Protein AF-A0A355BKF3-F1 (afdb_monomer_lite)

Sequence (389 aa):
MHFVQECHVSSQFYRLDWLDEATAAFFERYFGGKTDHSARQYELYEGIYPASDDASEGYVRGALVGYWAHKGGWLEGKDALSGTDKMGGLIDLYSTGGYIKESRWLEWINQSVGEPSKYAVDFFTKMVLTDEAVWAEYADKPYNLHGLIADNKLEQIKKFTSELKLSANEIFSEKGQVYSVKVPAYGARVVALSMTKAEQNKLEMDGKLSITAGGGGTLVLIKCRSKQAEPTQGVTVSAPEFRKTLEDKHRYLVLVVNPSKKEKTISFMVTGQIAEKPETDKAVEEVPYSGTYRGIVTNLQIDDEPDLAVTTIVTFIENSGPGGQYSIQCTVDETGKKLIEGKYNKFIRWSNGKVNDDDDFVFSQDGKLFSATLRNLDGTPWVSISGEK

Structure (mmCIF, N/CA/C/O backbone):
data_AF-A0A355BKF3-F1
#
_entry.id   AF-A0A355BKF3-F1
#
loop_
_atom_site.group_PDB
_atom_site.id
_atom_site.type_symbol
_atom_site.label_atom_id
_atom_site.label_alt_id
_atom_site.label_comp_id
_atom_site.label_asym_id
_atom_site.label_entity_id
_atom_site.label_seq_id
_atom_site.pdbx_PDB_ins_code
_atom_site.Cartn_x
_atom_site.Cartn_y
_atom_site.Cartn_z
_atom_site.occupancy
_atom_site.B_iso_or_equiv
_atom_site.auth_seq_id
_atom_site.auth_comp_id
_atom_site.auth_asym_id
_atom_site.auth_atom_id
_atom_site.pdbx_PDB_model_num
ATOM 1 N N . MET A 1 1 ? 3.019 -14.376 -31.888 1.00 44.16 1 MET A N 1
ATOM 2 C CA . MET A 1 1 ? 4.169 -13.887 -32.673 1.00 44.16 1 MET A CA 1
ATOM 3 C C . MET A 1 1 ? 4.939 -13.003 -31.719 1.00 44.16 1 MET A C 1
ATOM 5 O O . MET A 1 1 ? 4.324 -12.088 -31.193 1.00 44.16 1 MET A O 1
ATOM 9 N N . HIS A 1 2 ? 6.174 -13.375 -31.386 1.00 53.47 2 HIS A N 1
ATOM 10 C CA . HIS A 1 2 ? 6.988 -12.641 -30.419 1.00 53.47 2 HIS A CA 1
ATOM 11 C C . HIS A 1 2 ? 7.582 -11.422 -31.139 1.00 53.47 2 HIS A C 1
ATOM 13 O O . HIS A 1 2 ? 8.179 -11.603 -32.202 1.00 53.47 2 HIS A O 1
ATOM 19 N N . PHE A 1 3 ? 7.376 -10.201 -30.642 1.00 52.75 3 PHE A N 1
ATOM 20 C CA . PHE A 1 3 ? 7.775 -8.962 -31.341 1.00 52.75 3 PHE A CA 1
ATOM 21 C C . PHE A 1 3 ? 9.302 -8.739 -31.338 1.00 52.75 3 PHE A C 1
ATOM 23 O O . PHE A 1 3 ? 9.809 -7.825 -31.984 1.00 52.75 3 PHE A O 1
ATOM 30 N N . VAL A 1 4 ? 10.036 -9.620 -30.650 1.00 50.59 4 VAL A N 1
ATOM 31 C CA . VAL A 1 4 ? 11.490 -9.593 -30.435 1.00 50.59 4 VAL A CA 1
ATOM 32 C C . VAL A 1 4 ? 12.320 -9.464 -31.714 1.00 50.59 4 VAL A C 1
ATOM 34 O O . VAL A 1 4 ? 13.391 -8.877 -31.669 1.00 50.59 4 VAL A O 1
ATOM 37 N N . GLN A 1 5 ? 11.857 -9.933 -32.876 1.00 46.59 5 GLN A N 1
ATOM 38 C CA . GLN A 1 5 ? 12.739 -10.024 -34.049 1.00 46.59 5 GLN A CA 1
ATOM 39 C C . GLN A 1 5 ? 13.133 -8.687 -34.712 1.00 46.59 5 GLN A C 1
ATOM 41 O O . GLN A 1 5 ? 14.117 -8.683 -35.447 1.00 46.59 5 GLN A O 1
ATOM 46 N N . GLU A 1 6 ? 12.458 -7.562 -34.444 1.00 48.66 6 GLU A N 1
ATOM 47 C CA . GLU A 1 6 ? 12.696 -6.292 -35.172 1.00 48.66 6 GLU A CA 1
ATOM 48 C C . GLU A 1 6 ? 13.054 -5.091 -34.267 1.00 48.66 6 GLU A C 1
ATOM 50 O O . GLU A 1 6 ? 13.434 -4.037 -34.770 1.00 48.66 6 GLU A O 1
ATOM 55 N N . CYS A 1 7 ? 12.977 -5.220 -32.934 1.00 50.84 7 CYS A N 1
ATOM 56 C CA . CYS A 1 7 ? 13.283 -4.121 -31.997 1.00 50.84 7 CYS A CA 1
ATOM 57 C C . CYS A 1 7 ? 14.744 -4.088 -31.518 1.00 50.84 7 CYS A C 1
ATOM 59 O O . CYS A 1 7 ? 15.113 -3.223 -30.726 1.00 50.84 7 CYS A O 1
ATOM 61 N N . HIS A 1 8 ? 15.591 -5.008 -31.981 1.00 54.03 8 HIS A N 1
ATOM 62 C CA . HIS A 1 8 ? 17.000 -5.020 -31.609 1.00 54.03 8 HIS A CA 1
ATOM 63 C C . HIS A 1 8 ? 17.759 -3.893 -32.312 1.00 54.03 8 HIS A C 1
ATOM 65 O O . HIS A 1 8 ? 17.885 -3.873 -33.539 1.00 54.03 8 HIS A O 1
ATOM 71 N N . VAL A 1 9 ? 18.337 -2.980 -31.532 1.00 52.38 9 VAL A N 1
ATOM 72 C CA . VAL A 1 9 ? 19.349 -2.054 -32.051 1.00 52.38 9 VAL A CA 1
ATOM 73 C C . VAL A 1 9 ? 20.519 -2.901 -32.575 1.00 52.38 9 VAL A C 1
ATOM 75 O O . VAL A 1 9 ? 20.949 -3.848 -31.918 1.00 52.38 9 VAL A O 1
ATOM 78 N N . SER A 1 10 ? 20.982 -2.614 -33.797 1.00 49.72 10 SER A N 1
ATOM 79 C CA . SER A 1 10 ? 21.920 -3.456 -34.562 1.00 49.72 10 SER A CA 1
ATOM 80 C C . SER A 1 10 ? 23.131 -3.961 -33.756 1.00 49.72 10 SER A C 1
ATOM 82 O O . SER A 1 10 ? 23.606 -3.287 -32.843 1.00 49.72 10 SER A O 1
ATOM 84 N N . SER A 1 11 ? 23.705 -5.097 -34.172 1.00 51.47 11 SER A N 1
ATOM 85 C CA . SER A 1 11 ? 24.826 -5.823 -33.536 1.00 51.47 11 SER A CA 1
ATOM 86 C C . SER A 1 11 ? 26.139 -5.043 -33.328 1.00 51.47 11 SER A C 1
ATOM 88 O O . SER A 1 11 ? 27.138 -5.631 -32.924 1.00 51.47 11 SER A O 1
ATOM 90 N N . GLN A 1 12 ? 26.180 -3.750 -33.652 1.00 53.59 12 GLN A N 1
ATOM 91 C CA . GLN A 1 12 ? 27.335 -2.872 -33.455 1.00 53.59 12 GLN A CA 1
ATOM 92 C C . GLN A 1 12 ? 27.380 -2.233 -32.054 1.00 53.59 12 GLN A C 1
ATOM 94 O O . GLN A 1 12 ? 28.363 -1.567 -31.734 1.00 53.59 12 GLN A O 1
ATOM 99 N N . PHE A 1 13 ? 26.357 -2.435 -31.213 1.00 63.09 13 PHE A N 1
ATOM 100 C CA . PHE A 1 13 ? 26.210 -1.762 -29.918 1.00 63.09 13 PHE A CA 1
ATOM 101 C C . PHE A 1 13 ? 26.028 -2.743 -28.751 1.00 63.09 13 PHE A C 1
ATOM 103 O O . PHE A 1 13 ? 25.548 -3.861 -28.937 1.00 63.09 13 PHE A O 1
ATOM 110 N N . TYR A 1 14 ? 26.407 -2.318 -27.539 1.00 70.94 14 TYR A N 1
ATOM 111 C CA . TYR A 1 14 ? 26.130 -3.071 -26.311 1.00 70.94 14 TYR A CA 1
ATOM 112 C C . TYR A 1 14 ? 24.628 -3.081 -26.034 1.00 70.94 14 TYR A C 1
ATOM 114 O O . TYR A 1 14 ? 24.011 -2.023 -25.911 1.00 70.94 14 TYR A O 1
ATOM 122 N N . ARG A 1 15 ? 24.067 -4.281 -25.914 1.00 76.31 15 ARG A N 1
ATOM 123 C CA . ARG A 1 15 ? 22.648 -4.511 -25.647 1.00 76.31 15 ARG A CA 1
ATOM 124 C C . ARG A 1 15 ? 22.408 -4.721 -24.157 1.00 76.31 15 ARG A C 1
ATOM 126 O O . ARG A 1 15 ? 23.355 -4.968 -23.413 1.00 76.31 15 ARG A O 1
ATOM 133 N N . LEU A 1 16 ? 21.153 -4.551 -23.761 1.00 82.12 16 LEU A N 1
ATOM 134 C CA . LEU A 1 16 ? 20.664 -4.853 -22.426 1.00 82.12 16 LEU A CA 1
ATOM 135 C C . LEU A 1 16 ? 19.503 -5.832 -22.606 1.00 82.12 16 LEU A C 1
ATOM 137 O O . LEU A 1 16 ? 18.375 -5.420 -22.882 1.00 82.12 16 LEU A O 1
ATOM 141 N N . ASP A 1 17 ? 19.817 -7.123 -22.547 1.00 84.81 17 ASP A N 1
ATOM 142 C CA . ASP A 1 17 ? 18.913 -8.220 -22.902 1.00 84.81 17 ASP A CA 1
ATOM 143 C C . ASP A 1 17 ? 17.589 -8.158 -22.127 1.00 84.81 17 ASP A C 1
ATOM 145 O O . ASP A 1 17 ? 16.523 -8.398 -22.700 1.00 84.81 17 ASP A O 1
ATOM 149 N N . TRP A 1 18 ? 17.616 -7.770 -20.846 1.00 88.38 18 TRP A N 1
ATOM 150 C CA . TRP A 1 18 ? 16.376 -7.633 -20.076 1.00 88.38 18 TRP A CA 1
ATOM 151 C C . TRP A 1 18 ? 15.500 -6.473 -20.571 1.00 88.38 18 TRP A C 1
ATOM 153 O O . TRP A 1 18 ? 14.275 -6.557 -20.509 1.00 88.38 18 TRP A O 1
ATOM 163 N N . LEU A 1 19 ? 16.089 -5.369 -21.037 1.00 87.19 19 LEU A N 1
ATOM 164 C CA . LEU A 1 19 ? 15.323 -4.206 -21.490 1.00 87.19 19 LEU A CA 1
ATOM 165 C C . LEU A 1 19 ? 14.727 -4.448 -22.875 1.00 87.19 19 LEU A C 1
ATOM 167 O O . LEU A 1 19 ? 13.564 -4.095 -23.098 1.00 87.19 19 LEU A O 1
ATOM 171 N N . ASP A 1 20 ? 15.497 -5.095 -23.752 1.00 84.44 20 ASP A N 1
ATOM 172 C CA . ASP A 1 20 ? 15.031 -5.571 -25.055 1.00 84.44 20 ASP A CA 1
ATOM 173 C C . ASP A 1 20 ? 13.786 -6.449 -24.870 1.00 84.44 20 ASP A C 1
ATOM 175 O O . ASP A 1 20 ? 12.726 -6.171 -25.439 1.00 84.44 20 ASP A O 1
ATOM 179 N N . GLU A 1 21 ? 13.879 -7.455 -23.996 1.00 87.19 21 GLU A N 1
ATOM 180 C CA . GLU A 1 21 ? 12.768 -8.365 -23.734 1.00 87.19 21 GLU A CA 1
ATOM 181 C C . GLU A 1 21 ? 11.589 -7.658 -23.044 1.00 87.19 21 GLU A C 1
ATOM 183 O O . GLU A 1 21 ? 10.438 -7.858 -23.431 1.00 87.19 21 GLU A O 1
ATOM 188 N N . ALA A 1 22 ? 11.842 -6.776 -22.069 1.00 88.00 22 ALA A N 1
ATOM 189 C CA . ALA A 1 22 ? 10.790 -6.001 -21.404 1.00 88.00 22 ALA A CA 1
ATOM 190 C C . ALA A 1 22 ? 10.012 -5.114 -22.385 1.00 88.00 22 ALA A C 1
ATOM 192 O O . ALA A 1 22 ? 8.800 -4.937 -22.260 1.00 88.00 22 ALA A O 1
ATOM 193 N N . THR A 1 23 ? 10.694 -4.565 -23.385 1.00 85.19 23 THR A N 1
ATOM 194 C CA . THR A 1 23 ? 10.064 -3.714 -24.397 1.00 85.19 23 THR A CA 1
ATOM 195 C C . THR A 1 23 ? 9.291 -4.543 -25.420 1.00 85.19 23 THR A C 1
ATOM 197 O O . THR A 1 23 ? 8.190 -4.161 -25.815 1.00 85.19 23 THR A O 1
ATOM 200 N N . ALA A 1 24 ? 9.808 -5.710 -25.812 1.00 83.00 24 ALA A N 1
ATOM 201 C CA . ALA A 1 24 ? 9.076 -6.638 -26.669 1.00 83.00 24 ALA A CA 1
ATOM 202 C C . ALA A 1 24 ? 7.787 -7.135 -25.994 1.00 83.00 24 ALA A C 1
ATOM 204 O O . ALA A 1 24 ? 6.707 -7.050 -26.580 1.00 83.00 24 ALA A O 1
ATOM 205 N N . ALA A 1 25 ? 7.887 -7.543 -24.726 1.00 84.00 25 ALA A N 1
ATOM 206 C CA . ALA A 1 25 ? 6.767 -7.851 -23.841 1.00 84.00 25 ALA A CA 1
ATOM 207 C C . ALA A 1 25 ? 5.729 -6.716 -23.795 1.00 84.00 25 ALA A C 1
ATOM 209 O O . ALA A 1 25 ? 4.519 -6.945 -23.896 1.00 84.00 25 ALA A O 1
ATOM 210 N N . PHE A 1 26 ? 6.202 -5.470 -23.693 1.00 85.00 26 PHE A N 1
ATOM 211 C CA . PHE A 1 26 ? 5.349 -4.290 -23.757 1.00 85.00 26 PHE A CA 1
ATOM 212 C C . PHE A 1 26 ? 4.608 -4.170 -25.091 1.00 85.00 26 PHE A C 1
ATOM 214 O O . PHE A 1 26 ? 3.387 -4.007 -25.085 1.00 85.00 26 PHE A O 1
ATOM 221 N N . PHE A 1 27 ? 5.300 -4.291 -26.227 1.00 81.69 27 PHE A N 1
ATOM 222 C CA . PHE A 1 27 ? 4.676 -4.140 -27.543 1.00 81.69 27 PHE A CA 1
ATOM 223 C C . PHE A 1 27 ? 3.667 -5.237 -27.848 1.00 81.69 27 PHE A C 1
ATOM 225 O O . PHE A 1 27 ? 2.584 -4.947 -28.355 1.00 81.69 27 PHE A O 1
ATOM 232 N N . GLU A 1 28 ? 3.983 -6.482 -27.505 1.00 81.19 28 GLU A N 1
ATOM 233 C CA . GLU A 1 28 ? 3.057 -7.599 -27.681 1.00 81.19 28 GLU A CA 1
ATOM 234 C C . GLU A 1 28 ? 1.736 -7.331 -27.003 1.00 81.19 28 GLU A C 1
ATOM 236 O O . GLU A 1 28 ? 0.679 -7.491 -27.608 1.00 81.19 28 GLU A O 1
ATOM 241 N N . ARG A 1 29 ? 1.809 -6.881 -25.757 1.00 80.06 29 ARG A N 1
ATOM 242 C CA . ARG A 1 29 ? 0.630 -6.546 -24.991 1.00 80.06 29 ARG A CA 1
ATOM 243 C C . ARG A 1 29 ? -0.087 -5.321 -25.552 1.00 80.06 29 ARG A C 1
ATOM 245 O O . ARG A 1 29 ? -1.306 -5.354 -25.704 1.00 80.06 29 ARG A O 1
ATOM 252 N N . TYR A 1 30 ? 0.653 -4.258 -25.861 1.00 80.19 30 TYR A N 1
ATOM 253 C CA . TYR A 1 30 ? 0.106 -3.005 -26.380 1.00 80.19 30 TYR A CA 1
ATOM 254 C C . TYR A 1 30 ? -0.692 -3.216 -27.677 1.00 80.19 30 TYR A C 1
ATOM 256 O O . TYR A 1 30 ? -1.790 -2.686 -27.820 1.00 80.19 30 TYR A O 1
ATOM 264 N N . PHE A 1 31 ? -0.211 -4.072 -28.583 1.00 79.50 31 PHE A N 1
ATOM 265 C CA . PHE A 1 31 ? -0.912 -4.426 -29.824 1.00 79.50 31 PHE A CA 1
ATOM 266 C C . PHE A 1 31 ? -1.979 -5.529 -29.658 1.00 79.50 31 PHE A C 1
ATOM 268 O O . PHE A 1 31 ? -2.444 -6.101 -30.645 1.00 79.50 31 PHE A O 1
ATOM 275 N N . GLY A 1 32 ? -2.404 -5.826 -28.425 1.00 71.38 32 GLY A N 1
ATOM 276 C CA . GLY A 1 32 ? -3.508 -6.748 -28.135 1.00 71.38 32 GLY A CA 1
ATOM 277 C C . GLY A 1 32 ? -3.125 -8.231 -28.111 1.00 71.38 32 GLY A C 1
ATOM 278 O O . GLY A 1 32 ? -4.001 -9.099 -28.122 1.00 71.38 32 GLY A O 1
ATOM 279 N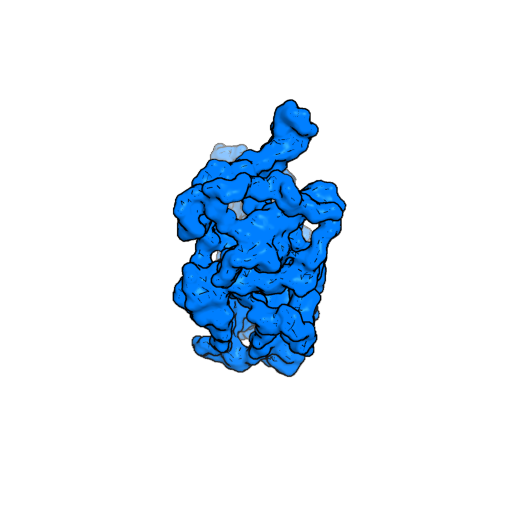 N . GLY A 1 33 ? -1.831 -8.545 -28.081 1.00 71.25 33 GLY A N 1
ATOM 280 C CA . GLY A 1 33 ? -1.321 -9.890 -27.852 1.00 71.25 33 GLY A CA 1
ATOM 281 C C . GLY A 1 33 ? -1.533 -10.358 -26.409 1.00 71.25 33 GLY A C 1
ATOM 282 O O . GLY A 1 33 ? -1.643 -9.568 -25.472 1.00 71.25 33 GLY A O 1
ATOM 283 N N . LYS A 1 34 ? -1.583 -11.681 -26.224 1.00 66.44 34 LYS A N 1
ATOM 284 C CA . LYS A 1 34 ? -1.540 -12.302 -24.895 1.00 66.44 34 LYS A CA 1
ATOM 285 C C . LYS A 1 34 ? -0.088 -12.555 -24.529 1.00 66.44 34 LYS A C 1
ATOM 287 O O . LYS A 1 34 ? 0.568 -13.344 -25.204 1.00 66.44 34 LYS A O 1
ATOM 292 N N . THR A 1 35 ? 0.378 -11.926 -23.463 1.00 63.25 35 THR A N 1
ATOM 293 C CA . THR A 1 35 ? 1.704 -12.185 -22.912 1.00 63.25 35 THR A CA 1
ATOM 294 C C . THR A 1 35 ? 1.619 -13.162 -21.738 1.00 63.25 35 THR A C 1
ATOM 296 O O . THR A 1 35 ? 0.702 -13.086 -20.921 1.00 63.25 35 THR A O 1
ATOM 299 N N . ASP A 1 36 ? 2.560 -14.103 -21.645 1.00 59.22 36 ASP A N 1
ATOM 300 C CA . ASP A 1 36 ? 2.611 -15.182 -20.639 1.00 59.22 36 ASP A CA 1
ATOM 301 C C . ASP A 1 36 ? 3.236 -14.707 -19.304 1.00 59.22 36 ASP A C 1
ATOM 303 O O . ASP A 1 36 ? 3.878 -15.453 -18.566 1.00 59.22 36 ASP A O 1
ATOM 307 N N . HIS A 1 37 ? 3.119 -13.411 -18.985 1.00 60.62 37 HIS A N 1
ATOM 308 C CA . HIS A 1 37 ? 3.791 -12.796 -17.829 1.00 60.62 37 HIS A CA 1
ATOM 309 C C . HIS A 1 37 ? 3.142 -13.143 -16.481 1.00 60.62 37 HIS A C 1
ATOM 311 O O . HIS A 1 37 ? 3.718 -12.875 -15.423 1.00 60.62 37 HIS A O 1
ATOM 317 N N . SER A 1 38 ? 1.952 -13.747 -16.495 1.00 59.84 38 SER A N 1
ATOM 318 C CA . SER A 1 38 ? 1.120 -13.951 -15.306 1.00 59.84 38 SER A CA 1
ATOM 319 C C . SER A 1 38 ? 1.782 -14.806 -14.225 1.00 59.84 38 SER A C 1
ATOM 321 O O . SER A 1 38 ? 1.584 -14.554 -13.041 1.00 59.84 38 SER A O 1
ATOM 323 N N . ALA A 1 39 ? 2.592 -15.802 -14.602 1.00 62.09 39 ALA A N 1
ATOM 324 C CA . ALA A 1 39 ? 3.189 -16.737 -13.644 1.00 62.09 39 ALA A CA 1
ATOM 325 C C . ALA A 1 39 ? 4.378 -16.153 -12.859 1.00 62.09 39 ALA A C 1
ATOM 327 O O . ALA A 1 39 ? 4.754 -16.692 -11.818 1.00 62.09 39 ALA A O 1
ATOM 328 N N . ARG A 1 40 ? 4.984 -15.068 -13.356 1.00 77.19 40 ARG A N 1
ATOM 329 C CA . ARG A 1 40 ? 6.251 -14.526 -12.837 1.00 77.19 40 ARG A CA 1
ATOM 330 C C . ARG A 1 40 ? 6.161 -13.058 -12.417 1.00 77.19 40 ARG A C 1
ATOM 332 O O . ARG A 1 40 ? 7.147 -12.471 -11.991 1.00 77.19 40 ARG A O 1
ATOM 339 N N . GLN A 1 41 ? 4.967 -12.471 -12.454 1.00 79.56 41 GLN A N 1
ATOM 340 C CA . GLN A 1 41 ? 4.718 -11.078 -12.080 1.00 79.56 41 GLN A CA 1
ATOM 341 C C . GLN A 1 41 ? 5.241 -10.716 -10.674 1.00 79.56 41 GLN A C 1
ATOM 343 O O . GLN A 1 41 ? 5.660 -9.586 -10.424 1.00 79.56 41 GLN A O 1
ATOM 348 N N . TYR A 1 42 ? 5.265 -11.685 -9.757 1.00 84.19 42 TYR A N 1
ATOM 349 C CA . TYR A 1 42 ? 5.778 -11.514 -8.399 1.00 84.19 42 TYR A CA 1
ATOM 350 C C . TYR A 1 42 ? 7.292 -11.264 -8.320 1.00 84.19 42 TYR A C 1
ATOM 352 O O . TYR A 1 42 ? 7.770 -10.733 -7.320 1.00 84.19 42 TYR A O 1
ATOM 360 N N . GLU A 1 43 ? 8.047 -11.576 -9.373 1.00 87.31 43 GLU A N 1
ATOM 361 C CA . GLU A 1 43 ? 9.487 -11.305 -9.446 1.00 87.31 43 GLU A CA 1
ATOM 362 C C . GLU A 1 43 ? 9.791 -9.800 -9.505 1.00 87.31 43 GLU A C 1
ATOM 364 O O . GLU A 1 43 ? 10.847 -9.373 -9.044 1.00 87.31 43 GLU A O 1
ATOM 369 N N . LEU A 1 44 ? 8.844 -8.963 -9.951 1.00 90.31 44 LEU A N 1
ATOM 370 C CA . LEU A 1 44 ? 8.998 -7.502 -9.938 1.00 90.31 44 LEU A CA 1
ATOM 371 C C . LEU A 1 44 ? 9.206 -6.936 -8.527 1.00 90.31 44 LEU A C 1
ATOM 373 O O . LEU A 1 44 ? 9.857 -5.904 -8.370 1.00 90.31 44 LEU A O 1
ATOM 377 N N . TYR A 1 45 ? 8.696 -7.611 -7.489 1.00 92.81 45 TYR A N 1
ATOM 378 C CA . TYR A 1 45 ? 8.901 -7.200 -6.097 1.00 92.81 45 TYR A CA 1
ATOM 379 C C . TYR A 1 45 ? 10.354 -7.372 -5.627 1.00 92.81 45 TYR A C 1
ATOM 381 O O . TYR A 1 45 ? 10.738 -6.763 -4.624 1.00 92.81 45 TYR A O 1
ATOM 389 N N . GLU A 1 46 ? 11.179 -8.144 -6.345 1.00 92.81 46 GLU A N 1
ATOM 390 C CA . GLU A 1 46 ? 12.612 -8.275 -6.060 1.00 92.81 46 GLU A CA 1
ATOM 391 C C . GLU A 1 46 ? 13.431 -7.056 -6.509 1.00 92.81 46 GLU A C 1
ATOM 393 O O . GLU A 1 46 ? 14.575 -6.910 -6.088 1.00 92.81 46 GLU A O 1
ATOM 398 N N . GLY A 1 47 ? 12.851 -6.141 -7.289 1.00 93.00 47 GLY A N 1
ATOM 399 C CA . GLY A 1 47 ? 13.504 -4.893 -7.669 1.00 93.00 47 GLY A CA 1
ATOM 400 C C . GLY A 1 47 ? 13.079 -4.393 -9.042 1.00 93.00 47 GLY A C 1
ATOM 401 O O . GLY A 1 47 ? 12.881 -5.179 -9.972 1.00 93.00 47 GLY A O 1
ATOM 402 N N . ILE A 1 48 ? 13.000 -3.065 -9.175 1.00 93.44 48 ILE A N 1
ATOM 403 C CA . ILE A 1 48 ? 12.768 -2.386 -10.462 1.00 93.44 48 ILE A CA 1
ATOM 404 C C . ILE A 1 48 ? 13.777 -2.861 -11.513 1.00 93.44 48 ILE A C 1
ATOM 406 O O . ILE A 1 48 ? 13.386 -3.309 -12.589 1.00 93.44 48 ILE A O 1
ATOM 410 N N . TYR A 1 49 ? 15.067 -2.827 -11.179 1.00 90.94 49 TYR A N 1
ATOM 411 C CA . TYR A 1 49 ? 16.115 -3.384 -12.031 1.00 90.94 49 TYR A CA 1
ATOM 412 C C . TYR A 1 49 ? 16.377 -4.846 -11.665 1.00 90.94 49 TYR A C 1
ATOM 414 O O . TYR A 1 49 ? 16.377 -5.170 -10.472 1.00 90.94 49 TYR A O 1
ATOM 422 N N . PRO A 1 50 ? 16.583 -5.730 -12.657 1.00 89.12 50 PRO A N 1
ATOM 423 C CA . PRO A 1 50 ? 16.926 -7.118 -12.386 1.00 89.12 50 PRO A CA 1
ATOM 424 C C . PRO A 1 50 ? 18.323 -7.245 -11.779 1.00 89.12 50 PRO A C 1
ATOM 426 O O . PRO A 1 50 ? 19.162 -6.351 -11.894 1.00 89.12 50 PRO A O 1
ATOM 429 N N . ALA A 1 51 ? 18.573 -8.378 -11.121 1.00 84.62 51 ALA A N 1
ATOM 430 C CA . ALA A 1 51 ? 19.870 -8.675 -10.513 1.00 84.62 51 ALA A CA 1
ATOM 431 C C . ALA A 1 51 ? 20.969 -8.977 -11.550 1.00 84.62 51 ALA A C 1
ATOM 433 O O . ALA A 1 51 ? 22.153 -8.856 -11.237 1.00 84.62 51 ALA A O 1
ATOM 434 N N . SER A 1 52 ? 20.575 -9.366 -12.763 1.00 86.44 52 SER A N 1
ATOM 435 C CA . SER A 1 52 ? 21.448 -9.656 -13.898 1.00 86.44 52 SER A CA 1
ATOM 436 C C . SER A 1 52 ? 20.790 -9.215 -15.201 1.00 86.44 52 SER A C 1
ATOM 438 O O . SER A 1 52 ? 19.562 -9.182 -15.293 1.00 86.44 52 SER A O 1
ATOM 440 N N . ASP A 1 53 ? 21.606 -8.913 -16.207 1.00 86.06 53 ASP A N 1
ATOM 441 C CA . ASP A 1 53 ? 21.128 -8.705 -17.569 1.00 86.06 53 ASP A CA 1
ATOM 442 C C . ASP A 1 53 ? 20.833 -10.053 -18.237 1.00 86.06 53 ASP A C 1
ATOM 444 O O . ASP A 1 53 ? 21.744 -10.764 -18.649 1.00 86.06 53 ASP A O 1
ATOM 448 N N . ASP A 1 54 ? 19.559 -10.445 -18.246 1.00 87.19 54 ASP A N 1
ATOM 449 C CA . ASP A 1 54 ? 19.084 -11.694 -18.837 1.00 87.19 54 ASP A CA 1
ATOM 450 C C . ASP A 1 54 ? 17.704 -11.465 -19.465 1.00 87.19 54 ASP A C 1
ATOM 452 O O . ASP A 1 54 ? 16.829 -10.838 -18.859 1.00 87.19 54 ASP A O 1
ATOM 456 N N . ALA A 1 55 ? 17.484 -11.997 -20.669 1.00 85.62 55 ALA A N 1
ATOM 457 C CA . ALA A 1 55 ? 16.206 -11.851 -21.362 1.00 85.62 55 ALA A CA 1
ATOM 458 C C . ALA A 1 55 ? 15.034 -12.371 -20.509 1.00 85.62 55 ALA A C 1
ATOM 460 O O . ALA A 1 55 ? 14.003 -11.714 -20.391 1.00 85.62 55 ALA A O 1
ATOM 461 N N . SER A 1 56 ? 15.191 -13.495 -19.803 1.00 85.06 56 SER A N 1
ATOM 462 C CA . SER A 1 56 ? 14.120 -14.059 -18.974 1.00 85.06 56 SER A CA 1
ATOM 463 C C . SER A 1 56 ? 13.680 -13.128 -17.839 1.00 85.06 56 SER A C 1
ATOM 465 O O . SER A 1 56 ? 12.513 -13.178 -17.445 1.00 85.06 56 SER A O 1
ATOM 467 N N . GLU A 1 57 ? 14.569 -12.271 -17.331 1.00 87.06 57 GLU A N 1
ATOM 468 C CA . GLU A 1 57 ? 14.258 -11.232 -16.341 1.00 87.06 57 GLU A CA 1
ATOM 469 C C . GLU A 1 57 ? 13.507 -10.046 -16.959 1.00 87.06 57 GLU A C 1
ATOM 471 O O . GLU A 1 57 ? 12.756 -9.344 -16.274 1.00 87.06 57 GLU A O 1
ATOM 476 N N . GLY A 1 58 ? 13.692 -9.812 -18.254 1.00 86.88 58 GLY A N 1
ATOM 477 C CA . GLY A 1 58 ? 12.993 -8.782 -19.005 1.00 86.88 58 GLY A CA 1
ATOM 478 C C . GLY A 1 58 ? 11.531 -9.108 -19.265 1.00 86.88 58 GLY A C 1
ATOM 479 O O . GLY A 1 58 ? 10.686 -8.221 -19.167 1.00 86.88 58 GLY A O 1
ATOM 480 N N . TYR A 1 59 ? 11.203 -10.386 -19.480 1.00 84.00 59 TYR A N 1
ATOM 481 C CA . TYR A 1 59 ? 9.836 -10.829 -19.774 1.00 84.00 59 TYR A CA 1
ATOM 482 C C . TYR A 1 59 ? 8.820 -10.271 -18.764 1.00 84.00 59 TYR A C 1
ATOM 484 O O . TYR A 1 59 ? 7.834 -9.642 -19.127 1.00 84.00 59 TYR A O 1
ATOM 492 N N . VAL A 1 60 ? 9.098 -10.392 -17.464 1.00 83.25 60 VAL A N 1
ATOM 493 C CA . VAL A 1 60 ? 8.195 -9.902 -16.403 1.00 83.25 60 VAL A CA 1
ATOM 494 C C . VAL A 1 60 ? 8.150 -8.377 -16.294 1.00 83.25 60 VAL A C 1
ATOM 496 O O . VAL A 1 60 ? 7.237 -7.827 -15.682 1.00 83.25 60 VAL A O 1
ATOM 499 N N . ARG A 1 61 ? 9.123 -7.677 -16.883 1.00 89.81 61 ARG A N 1
ATOM 500 C CA . ARG A 1 61 ? 9.319 -6.225 -16.784 1.00 89.81 61 ARG A CA 1
ATOM 501 C C . ARG A 1 61 ? 8.620 -5.427 -17.880 1.00 89.81 61 ARG A C 1
ATOM 503 O O . ARG A 1 61 ? 8.686 -4.200 -17.839 1.00 89.81 61 ARG A O 1
ATOM 510 N N . GLY A 1 62 ? 7.831 -6.060 -18.750 1.00 87.69 62 GLY A N 1
ATOM 511 C CA . GLY A 1 62 ? 6.898 -5.332 -19.623 1.00 87.69 62 GLY A CA 1
ATOM 512 C C . GLY A 1 62 ? 5.959 -4.398 -18.846 1.00 87.69 62 GLY A C 1
ATOM 513 O O . GLY A 1 62 ? 5.717 -3.271 -19.266 1.00 87.69 62 GLY A O 1
ATOM 514 N N . ALA A 1 63 ? 5.525 -4.807 -17.649 1.00 89.12 63 ALA A N 1
ATOM 515 C CA . ALA A 1 63 ? 4.755 -3.980 -16.711 1.00 89.12 63 ALA A CA 1
ATOM 516 C C . ALA A 1 63 ? 5.470 -2.682 -16.286 1.00 89.12 63 ALA A C 1
ATOM 518 O O . ALA A 1 63 ? 4.834 -1.642 -16.119 1.00 8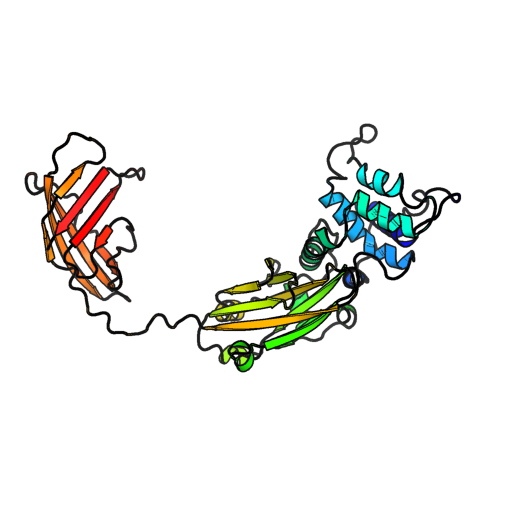9.12 63 ALA A O 1
ATOM 519 N N . LEU A 1 64 ? 6.796 -2.727 -16.119 1.00 92.25 64 LEU A N 1
ATOM 520 C CA . LEU A 1 64 ? 7.604 -1.562 -15.757 1.00 92.25 64 LEU A CA 1
ATOM 521 C C . LEU A 1 64 ? 7.713 -0.577 -16.928 1.00 92.25 64 LEU A C 1
ATOM 523 O O . LEU A 1 64 ? 7.605 0.631 -16.729 1.00 92.25 64 LEU A O 1
ATOM 527 N N . VAL A 1 65 ? 7.866 -1.088 -18.152 1.00 89.94 65 VAL A N 1
ATOM 528 C CA . VAL A 1 65 ? 7.837 -0.256 -19.364 1.00 89.94 65 VAL A CA 1
ATOM 529 C C . VAL A 1 65 ? 6.449 0.365 -19.551 1.00 89.94 65 VAL A C 1
ATOM 531 O O . VAL A 1 65 ? 6.350 1.557 -19.832 1.00 89.94 65 VAL A O 1
ATOM 534 N N . GLY A 1 66 ? 5.382 -0.403 -19.301 1.00 88.38 66 GLY A N 1
ATOM 535 C CA . GLY A 1 66 ? 3.997 0.083 -19.292 1.00 88.38 66 GLY A CA 1
ATOM 536 C C . GLY A 1 66 ? 3.799 1.247 -18.326 1.00 88.38 66 GLY A C 1
ATOM 537 O O . GLY A 1 66 ? 3.275 2.298 -18.700 1.00 88.38 66 GLY A O 1
ATOM 538 N N . TYR A 1 67 ? 4.335 1.099 -17.115 1.00 92.19 67 TYR A N 1
ATOM 539 C CA . TYR A 1 67 ? 4.330 2.152 -16.112 1.00 92.19 67 TYR A CA 1
ATOM 540 C C . TYR A 1 67 ? 5.058 3.415 -16.575 1.00 92.19 67 TYR A C 1
ATOM 542 O O . TYR A 1 67 ? 4.526 4.515 -16.427 1.00 92.19 67 TYR A O 1
ATOM 550 N N . TRP A 1 68 ? 6.265 3.285 -17.132 1.00 92.06 68 TRP A N 1
ATOM 551 C CA . TRP A 1 68 ? 7.018 4.434 -17.641 1.00 92.06 68 TRP A CA 1
ATOM 552 C C . TRP A 1 68 ? 6.291 5.134 -18.782 1.00 92.06 68 TRP A C 1
ATOM 554 O O . TRP A 1 68 ? 6.228 6.364 -18.785 1.00 92.06 68 TRP A O 1
ATOM 564 N N . ALA A 1 69 ? 5.688 4.364 -19.687 1.00 87.69 69 ALA A N 1
ATOM 565 C CA . ALA A 1 69 ? 4.912 4.896 -20.793 1.00 87.69 69 ALA A CA 1
ATOM 566 C C . ALA A 1 69 ? 3.705 5.706 -20.304 1.00 87.69 69 ALA A C 1
ATOM 568 O O . ALA A 1 69 ? 3.490 6.823 -20.771 1.00 87.69 69 ALA A O 1
ATOM 569 N N . HIS A 1 70 ? 2.971 5.190 -19.315 1.00 87.81 70 HIS A N 1
ATOM 570 C CA . HIS A 1 70 ? 1.849 5.901 -18.707 1.00 87.81 70 HIS A CA 1
ATOM 571 C C . HIS A 1 70 ? 2.309 7.148 -17.938 1.00 87.81 70 HIS A C 1
ATOM 573 O O . HIS A 1 70 ? 1.829 8.249 -18.184 1.00 87.81 70 HIS A O 1
ATOM 579 N N . LYS A 1 71 ? 3.294 7.005 -17.042 1.00 88.12 71 LYS A N 1
ATOM 580 C CA . LYS A 1 71 ? 3.836 8.102 -16.223 1.00 88.12 71 LYS A CA 1
ATOM 581 C C . LYS A 1 71 ? 4.405 9.241 -17.075 1.00 88.12 71 LYS A C 1
ATOM 583 O O . LYS A 1 71 ? 4.310 10.403 -16.691 1.00 88.12 71 LYS A O 1
ATOM 588 N N . GLY A 1 72 ? 5.063 8.903 -18.180 1.00 82.81 72 GLY A N 1
ATOM 589 C CA . GLY A 1 72 ? 5.711 9.859 -19.068 1.00 82.81 72 GLY A CA 1
ATOM 590 C C . GLY A 1 72 ? 4.804 10.427 -20.159 1.00 82.81 72 GLY A C 1
ATOM 591 O O . GLY A 1 72 ? 5.285 11.239 -20.945 1.00 82.81 72 GLY A O 1
ATOM 592 N N . GLY A 1 73 ? 3.542 9.991 -20.251 1.00 79.31 73 GLY A N 1
ATOM 593 C CA . GLY A 1 73 ? 2.655 10.363 -21.355 1.00 79.31 73 GLY A CA 1
ATOM 594 C C . GLY A 1 73 ? 3.186 9.905 -22.719 1.00 79.31 73 GLY A C 1
ATOM 595 O O . GLY A 1 73 ? 2.916 10.526 -23.742 1.00 79.31 73 GLY A O 1
ATOM 596 N N . TRP A 1 74 ? 3.970 8.823 -22.765 1.00 80.69 74 TRP A N 1
ATOM 597 C CA . TRP A 1 74 ? 4.589 8.307 -23.998 1.00 80.69 74 TRP A CA 1
ATOM 598 C C . TRP A 1 74 ? 3.596 7.623 -24.928 1.00 80.69 74 TRP A C 1
ATOM 600 O O . TRP A 1 74 ? 3.984 7.074 -25.952 1.00 80.69 74 TRP A O 1
ATOM 610 N N . LEU A 1 75 ? 2.333 7.586 -24.525 1.00 73.75 75 LEU A N 1
ATOM 611 C CA . LEU A 1 75 ? 1.228 7.141 -25.344 1.00 73.75 75 LEU A CA 1
ATOM 612 C C . LEU A 1 75 ? 0.211 8.279 -25.544 1.00 73.75 75 LEU A C 1
ATOM 614 O O . LEU A 1 75 ? -0.911 8.047 -25.958 1.00 73.75 75 LEU A O 1
ATOM 618 N N . GLU A 1 76 ? 0.555 9.531 -25.234 1.00 67.00 76 GLU A N 1
ATOM 619 C CA . GLU A 1 76 ? -0.379 10.648 -25.380 1.00 67.00 76 GLU A CA 1
ATOM 620 C C . GLU A 1 76 ? -0.164 11.397 -26.706 1.00 67.00 76 GLU A C 1
ATOM 622 O O . GLU A 1 76 ? 0.914 11.915 -27.011 1.00 67.00 76 GLU A O 1
ATOM 627 N N . GLY A 1 77 ? -1.235 11.497 -27.499 1.00 63.69 77 GLY A N 1
ATOM 628 C CA . GLY A 1 77 ? -1.258 12.211 -28.780 1.00 63.69 77 GLY A CA 1
ATOM 629 C C . GLY A 1 77 ? -0.859 11.339 -29.972 1.00 63.69 77 GLY A C 1
ATOM 630 O O . GLY A 1 77 ? -0.250 10.297 -29.810 1.00 63.69 77 GLY A O 1
ATOM 631 N N . LYS A 1 78 ? -1.204 11.759 -31.196 1.00 58.88 78 LYS A N 1
ATOM 632 C CA . LYS A 1 78 ? -1.068 10.920 -32.401 1.00 58.88 78 LYS A CA 1
ATOM 633 C C . LYS A 1 78 ? 0.256 11.132 -33.145 1.00 58.88 78 LYS A C 1
ATOM 635 O O . LYS A 1 78 ? 0.657 12.268 -33.406 1.00 58.88 78 LYS A O 1
ATOM 640 N N . ASP A 1 79 ? 0.903 10.037 -33.517 1.00 53.12 79 ASP A N 1
ATOM 641 C CA . ASP A 1 79 ? 1.926 9.919 -34.548 1.00 53.12 79 ASP A CA 1
ATOM 642 C C . ASP A 1 79 ? 1.345 10.328 -35.914 1.00 53.12 79 ASP A C 1
ATOM 644 O O . ASP A 1 79 ? 0.231 9.944 -36.282 1.00 53.12 79 ASP A O 1
ATOM 648 N N . ALA A 1 80 ? 2.094 11.141 -36.662 1.00 43.66 80 ALA A N 1
ATOM 649 C CA . ALA A 1 80 ? 1.611 11.773 -37.890 1.00 43.66 80 ALA A CA 1
ATOM 650 C C . ALA A 1 80 ? 1.492 10.806 -39.084 1.00 43.66 80 ALA A C 1
ATOM 652 O O . ALA A 1 80 ? 0.842 11.148 -40.070 1.00 43.66 80 ALA A O 1
ATOM 653 N N . LEU A 1 81 ? 2.109 9.621 -39.008 1.00 40.66 81 LEU A N 1
ATOM 654 C CA . LEU A 1 81 ? 2.123 8.622 -40.079 1.00 40.66 81 LEU A CA 1
ATOM 655 C C . LEU A 1 81 ? 1.056 7.538 -39.876 1.00 40.66 81 LEU A C 1
ATOM 657 O O . LEU A 1 81 ? 0.447 7.093 -40.845 1.00 40.66 81 LEU A O 1
ATOM 661 N N . SER A 1 82 ? 0.815 7.127 -38.630 1.00 52.72 82 SER A N 1
ATOM 662 C CA . SER A 1 82 ? -0.077 6.015 -38.274 1.00 52.72 82 SER A CA 1
ATOM 663 C C . SER A 1 82 ? -1.396 6.446 -37.623 1.00 52.72 82 SER A C 1
ATOM 665 O O . SER A 1 82 ? -2.361 5.685 -37.636 1.00 52.72 82 SER A O 1
ATOM 667 N N . GLY A 1 83 ? -1.473 7.658 -37.057 1.00 49.34 83 GLY A N 1
ATOM 668 C CA . GLY A 1 83 ? -2.647 8.128 -36.310 1.00 49.34 83 GLY A CA 1
ATOM 669 C C . GLY A 1 83 ? -2.821 7.490 -34.921 1.00 49.34 83 GLY A C 1
ATOM 670 O O . GLY A 1 83 ? -3.869 7.693 -34.300 1.00 49.34 83 GLY A O 1
ATOM 671 N N . THR A 1 84 ? -1.811 6.751 -34.454 1.00 53.38 84 THR A N 1
ATOM 672 C CA . THR A 1 84 ? -1.726 6.047 -33.156 1.00 53.38 84 THR A CA 1
ATOM 673 C C . THR A 1 84 ? -0.803 6.784 -32.187 1.00 53.38 84 THR A C 1
ATOM 675 O O . THR A 1 84 ? -0.147 7.729 -32.596 1.00 53.38 84 THR A O 1
ATOM 678 N N . ASP A 1 85 ? -0.733 6.381 -30.922 1.00 58.50 85 ASP A N 1
ATOM 679 C CA . ASP A 1 85 ? -0.010 7.121 -29.884 1.00 58.50 85 ASP A CA 1
ATOM 680 C C . ASP A 1 85 ? 1.494 7.391 -30.168 1.00 58.50 85 ASP A C 1
ATOM 682 O O . ASP A 1 85 ? 2.208 6.545 -30.712 1.00 58.50 85 ASP A O 1
ATOM 686 N N . LYS A 1 86 ? 2.001 8.577 -29.789 1.00 64.12 86 LYS A N 1
ATOM 687 C CA . LYS A 1 86 ? 3.409 8.996 -29.956 1.00 64.12 86 LYS A CA 1
ATOM 688 C C . LYS A 1 86 ? 4.362 8.211 -29.044 1.00 64.12 86 LYS A C 1
ATOM 690 O O . LYS A 1 86 ? 4.659 8.673 -27.952 1.00 64.12 86 LYS A O 1
ATOM 695 N N . MET A 1 87 ? 4.996 7.150 -29.547 1.00 72.19 87 MET A N 1
ATOM 696 C CA . MET A 1 87 ? 6.030 6.351 -28.847 1.00 72.19 87 MET A CA 1
ATOM 697 C C . MET A 1 87 ? 7.367 7.085 -28.559 1.00 72.19 87 MET A C 1
ATOM 699 O O . MET A 1 87 ? 8.408 6.449 -28.399 1.00 72.19 87 MET A O 1
ATOM 703 N N . GLY A 1 88 ? 7.377 8.420 -28.503 1.00 69.12 88 GLY A N 1
ATOM 704 C CA . GLY A 1 88 ? 8.592 9.239 -28.411 1.00 69.12 88 GLY A CA 1
ATOM 705 C C . GLY A 1 88 ? 9.478 8.892 -27.214 1.00 69.12 88 GLY A C 1
ATOM 706 O O . GLY A 1 88 ? 10.681 8.743 -27.380 1.00 69.12 88 GLY A O 1
ATOM 707 N N . GLY A 1 89 ? 8.891 8.653 -26.038 1.00 75.06 89 GLY A N 1
ATOM 708 C CA . GLY A 1 89 ? 9.668 8.280 -24.852 1.00 75.06 89 GLY A CA 1
ATOM 709 C C . GLY A 1 89 ? 10.296 6.882 -24.918 1.00 75.06 89 GLY A C 1
ATOM 710 O O . GLY A 1 89 ? 11.372 6.674 -24.364 1.00 75.06 89 GLY A O 1
ATOM 711 N N . LEU A 1 90 ? 9.684 5.940 -25.650 1.00 77.12 90 LEU A N 1
ATOM 712 C CA . LEU A 1 90 ? 10.296 4.637 -25.940 1.00 77.12 90 LEU A CA 1
ATOM 713 C C . LEU A 1 90 ? 11.455 4.788 -26.924 1.00 77.12 90 LEU A C 1
ATOM 715 O O . LEU A 1 90 ? 12.509 4.193 -26.722 1.00 77.12 90 LEU A O 1
ATOM 719 N N . ILE A 1 91 ? 11.286 5.617 -27.957 1.00 74.06 91 ILE A N 1
ATOM 720 C CA . ILE A 1 91 ? 12.374 5.940 -28.884 1.00 74.06 91 ILE A CA 1
ATOM 721 C C . ILE A 1 91 ? 13.527 6.578 -28.109 1.00 74.06 91 ILE A C 1
ATOM 723 O O . ILE A 1 91 ? 14.656 6.139 -28.272 1.00 74.06 91 ILE A O 1
ATOM 727 N N . ASP A 1 92 ? 13.259 7.534 -27.217 1.00 75.19 92 ASP A N 1
ATOM 728 C CA . ASP A 1 92 ? 14.281 8.175 -26.384 1.00 75.19 92 ASP A CA 1
ATOM 729 C C . ASP A 1 92 ? 14.987 7.187 -25.448 1.00 75.19 92 ASP A C 1
ATOM 731 O O . ASP A 1 92 ? 16.205 7.248 -25.276 1.00 75.19 92 ASP A O 1
ATOM 735 N N . LEU A 1 93 ? 14.256 6.226 -24.879 1.00 78.38 93 LEU A N 1
ATOM 736 C CA . LEU A 1 93 ? 14.841 5.168 -24.055 1.00 78.38 93 LEU A CA 1
ATOM 737 C C . LEU A 1 93 ? 15.893 4.351 -24.830 1.00 78.38 93 LEU A C 1
ATOM 739 O O . LEU A 1 93 ? 16.906 3.972 -24.246 1.00 78.38 93 LEU A O 1
ATOM 743 N N . TYR A 1 94 ? 15.703 4.162 -26.141 1.00 73.00 94 TYR A N 1
ATOM 744 C CA . TYR A 1 94 ? 16.611 3.423 -27.029 1.00 73.00 94 TYR A CA 1
ATOM 745 C C . TYR A 1 94 ? 17.575 4.295 -27.849 1.00 73.00 94 TYR A C 1
ATOM 747 O O . TYR A 1 94 ? 18.572 3.785 -28.358 1.00 73.00 94 TYR A O 1
ATOM 755 N N . SER A 1 95 ? 17.311 5.594 -28.001 1.00 65.81 95 SER A N 1
ATOM 756 C CA . SER A 1 95 ? 18.013 6.445 -28.969 1.00 65.81 95 SER A CA 1
ATOM 757 C C . SER A 1 95 ? 19.426 6.815 -28.532 1.00 65.81 95 SER A C 1
ATOM 759 O O . SER A 1 95 ? 20.255 7.118 -29.394 1.00 65.81 95 SER A O 1
ATOM 761 N N . THR A 1 96 ? 19.735 6.778 -27.229 1.00 61.41 96 THR A N 1
ATOM 762 C CA . THR A 1 96 ? 21.049 7.218 -26.724 1.00 61.41 96 THR A CA 1
ATOM 763 C C . THR A 1 96 ? 21.652 6.442 -25.547 1.00 61.41 96 THR A C 1
ATOM 765 O O . THR A 1 96 ? 22.774 6.747 -25.130 1.00 61.41 96 THR A O 1
ATOM 768 N N . GLY A 1 97 ? 20.988 5.402 -25.039 1.00 56.56 97 GLY A N 1
ATOM 769 C CA . GLY A 1 97 ? 21.477 4.621 -23.902 1.00 56.56 97 GLY A CA 1
ATOM 770 C C . GLY A 1 97 ? 22.524 3.585 -24.265 1.00 56.56 97 GLY A C 1
ATOM 771 O O . GLY A 1 97 ? 22.331 2.786 -25.161 1.00 56.56 97 GLY A O 1
ATOM 772 N N . GLY A 1 98 ? 23.658 3.580 -23.563 1.00 55.03 98 GLY A N 1
ATOM 773 C CA . GLY A 1 98 ? 24.522 2.397 -23.494 1.00 55.03 98 GLY A CA 1
ATOM 774 C C . GLY A 1 98 ? 25.368 2.017 -24.713 1.00 55.03 98 GLY A C 1
ATOM 775 O O . GLY A 1 98 ? 26.046 0.998 -24.644 1.00 55.03 98 GLY A O 1
ATOM 776 N N . TYR A 1 99 ? 25.477 2.853 -25.752 1.00 57.97 99 TYR A N 1
ATOM 777 C CA . TYR A 1 99 ? 26.316 2.595 -26.942 1.00 57.97 99 TYR A CA 1
ATOM 778 C C . TYR A 1 99 ? 27.781 2.190 -26.674 1.00 57.97 99 TYR A C 1
ATOM 780 O O . TYR A 1 99 ? 28.454 1.679 -27.563 1.00 57.97 99 TYR A O 1
ATOM 788 N N . ILE A 1 100 ? 28.297 2.450 -25.467 1.00 58.91 100 ILE A N 1
ATOM 789 C CA . ILE A 1 100 ? 29.723 2.349 -25.123 1.00 58.91 100 ILE A CA 1
ATOM 790 C C . ILE A 1 100 ? 29.999 1.319 -24.004 1.00 58.91 100 ILE A C 1
ATOM 792 O O . ILE A 1 100 ? 31.108 0.795 -23.953 1.00 58.91 100 ILE A O 1
ATOM 796 N N . LYS A 1 101 ? 29.041 1.042 -23.095 1.00 64.62 101 LYS A N 1
ATOM 797 C CA . LYS A 1 101 ? 29.146 0.048 -21.995 1.00 64.62 101 LYS A CA 1
ATOM 798 C C . LYS A 1 101 ? 27.826 -0.100 -21.217 1.00 64.62 101 LYS A C 1
ATOM 800 O O . LYS A 1 101 ? 27.107 0.885 -21.057 1.00 64.62 101 LYS A O 1
ATOM 805 N N . GLU A 1 102 ? 27.597 -1.268 -20.609 1.00 65.06 102 GLU A N 1
ATOM 806 C CA . GLU A 1 102 ? 26.398 -1.605 -19.809 1.00 65.06 102 GLU A CA 1
ATOM 807 C C . GLU A 1 102 ? 26.086 -0.594 -18.690 1.00 65.06 102 GLU A C 1
ATOM 809 O O . GLU A 1 102 ? 24.957 -0.142 -18.541 1.00 65.06 102 GLU A O 1
ATOM 814 N N . SER A 1 103 ? 27.099 -0.130 -17.950 1.00 69.81 103 SER A N 1
ATOM 815 C CA . SER A 1 103 ? 26.894 0.851 -16.864 1.00 69.81 103 SER A CA 1
ATOM 816 C C . SER A 1 103 ? 26.275 2.178 -17.323 1.00 69.81 103 SER A C 1
ATOM 818 O O . SER A 1 103 ? 25.655 2.864 -16.514 1.00 69.81 103 SER A O 1
ATOM 820 N N . ARG A 1 104 ? 26.394 2.537 -18.611 1.00 75.00 104 ARG A N 1
ATOM 821 C CA . ARG A 1 104 ? 25.738 3.730 -19.168 1.00 75.00 104 ARG A CA 1
ATOM 822 C C . ARG A 1 104 ? 24.266 3.514 -19.492 1.00 75.00 104 ARG A C 1
ATOM 824 O O . ARG A 1 104 ? 23.550 4.501 -19.611 1.00 75.00 104 ARG A O 1
ATOM 831 N N . TRP A 1 105 ? 23.805 2.270 -19.616 1.00 78.62 105 TRP A N 1
ATOM 832 C CA . TRP A 1 105 ? 22.382 1.995 -19.796 1.00 78.62 105 TRP A CA 1
ATOM 833 C C . TRP A 1 105 ? 21.583 2.405 -18.564 1.00 78.62 105 TRP A C 1
ATOM 835 O O . TRP A 1 105 ? 20.604 3.124 -18.698 1.00 78.62 105 TRP A O 1
ATOM 845 N N . LEU A 1 106 ? 22.028 2.042 -17.358 1.00 80.38 106 LEU A N 1
ATOM 846 C CA . LEU A 1 106 ? 21.339 2.440 -16.122 1.00 80.38 106 LEU A CA 1
ATOM 847 C C . LEU A 1 106 ? 21.315 3.962 -15.935 1.00 80.38 106 LEU A C 1
ATOM 849 O O . LEU A 1 106 ? 20.292 4.521 -15.545 1.00 80.38 106 LEU A O 1
ATOM 853 N N . GLU A 1 107 ? 22.426 4.640 -16.238 1.00 82.81 107 GLU A N 1
ATOM 854 C CA . GLU A 1 107 ? 22.490 6.107 -16.231 1.00 82.81 107 GLU A CA 1
ATOM 855 C C . GLU A 1 107 ? 21.498 6.710 -17.230 1.00 82.81 107 GLU A C 1
ATOM 857 O O . GLU A 1 107 ? 20.802 7.666 -16.893 1.00 82.81 107 GLU A O 1
ATOM 862 N N . TRP A 1 108 ? 21.403 6.134 -18.430 1.00 84.56 108 TRP A N 1
ATOM 863 C CA . TRP A 1 108 ? 20.486 6.589 -19.467 1.00 84.56 108 TRP A CA 1
ATOM 864 C C . TRP A 1 108 ? 19.020 6.366 -19.101 1.00 84.56 108 TRP A C 1
ATOM 866 O O . TRP A 1 108 ? 18.239 7.308 -19.142 1.00 84.56 108 TRP A O 1
ATOM 876 N N . ILE A 1 109 ? 18.658 5.165 -18.644 1.00 87.12 109 ILE A N 1
ATOM 877 C CA . ILE A 1 109 ? 17.308 4.866 -18.150 1.00 87.12 109 ILE A CA 1
ATOM 878 C C . ILE A 1 109 ? 16.937 5.887 -17.067 1.00 87.12 109 ILE A C 1
ATOM 880 O O . ILE A 1 109 ? 15.884 6.515 -17.136 1.00 87.12 109 ILE A O 1
ATOM 884 N N . ASN A 1 110 ? 17.834 6.149 -16.111 1.00 88.50 110 ASN A N 1
ATOM 885 C CA . ASN A 1 110 ? 17.588 7.142 -15.065 1.00 88.50 110 ASN A CA 1
ATOM 886 C C . ASN A 1 110 ? 17.420 8.574 -15.610 1.00 88.50 110 ASN A C 1
ATOM 888 O O . ASN A 1 110 ? 16.702 9.361 -14.991 1.00 88.50 110 ASN A O 1
ATOM 892 N N . GLN A 1 111 ? 18.053 8.930 -16.731 1.00 85.62 111 GLN A N 1
ATOM 893 C CA . GLN A 1 111 ? 17.829 10.211 -17.411 1.00 85.62 111 GLN A CA 1
ATOM 894 C C . GLN A 1 111 ? 16.455 10.257 -18.089 1.00 85.62 111 GLN A C 1
ATOM 896 O O . GLN A 1 111 ? 15.755 11.257 -17.946 1.00 85.62 111 GLN A O 1
ATOM 901 N N . SER A 1 112 ? 16.043 9.177 -18.757 1.00 84.44 112 SER A N 1
ATOM 902 C CA . SER A 1 112 ? 14.770 9.100 -19.483 1.00 84.44 112 SER A CA 1
ATOM 903 C C . SER A 1 112 ? 13.548 9.013 -18.560 1.00 84.44 112 SER A C 1
ATOM 905 O O . SER A 1 112 ? 12.547 9.682 -18.803 1.00 84.44 112 SER A O 1
ATOM 907 N N . VAL A 1 113 ? 13.603 8.205 -17.492 1.00 87.44 113 VAL A N 1
ATOM 908 C CA . VAL A 1 113 ? 12.431 7.904 -16.631 1.00 87.44 113 VAL A CA 1
ATOM 909 C C . VAL A 1 113 ? 12.557 8.397 -15.186 1.00 87.44 113 VAL A C 1
ATOM 911 O O . VAL A 1 113 ? 11.588 8.365 -14.409 1.00 87.44 113 VAL A O 1
ATOM 914 N N . GLY A 1 114 ? 13.740 8.890 -14.816 1.00 90.94 114 GLY A N 1
ATOM 915 C CA . GLY A 1 114 ? 14.110 9.259 -13.453 1.00 90.94 114 GLY A CA 1
ATOM 916 C C . GLY A 1 114 ? 14.731 8.106 -12.659 1.00 90.94 114 GLY A C 1
ATOM 917 O O . GLY A 1 114 ? 14.629 6.939 -13.017 1.00 90.94 114 GLY A O 1
ATOM 918 N N . GLU A 1 115 ? 15.360 8.426 -11.526 1.00 92.44 115 GLU A N 1
ATOM 919 C CA . GLU A 1 115 ? 15.871 7.409 -10.595 1.00 92.44 115 GLU A CA 1
ATOM 920 C C . GLU A 1 115 ? 14.714 6.620 -9.941 1.00 92.44 115 GLU A C 1
ATOM 922 O O . GLU A 1 115 ? 13.735 7.242 -9.505 1.00 92.44 115 GLU A O 1
ATOM 927 N N . PRO A 1 116 ? 14.845 5.289 -9.757 1.00 94.44 116 PRO A N 1
ATOM 928 C CA . PRO A 1 116 ? 13.837 4.449 -9.099 1.00 94.44 116 PRO A CA 1
ATOM 929 C C . PRO A 1 116 ? 13.382 4.948 -7.726 1.00 94.44 116 PRO A C 1
ATOM 931 O O . PRO A 1 116 ? 12.219 4.795 -7.360 1.00 94.44 116 PRO A O 1
ATOM 934 N N . SER A 1 117 ? 14.261 5.621 -6.977 1.00 92.69 117 SER A N 1
ATOM 935 C CA . SER A 1 117 ? 13.928 6.217 -5.677 1.00 92.69 117 SER A CA 1
ATOM 936 C C . SER A 1 117 ? 12.756 7.203 -5.730 1.00 92.69 117 SER A C 1
ATOM 938 O O . SER A 1 117 ? 12.112 7.426 -4.709 1.00 92.69 117 SER A O 1
ATOM 940 N N . LYS A 1 118 ? 12.469 7.780 -6.905 1.00 92.81 118 LYS A N 1
ATOM 941 C CA . LYS A 1 118 ? 11.395 8.758 -7.114 1.00 92.81 118 LYS A CA 1
ATOM 942 C C . LYS A 1 118 ? 10.042 8.132 -7.441 1.00 92.81 118 LYS A C 1
ATOM 944 O O . LYS A 1 118 ? 9.039 8.824 -7.329 1.00 92.81 118 LYS A O 1
ATOM 949 N N . TYR A 1 119 ? 10.004 6.876 -7.887 1.00 94.38 119 TYR A N 1
ATOM 950 C CA . TYR A 1 119 ? 8.773 6.270 -8.407 1.00 94.38 119 TYR A CA 1
ATOM 951 C C . TYR A 1 119 ? 8.494 4.847 -7.916 1.00 94.38 119 TYR A C 1
ATOM 953 O O . TYR A 1 119 ? 7.391 4.358 -8.122 1.00 94.38 119 TYR A O 1
ATOM 961 N N . ALA A 1 120 ? 9.430 4.188 -7.225 1.00 94.56 120 ALA A N 1
ATOM 962 C CA . ALA A 1 120 ? 9.234 2.823 -6.735 1.00 94.56 120 ALA A CA 1
ATOM 963 C C . ALA A 1 120 ? 7.988 2.674 -5.857 1.00 94.56 120 ALA A C 1
ATOM 965 O O . ALA A 1 120 ? 7.260 1.696 -5.985 1.00 94.56 120 ALA A O 1
ATOM 966 N N . VAL A 1 121 ? 7.723 3.650 -4.982 1.00 94.25 121 VAL A N 1
ATOM 967 C CA . VAL A 1 121 ? 6.548 3.605 -4.100 1.00 94.25 121 VAL A CA 1
ATOM 968 C C . VAL A 1 121 ? 5.254 3.619 -4.911 1.00 94.25 121 VAL A C 1
ATOM 970 O O . VAL A 1 121 ? 4.389 2.780 -4.676 1.00 94.25 121 VAL A O 1
ATOM 973 N N . ASP A 1 122 ? 5.148 4.515 -5.889 1.00 95.31 122 ASP A N 1
ATOM 974 C CA . ASP A 1 122 ? 3.977 4.620 -6.762 1.00 95.31 122 ASP A CA 1
ATOM 975 C C . ASP A 1 122 ? 3.816 3.370 -7.641 1.00 95.31 122 ASP A C 1
ATOM 977 O O . ASP A 1 122 ? 2.756 2.747 -7.638 1.00 95.31 122 ASP A O 1
ATOM 981 N N . PHE A 1 123 ? 4.897 2.921 -8.287 1.00 95.31 123 PHE A N 1
ATOM 982 C CA . PHE A 1 123 ? 4.904 1.706 -9.102 1.00 95.31 123 PHE A CA 1
ATOM 983 C C . PHE A 1 123 ? 4.426 0.476 -8.318 1.00 95.31 123 PHE A C 1
ATOM 985 O O . PHE A 1 123 ? 3.499 -0.211 -8.746 1.00 95.31 123 PHE A O 1
ATOM 992 N N . PHE A 1 124 ? 5.003 0.205 -7.141 1.00 95.44 124 PHE A N 1
ATOM 993 C CA . PHE A 1 124 ? 4.594 -0.954 -6.346 1.00 95.44 124 PHE A CA 1
ATOM 994 C C . PHE A 1 124 ? 3.198 -0.800 -5.742 1.00 95.44 124 PHE A C 1
ATOM 996 O O . PHE A 1 124 ? 2.495 -1.796 -5.583 1.00 95.44 124 PHE A O 1
ATOM 1003 N N . THR A 1 125 ? 2.763 0.426 -5.444 1.00 95.38 125 THR A N 1
ATOM 1004 C CA . THR A 1 125 ? 1.380 0.681 -5.018 1.00 95.38 125 THR A CA 1
ATOM 1005 C C . THR A 1 125 ? 0.414 0.292 -6.129 1.00 95.38 125 THR A C 1
ATOM 1007 O O . THR A 1 125 ? -0.507 -0.488 -5.895 1.00 95.38 125 THR A O 1
ATOM 1010 N N . LYS A 1 126 ? 0.676 0.739 -7.359 1.00 94.25 126 LYS A N 1
ATOM 1011 C CA . LYS A 1 126 ? -0.095 0.363 -8.547 1.00 94.25 126 LYS A CA 1
ATOM 1012 C C . LYS A 1 126 ? -0.073 -1.144 -8.806 1.00 94.25 126 LYS A C 1
ATOM 1014 O O . LYS A 1 126 ? -1.120 -1.718 -9.092 1.00 94.25 126 LYS A O 1
ATOM 1019 N N . MET A 1 127 ? 1.075 -1.800 -8.619 1.00 93.00 127 MET A N 1
ATOM 1020 C CA . MET A 1 127 ? 1.205 -3.261 -8.738 1.00 93.00 127 MET A CA 1
ATOM 1021 C C . MET A 1 127 ? 0.305 -4.004 -7.752 1.00 93.00 127 MET A C 1
ATOM 1023 O O . MET A 1 127 ? -0.442 -4.888 -8.164 1.00 93.00 127 MET A O 1
ATOM 1027 N N . VAL A 1 128 ? 0.329 -3.636 -6.466 1.00 93.38 128 VAL A N 1
ATOM 1028 C CA . VAL A 1 128 ? -0.527 -4.281 -5.455 1.00 93.38 128 VAL A CA 1
ATOM 1029 C C . VAL A 1 128 ? -2.006 -4.001 -5.724 1.00 93.38 128 VAL A C 1
ATOM 1031 O O . VAL A 1 128 ? -2.849 -4.869 -5.511 1.00 93.38 128 VAL A O 1
ATOM 1034 N N . LEU A 1 129 ? -2.338 -2.803 -6.207 1.00 92.56 129 LEU A N 1
ATOM 1035 C CA . LEU A 1 129 ? -3.712 -2.415 -6.532 1.00 92.56 129 LEU A CA 1
ATOM 1036 C C . LEU A 1 129 ? -4.209 -2.978 -7.868 1.00 92.56 129 LEU A C 1
ATOM 1038 O O . LEU A 1 129 ? -5.387 -2.807 -8.186 1.00 92.56 129 LEU A O 1
ATOM 1042 N N . THR A 1 130 ? -3.366 -3.686 -8.626 1.00 89.75 130 THR A N 1
ATOM 1043 C CA . THR A 1 130 ? -3.679 -4.190 -9.973 1.00 89.75 130 THR A CA 1
ATOM 1044 C C . THR A 1 130 ? -4.129 -3.074 -10.926 1.00 89.75 130 THR A C 1
ATOM 1046 O O . THR A 1 130 ? -5.073 -3.240 -11.695 1.00 89.75 130 THR A O 1
ATOM 1049 N N . ASP A 1 131 ? -3.483 -1.910 -10.820 1.00 90.25 131 ASP A N 1
ATOM 1050 C CA . ASP A 1 131 ? -3.757 -0.727 -11.638 1.00 90.25 131 ASP A CA 1
ATOM 1051 C C . ASP A 1 131 ? -3.443 -1.011 -13.118 1.00 90.25 131 ASP A C 1
ATOM 1053 O O . ASP A 1 131 ? -2.493 -1.727 -13.453 1.00 90.25 131 ASP A O 1
ATOM 1057 N N . GLU A 1 132 ? -4.259 -0.467 -14.019 1.00 85.38 132 GLU A N 1
ATOM 1058 C CA . GLU A 1 132 ? -4.125 -0.715 -15.456 1.00 85.38 132 GLU A CA 1
ATOM 1059 C C . GLU A 1 132 ? -2.799 -0.202 -16.027 1.00 85.38 132 GLU A C 1
ATOM 1061 O O . GLU A 1 132 ? -2.280 -0.794 -16.971 1.00 85.38 132 GLU A O 1
ATOM 1066 N N . ALA A 1 133 ? -2.199 0.825 -15.417 1.00 85.50 133 ALA A N 1
ATOM 1067 C CA . ALA A 1 133 ? -0.934 1.404 -15.861 1.00 85.50 133 ALA A CA 1
ATOM 1068 C C . ALA A 1 133 ? 0.272 0.468 -15.673 1.00 85.50 133 ALA A C 1
ATOM 1070 O O . ALA A 1 133 ? 1.325 0.706 -16.256 1.00 85.50 133 ALA A O 1
ATOM 1071 N N . VAL A 1 134 ? 0.146 -0.579 -14.853 1.00 87.44 134 VAL A N 1
ATOM 1072 C CA . VAL A 1 134 ? 1.231 -1.534 -14.559 1.00 87.44 134 VAL A CA 1
ATOM 1073 C C . VAL A 1 134 ? 0.924 -2.949 -15.048 1.00 87.44 134 VAL A C 1
ATOM 1075 O O . VAL A 1 134 ? 1.669 -3.871 -14.737 1.00 87.44 134 VAL A O 1
ATOM 1078 N N . TRP A 1 135 ? -0.165 -3.139 -15.805 1.00 81.44 135 TRP A N 1
ATOM 1079 C CA . TRP A 1 135 ? -0.478 -4.410 -16.479 1.00 81.44 135 TRP A CA 1
ATOM 1080 C C . TRP A 1 135 ? -0.438 -5.633 -15.562 1.00 81.44 135 TRP A C 1
ATOM 1082 O O . TRP A 1 135 ? 0.114 -6.688 -15.877 1.00 81.44 135 TRP A O 1
ATOM 1092 N N . ALA A 1 136 ? -1.013 -5.431 -14.381 1.00 79.19 136 ALA A N 1
ATOM 1093 C CA . ALA A 1 136 ? -0.939 -6.346 -13.266 1.00 79.19 136 ALA A CA 1
ATOM 1094 C C . ALA A 1 136 ? -2.197 -7.213 -13.101 1.00 79.19 136 ALA A C 1
ATOM 1096 O O . ALA A 1 136 ? -2.473 -7.676 -11.997 1.00 79.19 136 ALA A O 1
ATOM 1097 N N . GLU A 1 137 ? -2.989 -7.427 -14.154 1.00 76.94 137 GLU A N 1
ATOM 1098 C CA . GLU A 1 137 ? -4.335 -8.012 -14.050 1.00 76.94 137 GLU A CA 1
ATOM 1099 C C . GLU A 1 137 ? -4.376 -9.474 -13.592 1.00 76.94 137 GLU A C 1
ATOM 1101 O O . GLU A 1 137 ? -5.440 -9.957 -13.199 1.00 76.94 137 GLU A O 1
ATOM 1106 N N . TYR A 1 138 ? -3.241 -10.172 -13.643 1.00 78.06 138 TYR A N 1
ATOM 1107 C CA . TYR A 1 138 ? -3.114 -11.553 -13.185 1.00 78.06 138 TYR A CA 1
ATOM 1108 C C . TYR A 1 138 ? -2.648 -11.670 -11.732 1.00 78.06 138 TYR A C 1
ATOM 1110 O O . TYR A 1 138 ? -2.711 -12.764 -11.171 1.00 78.06 138 TYR A O 1
ATOM 1118 N N . ALA A 1 139 ? -2.212 -10.572 -11.109 1.00 82.44 139 ALA A N 1
ATOM 1119 C CA . ALA A 1 139 ? -1.888 -10.576 -9.692 1.00 82.44 139 ALA A CA 1
ATOM 1120 C C . ALA A 1 139 ? -3.153 -10.686 -8.839 1.00 82.44 139 ALA A C 1
ATOM 1122 O O . ALA A 1 139 ? -4.231 -10.177 -9.166 1.00 82.44 139 ALA A O 1
ATOM 1123 N N . ASP A 1 140 ? -2.994 -11.326 -7.685 1.00 87.69 140 ASP A N 1
ATOM 1124 C CA . ASP A 1 140 ? -4.047 -11.379 -6.689 1.00 87.69 140 ASP A CA 1
ATOM 1125 C C . ASP A 1 140 ? -4.383 -9.976 -6.178 1.00 87.69 140 ASP A C 1
ATOM 1127 O O . ASP A 1 140 ? -3.545 -9.262 -5.625 1.00 87.69 140 ASP A O 1
ATOM 1131 N N . LYS A 1 141 ? -5.657 -9.596 -6.315 1.00 90.38 141 LYS A N 1
ATOM 1132 C CA . LYS A 1 141 ? -6.173 -8.335 -5.768 1.00 90.38 141 LYS A CA 1
ATOM 1133 C C . LYS A 1 141 ? -5.937 -8.265 -4.254 1.00 90.38 141 LYS A C 1
ATOM 1135 O O . LYS A 1 141 ? -6.027 -9.308 -3.600 1.00 90.38 141 LYS A O 1
ATOM 1140 N N . PRO A 1 142 ? -5.784 -7.065 -3.658 1.00 94.50 142 PRO A N 1
ATOM 1141 C CA . PRO A 1 142 ? -5.394 -6.893 -2.254 1.00 94.50 142 PRO A CA 1
ATOM 1142 C C . PRO A 1 142 ? -6.164 -7.762 -1.252 1.00 94.50 142 PRO A C 1
ATOM 1144 O O . PRO A 1 142 ? -5.573 -8.391 -0.377 1.00 94.50 142 PRO A O 1
ATOM 1147 N N . TYR A 1 143 ? -7.488 -7.855 -1.409 1.00 94.12 143 TYR A N 1
ATOM 1148 C CA . TYR A 1 143 ? -8.321 -8.666 -0.524 1.00 94.12 143 TYR A CA 1
ATOM 1149 C C . TYR A 1 143 ? -7.990 -10.161 -0.611 1.00 94.12 143 TYR A C 1
ATOM 1151 O O . TYR A 1 143 ? -7.871 -10.821 0.422 1.00 94.12 143 TYR A O 1
ATOM 1159 N N . ASN A 1 144 ? -7.822 -10.696 -1.824 1.00 92.38 144 ASN A N 1
ATOM 1160 C CA . ASN A 1 144 ? -7.475 -12.100 -2.046 1.00 92.38 144 ASN A CA 1
ATOM 1161 C C . ASN A 1 144 ? -6.038 -12.376 -1.610 1.00 92.38 144 ASN A C 1
ATOM 1163 O O . ASN A 1 144 ? -5.814 -13.334 -0.874 1.00 92.38 144 ASN A O 1
ATOM 1167 N N . LEU A 1 145 ? -5.105 -11.492 -1.978 1.00 93.12 145 LEU A N 1
ATOM 1168 C CA . LEU A 1 145 ? -3.699 -11.573 -1.597 1.00 93.12 145 LEU A CA 1
ATOM 1169 C C . LEU A 1 145 ? -3.541 -11.654 -0.077 1.00 93.12 145 LEU A C 1
ATOM 1171 O O . LEU A 1 145 ? -2.852 -12.539 0.417 1.00 93.12 145 LEU A O 1
ATOM 1175 N N . HIS A 1 146 ? -4.251 -10.812 0.682 1.00 95.38 146 HIS A N 1
ATOM 1176 C CA . HIS A 1 146 ? -4.266 -10.902 2.147 1.00 95.38 146 HIS A CA 1
ATOM 1177 C C . HIS A 1 146 ? -4.680 -12.293 2.643 1.00 95.38 146 HIS A C 1
ATOM 1179 O O . HIS A 1 146 ? -4.002 -12.859 3.496 1.00 95.38 146 HIS A O 1
ATOM 1185 N N . GLY A 1 147 ? -5.751 -12.864 2.082 1.00 92.56 147 GLY A N 1
ATOM 1186 C CA . GLY A 1 147 ? -6.228 -14.194 2.468 1.00 92.56 147 GLY A CA 1
ATOM 1187 C C . GLY A 1 147 ? -5.228 -15.301 2.144 1.00 92.56 147 GLY A C 1
ATOM 1188 O O . GLY A 1 147 ? -5.025 -16.193 2.958 1.00 92.56 147 GLY A O 1
ATOM 1189 N N . LEU A 1 148 ? -4.570 -15.219 0.987 1.00 92.19 148 LEU A N 1
ATOM 1190 C CA . LEU A 1 148 ? -3.530 -16.168 0.590 1.00 92.19 148 LEU A CA 1
ATOM 1191 C C . LEU A 1 148 ? -2.333 -16.116 1.542 1.00 92.19 148 LEU A C 1
ATOM 1193 O O . LEU A 1 148 ? -1.863 -17.163 1.983 1.00 92.19 148 LEU A O 1
ATOM 1197 N N . ILE A 1 149 ? -1.901 -14.913 1.928 1.00 93.75 149 ILE A N 1
ATOM 1198 C CA . ILE A 1 149 ? -0.810 -14.720 2.888 1.00 93.75 149 ILE A CA 1
ATOM 1199 C C . ILE A 1 149 ? -1.196 -15.258 4.272 1.00 93.75 149 ILE A C 1
ATOM 1201 O O . ILE A 1 149 ? -0.442 -16.035 4.853 1.00 93.75 149 ILE A O 1
ATOM 1205 N N . ALA A 1 150 ? -2.366 -14.874 4.793 1.00 89.88 150 ALA A N 1
ATOM 1206 C CA . ALA A 1 150 ? -2.820 -15.258 6.133 1.00 89.88 150 ALA A CA 1
ATOM 1207 C C . ALA A 1 150 ? -3.073 -16.770 6.265 1.00 89.88 150 ALA A C 1
ATOM 1209 O O . ALA A 1 150 ? -2.800 -17.367 7.306 1.00 89.88 150 ALA A O 1
ATOM 1210 N N . ASP A 1 151 ? -3.544 -17.410 5.195 1.00 88.25 151 ASP A N 1
ATOM 1211 C CA . ASP A 1 151 ? -3.723 -18.860 5.149 1.00 88.25 151 ASP A CA 1
ATOM 1212 C C . ASP A 1 151 ? -2.408 -19.611 4.846 1.00 88.25 151 ASP A C 1
ATOM 1214 O O . ASP A 1 151 ? -2.410 -20.843 4.777 1.00 88.25 151 ASP A O 1
ATOM 1218 N N . ASN A 1 152 ? -1.296 -18.889 4.641 1.00 82.50 152 ASN A N 1
ATOM 1219 C CA . ASN A 1 152 ? 0.000 -19.413 4.199 1.00 82.50 152 ASN A CA 1
ATOM 1220 C C . ASN A 1 152 ? -0.115 -20.289 2.935 1.00 82.50 152 ASN A C 1
ATOM 1222 O O . ASN A 1 152 ? 0.512 -21.345 2.806 1.00 82.50 152 ASN A O 1
ATOM 1226 N N . LYS A 1 153 ? -0.972 -19.860 2.009 1.00 75.25 153 LYS A N 1
ATOM 1227 C CA . LYS A 1 153 ? -1.239 -20.522 0.734 1.00 75.25 153 LYS A CA 1
ATOM 1228 C C . LYS A 1 153 ? -0.347 -19.911 -0.347 1.00 75.25 153 LYS A C 1
ATOM 1230 O O . LYS A 1 153 ? -0.179 -18.700 -0.391 1.00 75.25 153 LYS A O 1
ATOM 1235 N N . LEU A 1 154 ? 0.141 -20.768 -1.250 1.00 76.94 154 LEU A N 1
ATOM 1236 C CA . LEU A 1 154 ? 1.000 -20.475 -2.414 1.00 76.94 154 LEU A CA 1
ATOM 1237 C C . LEU A 1 154 ? 2.479 -20.213 -2.091 1.00 76.94 154 LEU A C 1
ATOM 1239 O O . LEU A 1 154 ? 2.866 -19.166 -1.589 1.00 76.94 154 LEU A O 1
ATOM 1243 N N . GLU A 1 155 ? 3.343 -21.141 -2.510 1.00 79.94 155 GLU A N 1
ATOM 1244 C CA . GLU A 1 155 ? 4.805 -20.979 -2.436 1.00 79.94 155 GLU A CA 1
ATOM 1245 C C . GLU A 1 155 ? 5.327 -19.814 -3.292 1.00 79.94 155 GLU A C 1
ATOM 1247 O O . GLU A 1 155 ? 6.328 -19.190 -2.951 1.00 79.94 155 GLU A O 1
ATOM 1252 N N . GLN A 1 156 ? 4.636 -19.492 -4.389 1.00 77.50 156 GLN A N 1
ATOM 1253 C CA . GLN A 1 156 ? 5.079 -18.491 -5.365 1.00 77.50 156 GLN A CA 1
ATOM 1254 C C . GLN A 1 156 ? 5.134 -17.070 -4.783 1.00 77.50 156 GLN A C 1
ATOM 1256 O O . GLN A 1 156 ? 5.985 -16.283 -5.192 1.00 77.50 156 GLN A O 1
ATOM 1261 N N . ILE A 1 157 ? 4.280 -16.751 -3.801 1.00 84.56 157 ILE A N 1
ATOM 1262 C CA . ILE A 1 157 ? 4.206 -15.402 -3.218 1.00 84.56 157 ILE A CA 1
ATOM 1263 C C . ILE A 1 157 ? 5.105 -15.208 -1.992 1.00 84.56 157 ILE A C 1
ATOM 1265 O O . ILE A 1 157 ? 5.458 -14.081 -1.645 1.00 84.56 157 ILE A O 1
ATOM 1269 N N . LYS A 1 158 ? 5.578 -16.298 -1.373 1.00 85.50 158 LYS A N 1
ATOM 1270 C CA . LYS A 1 158 ? 6.359 -16.255 -0.123 1.00 85.50 158 LYS A CA 1
ATOM 1271 C C . LYS A 1 158 ? 7.655 -15.455 -0.208 1.00 85.50 158 LYS A C 1
ATOM 1273 O O . LYS A 1 158 ? 8.152 -15.003 0.817 1.00 85.50 158 LYS A O 1
ATOM 1278 N N . LYS A 1 159 ? 8.210 -15.272 -1.409 1.00 86.50 159 LYS A N 1
ATOM 1279 C CA . LYS A 1 159 ? 9.430 -14.476 -1.609 1.00 86.50 159 LYS A CA 1
ATOM 1280 C C . LYS A 1 159 ? 9.223 -12.993 -1.291 1.00 86.50 159 LYS A C 1
ATOM 1282 O O . LYS A 1 159 ? 10.135 -12.361 -0.761 1.00 86.50 159 LYS A O 1
ATOM 1287 N N . PHE A 1 160 ? 8.033 -12.456 -1.571 1.00 91.12 160 PHE A N 1
ATOM 1288 C CA . PHE A 1 160 ? 7.741 -11.033 -1.388 1.00 91.12 160 PHE A CA 1
ATOM 1289 C C . PHE A 1 160 ? 6.684 -10.746 -0.317 1.00 91.12 160 PHE A C 1
ATOM 1291 O O . PHE A 1 160 ? 6.535 -9.593 0.094 1.00 91.12 160 PHE A O 1
ATOM 1298 N N . THR A 1 161 ? 5.960 -11.762 0.155 1.00 94.00 161 THR A N 1
ATOM 1299 C CA . THR A 1 161 ? 4.904 -11.592 1.155 1.00 94.00 161 THR A CA 1
ATOM 1300 C C . THR A 1 161 ? 5.278 -12.121 2.527 1.00 94.00 161 THR A C 1
ATOM 1302 O O . THR A 1 161 ? 6.021 -13.092 2.647 1.00 94.00 161 THR A O 1
ATOM 1305 N N . SER A 1 162 ? 4.681 -11.550 3.568 1.00 95.00 162 SER A N 1
ATOM 1306 C CA . SER A 1 162 ? 4.769 -12.088 4.927 1.00 95.00 162 SER A CA 1
ATOM 1307 C C . SER A 1 162 ? 3.526 -11.750 5.747 1.00 95.00 162 SER A C 1
ATOM 1309 O O . SER A 1 162 ? 2.791 -10.822 5.417 1.00 95.00 162 SER A O 1
ATOM 1311 N N . GLU A 1 163 ? 3.272 -12.508 6.809 1.00 96.25 163 GLU A N 1
ATOM 1312 C CA . GLU A 1 163 ? 2.181 -12.241 7.748 1.00 96.25 163 GLU A CA 1
ATOM 1313 C C . GLU A 1 163 ? 2.735 -11.605 9.031 1.00 96.25 163 GLU A C 1
ATOM 1315 O O . GLU A 1 163 ? 3.689 -12.114 9.627 1.00 96.25 163 GLU A O 1
ATOM 1320 N N . LEU A 1 164 ? 2.097 -10.524 9.482 1.00 97.00 164 LEU A N 1
ATOM 1321 C CA . LEU A 1 164 ? 2.240 -9.986 10.830 1.00 97.00 164 LEU A CA 1
ATOM 1322 C C . LEU A 1 164 ? 0.951 -10.262 11.609 1.00 97.00 164 LEU A C 1
ATOM 1324 O O . LEU A 1 164 ? -0.068 -9.594 11.412 1.00 97.00 164 LEU A O 1
ATOM 1328 N N . LYS A 1 165 ? 1.019 -11.240 12.519 1.00 96.81 165 LYS A N 1
ATOM 1329 C CA . LYS A 1 165 ? -0.058 -11.547 13.467 1.00 96.81 165 LYS A CA 1
ATOM 1330 C C . LYS A 1 165 ? -0.054 -10.522 14.591 1.00 96.81 165 LYS A C 1
ATOM 1332 O O . LYS A 1 165 ? 0.832 -10.533 15.443 1.00 96.81 165 LYS A O 1
ATOM 1337 N N . LEU A 1 166 ? -1.048 -9.648 14.587 1.00 97.00 166 LEU A N 1
ATOM 1338 C CA . LEU A 1 166 ? -1.219 -8.609 15.586 1.00 97.00 166 LEU A CA 1
ATOM 1339 C C . LEU A 1 166 ? -1.664 -9.202 16.926 1.00 97.00 166 LEU A C 1
ATOM 1341 O O . LEU A 1 166 ? -2.633 -9.964 16.990 1.00 97.00 166 LEU A O 1
ATOM 1345 N N . SER A 1 167 ? -0.969 -8.805 17.987 1.00 95.38 167 SER A N 1
ATOM 1346 C CA . SER A 1 167 ? -1.299 -9.111 19.379 1.00 95.38 167 SER A CA 1
ATOM 1347 C C . SER A 1 167 ? -1.843 -7.855 20.045 1.00 95.38 167 SER A C 1
ATOM 1349 O O . SER A 1 167 ? -1.148 -6.839 20.085 1.00 95.38 167 SER A O 1
ATOM 1351 N N . ALA A 1 168 ? -3.063 -7.910 20.590 1.00 91.50 168 ALA A N 1
ATOM 1352 C CA . ALA A 1 168 ? -3.683 -6.752 21.238 1.00 91.50 168 ALA A CA 1
ATOM 1353 C C . ALA A 1 168 ? -2.796 -6.220 22.380 1.00 91.50 168 ALA A C 1
ATOM 1355 O O . ALA A 1 168 ? -2.551 -5.021 22.488 1.00 91.50 168 ALA A O 1
ATOM 1356 N N . ASN A 1 169 ? -2.226 -7.130 23.175 1.00 89.94 169 ASN A N 1
ATOM 1357 C CA . ASN A 1 169 ? -1.356 -6.779 24.297 1.00 89.94 169 ASN A CA 1
ATOM 1358 C C . ASN A 1 169 ? -0.073 -6.060 23.851 1.00 89.94 169 ASN A C 1
ATOM 1360 O O . ASN A 1 169 ? 0.435 -5.214 24.581 1.00 89.94 169 ASN A O 1
ATOM 1364 N N . GLU A 1 170 ? 0.466 -6.394 22.675 1.00 93.19 170 GLU A N 1
ATOM 1365 C CA . GLU A 1 170 ? 1.691 -5.767 22.168 1.00 93.19 170 GLU A CA 1
ATOM 1366 C C . GLU A 1 170 ? 1.398 -4.410 21.530 1.00 93.19 170 GLU A C 1
ATOM 1368 O O . GLU A 1 170 ? 2.090 -3.438 21.837 1.00 93.19 170 GLU A O 1
ATOM 1373 N N . ILE A 1 171 ? 0.352 -4.309 20.700 1.00 93.81 171 ILE A N 1
ATOM 1374 C CA . ILE A 1 171 ? 0.022 -3.050 20.015 1.00 93.81 171 ILE A CA 1
ATOM 1375 C C . ILE A 1 171 ? -0.405 -1.946 20.992 1.00 93.81 171 ILE A C 1
ATOM 1377 O O . ILE A 1 171 ? -0.165 -0.780 20.699 1.00 93.81 171 ILE A O 1
ATOM 1381 N N . PHE A 1 172 ? -0.991 -2.281 22.147 1.00 88.25 172 PHE A N 1
ATOM 1382 C CA . PHE A 1 172 ? -1.344 -1.306 23.192 1.00 88.25 172 PHE A CA 1
ATOM 1383 C C . PHE A 1 172 ? -0.268 -1.142 24.275 1.00 88.25 172 PHE A C 1
ATOM 1385 O O . PHE A 1 172 ? -0.467 -0.391 25.228 1.00 88.25 172 PHE A O 1
ATOM 1392 N N . SER A 1 173 ? 0.873 -1.823 24.154 1.00 88.25 173 SER A N 1
ATOM 1393 C CA . SER A 1 173 ? 2.010 -1.593 25.047 1.00 88.25 173 SER A CA 1
ATOM 1394 C C . SER A 1 173 ? 2.734 -0.289 24.696 1.00 88.25 173 SER A C 1
ATOM 1396 O O . SER A 1 173 ? 2.706 0.154 23.548 1.00 88.25 173 SER A O 1
ATOM 1398 N N . GLU A 1 174 ? 3.479 0.283 25.647 1.00 82.50 174 GLU A N 1
ATOM 1399 C CA . GLU A 1 174 ? 4.315 1.475 25.405 1.00 82.50 174 GLU A CA 1
ATOM 1400 C C . GLU A 1 174 ? 5.327 1.291 24.262 1.00 82.50 174 GLU A C 1
ATOM 1402 O O . GLU A 1 174 ? 5.747 2.259 23.632 1.00 82.50 174 GLU A O 1
ATOM 1407 N N . LYS A 1 175 ? 5.735 0.045 23.991 1.00 85.25 175 LYS A N 1
ATOM 1408 C CA . LYS A 1 175 ? 6.728 -0.289 22.961 1.00 85.25 175 LYS A CA 1
ATOM 1409 C C . LYS A 1 175 ? 6.108 -0.567 21.591 1.00 85.25 175 LYS A C 1
ATOM 1411 O O . LYS A 1 175 ? 6.846 -0.600 20.607 1.00 85.25 175 LYS A O 1
ATOM 1416 N N . GLY A 1 176 ? 4.794 -0.787 21.527 1.00 91.81 176 GLY A N 1
ATOM 1417 C CA . GLY A 1 176 ? 4.115 -1.300 20.342 1.00 91.81 176 GLY A CA 1
ATOM 1418 C C . GLY A 1 176 ? 4.602 -2.688 19.912 1.00 91.81 176 GLY A C 1
ATOM 1419 O O . GLY A 1 176 ? 5.483 -3.300 20.521 1.00 91.81 176 GLY A O 1
ATOM 1420 N N . GLN A 1 177 ? 4.043 -3.179 18.809 1.00 94.44 177 GLN A N 1
ATOM 1421 C CA . GLN A 1 177 ? 4.495 -4.406 18.160 1.00 94.44 177 GLN A CA 1
ATOM 1422 C C . GLN A 1 177 ? 5.432 -4.060 17.000 1.00 94.44 177 GLN A C 1
ATOM 1424 O O . GLN A 1 177 ? 5.034 -3.393 16.044 1.00 94.44 177 GLN A O 1
ATOM 1429 N N . VAL A 1 178 ? 6.689 -4.497 17.075 1.00 94.06 178 VAL A N 1
ATOM 1430 C CA . VAL A 1 178 ? 7.705 -4.208 16.051 1.00 94.06 178 VAL A CA 1
ATOM 1431 C C . VAL A 1 178 ? 7.807 -5.364 15.066 1.00 94.06 178 VAL A C 1
ATOM 1433 O O . VAL A 1 178 ? 7.887 -6.525 15.460 1.00 94.06 178 VAL A O 1
ATOM 1436 N N . TYR A 1 179 ? 7.874 -5.039 13.778 1.00 95.06 179 TYR A N 1
ATOM 1437 C CA . TYR A 1 179 ? 8.093 -6.003 12.709 1.00 95.06 179 TYR A CA 1
ATOM 1438 C C . TYR A 1 179 ? 9.188 -5.527 11.764 1.00 95.06 179 TYR A C 1
ATOM 1440 O O . TYR A 1 179 ? 9.355 -4.327 11.557 1.00 95.06 179 TYR A O 1
ATOM 1448 N N . SER A 1 180 ? 9.943 -6.467 11.200 1.00 94.31 180 SER A N 1
ATOM 1449 C CA . SER A 1 180 ? 11.067 -6.175 10.311 1.00 94.31 180 SER A CA 1
ATOM 1450 C C . SER A 1 180 ? 11.042 -7.092 9.102 1.00 94.31 180 SER A C 1
ATOM 1452 O O . SER A 1 180 ? 10.891 -8.302 9.248 1.00 94.31 180 SER A O 1
ATOM 1454 N N . VAL A 1 181 ? 11.260 -6.524 7.919 1.00 93.94 181 VAL A N 1
ATOM 1455 C CA . VAL A 1 181 ? 11.359 -7.270 6.661 1.00 93.94 181 VAL A CA 1
ATOM 1456 C C . VAL A 1 181 ? 12.604 -6.860 5.894 1.00 93.94 181 VAL A C 1
ATOM 1458 O O . VAL A 1 181 ? 12.969 -5.685 5.849 1.00 93.94 181 VAL A O 1
ATOM 1461 N N . LYS A 1 182 ? 13.268 -7.839 5.280 1.00 94.12 182 LYS A N 1
ATOM 1462 C CA . LYS A 1 182 ? 14.390 -7.601 4.373 1.00 94.12 182 LYS A CA 1
ATOM 1463 C C . LYS A 1 182 ? 13.831 -7.233 3.004 1.00 94.12 182 LYS A C 1
ATOM 1465 O O . LYS A 1 182 ? 13.076 -8.013 2.422 1.00 94.12 182 LYS A O 1
ATOM 1470 N N . VAL A 1 183 ? 14.169 -6.042 2.520 1.00 93.75 183 VAL A N 1
ATOM 1471 C CA . VAL A 1 183 ? 13.632 -5.498 1.271 1.00 93.75 183 VAL A CA 1
ATOM 1472 C C . VAL A 1 183 ? 14.781 -5.252 0.288 1.00 93.75 183 VAL A C 1
ATOM 1474 O O . VAL A 1 183 ? 15.706 -4.502 0.628 1.00 93.75 183 VAL A O 1
ATOM 1477 N N . PRO A 1 184 ? 14.750 -5.859 -0.912 1.00 94.56 184 PRO A N 1
ATOM 1478 C CA . PRO A 1 184 ? 15.809 -5.724 -1.906 1.00 94.56 184 PRO A CA 1
ATOM 1479 C C . PRO A 1 184 ? 15.948 -4.287 -2.412 1.00 94.56 184 PRO A C 1
ATOM 1481 O O . PRO A 1 184 ? 15.111 -3.423 -2.139 1.00 94.56 184 PRO A O 1
ATOM 1484 N N . ALA A 1 185 ? 17.062 -4.000 -3.086 1.00 93.12 185 ALA A N 1
ATOM 1485 C CA . ALA A 1 185 ? 17.319 -2.682 -3.659 1.00 93.12 185 ALA A CA 1
ATOM 1486 C C . ALA A 1 185 ? 16.209 -2.318 -4.651 1.00 93.12 185 ALA A C 1
ATOM 1488 O O . ALA A 1 185 ? 15.918 -3.093 -5.555 1.00 93.12 185 ALA A O 1
ATOM 1489 N N . TYR A 1 186 ? 15.581 -1.154 -4.476 1.00 93.88 186 TYR A N 1
ATOM 1490 C CA . TYR A 1 186 ? 14.450 -0.728 -5.312 1.00 93.88 186 TYR A CA 1
ATOM 1491 C C . TYR A 1 186 ? 13.310 -1.748 -5.423 1.00 93.88 186 TYR A C 1
ATOM 1493 O O . TYR A 1 186 ? 12.585 -1.744 -6.415 1.00 93.88 186 TYR A O 1
ATOM 1501 N N . GLY A 1 187 ? 13.170 -2.626 -4.429 1.00 94.69 187 GLY A N 1
ATOM 1502 C CA . GLY A 1 187 ? 12.131 -3.644 -4.364 1.00 94.69 187 GLY A CA 1
ATOM 1503 C C . GLY A 1 187 ? 11.100 -3.355 -3.282 1.00 94.69 187 GLY A C 1
ATOM 1504 O O . GLY A 1 187 ? 11.117 -2.304 -2.625 1.00 94.69 187 GLY A O 1
ATOM 1505 N N . ALA A 1 188 ? 10.207 -4.318 -3.078 1.00 95.31 188 ALA A N 1
ATOM 1506 C CA . ALA A 1 188 ? 9.120 -4.194 -2.124 1.00 95.31 188 ALA A CA 1
ATOM 1507 C C . ALA A 1 188 ? 8.738 -5.524 -1.465 1.00 95.31 188 ALA A C 1
ATOM 1509 O O . ALA A 1 188 ? 9.035 -6.616 -1.953 1.00 95.31 188 ALA A O 1
ATOM 1510 N N . ARG A 1 189 ? 8.063 -5.415 -0.320 1.00 95.75 189 ARG A N 1
ATOM 1511 C CA . ARG A 1 189 ? 7.434 -6.526 0.397 1.00 95.75 189 ARG A CA 1
ATOM 1512 C C . ARG A 1 189 ? 6.004 -6.164 0.763 1.00 95.75 189 ARG A C 1
ATOM 1514 O O . ARG A 1 189 ? 5.726 -5.014 1.095 1.00 95.75 189 ARG A O 1
ATOM 1521 N N . VAL A 1 190 ? 5.116 -7.149 0.736 1.00 96.69 190 VAL A N 1
ATOM 1522 C CA . VAL A 1 190 ? 3.712 -6.991 1.131 1.00 96.69 190 VAL A CA 1
ATOM 1523 C C . VAL A 1 190 ? 3.482 -7.748 2.434 1.00 96.69 190 VAL A C 1
ATOM 1525 O O . VAL A 1 190 ? 3.632 -8.966 2.493 1.00 96.69 190 VAL A O 1
ATOM 1528 N N . VAL A 1 191 ? 3.126 -7.031 3.495 1.00 97.38 191 VAL A N 1
ATOM 1529 C CA . VAL A 1 191 ? 2.864 -7.618 4.811 1.00 97.38 191 VAL A CA 1
ATOM 1530 C C . VAL A 1 191 ? 1.364 -7.643 5.067 1.00 97.38 191 VAL A C 1
ATOM 1532 O O . VAL A 1 191 ? 0.729 -6.592 5.108 1.00 97.38 191 VAL A O 1
ATOM 1535 N N . ALA A 1 192 ? 0.781 -8.823 5.256 1.00 97.69 192 ALA A N 1
ATOM 1536 C CA . ALA A 1 192 ? -0.606 -8.944 5.682 1.00 97.69 192 ALA A CA 1
ATOM 1537 C C . ALA A 1 192 ? -0.708 -8.750 7.194 1.00 97.69 192 ALA A C 1
ATOM 1539 O O . ALA A 1 192 ? -0.090 -9.490 7.959 1.00 97.69 192 ALA A O 1
ATOM 1540 N N . LEU A 1 193 ? -1.507 -7.773 7.624 1.00 97.56 193 LEU A N 1
ATOM 1541 C CA . LEU A 1 193 ? -1.855 -7.626 9.032 1.00 97.56 193 LEU A CA 1
ATOM 1542 C C . LEU A 1 193 ? -3.031 -8.546 9.327 1.00 97.56 193 LEU A C 1
ATOM 1544 O O . LEU A 1 193 ? -4.121 -8.370 8.774 1.00 97.56 193 LEU A O 1
ATOM 1548 N N . SER A 1 194 ? -2.820 -9.531 10.185 1.00 95.19 194 SER A N 1
ATOM 1549 C CA . SER A 1 194 ? -3.867 -10.457 10.601 1.00 95.19 194 SER A CA 1
ATOM 1550 C C . SER A 1 194 ? -4.066 -10.377 12.106 1.00 95.19 194 SER A C 1
ATOM 1552 O O . SER A 1 194 ? -3.160 -10.046 12.862 1.00 95.19 194 SER A O 1
ATOM 1554 N N . MET A 1 195 ? -5.280 -10.659 12.561 1.00 94.12 195 MET A N 1
ATOM 1555 C CA . MET A 1 195 ? -5.593 -10.720 13.982 1.00 94.12 195 MET A CA 1
ATOM 1556 C C . MET A 1 195 ? -6.590 -11.852 14.193 1.00 94.12 195 MET A C 1
ATOM 1558 O O . MET A 1 195 ? -7.617 -11.910 13.513 1.00 94.12 195 MET A O 1
ATOM 1562 N N . THR A 1 196 ? -6.284 -12.770 15.111 1.00 92.06 196 THR A N 1
ATOM 1563 C CA . THR A 1 196 ? -7.183 -13.891 15.424 1.00 92.06 196 THR A CA 1
ATOM 1564 C C . THR A 1 196 ? -8.464 -13.381 16.080 1.00 92.06 196 THR A C 1
ATOM 1566 O O . THR A 1 196 ? -8.471 -12.306 16.677 1.00 92.06 196 THR A O 1
ATOM 1569 N N . LYS A 1 197 ? -9.551 -14.165 16.051 1.00 90.19 197 LYS A N 1
ATOM 1570 C CA . LYS A 1 197 ? -10.792 -13.758 16.729 1.00 90.19 197 LYS A CA 1
ATOM 1571 C C . LYS A 1 197 ? -10.597 -13.556 18.239 1.00 90.19 197 LYS A C 1
ATOM 1573 O O . LYS A 1 197 ? -11.215 -12.669 18.815 1.00 90.19 197 LYS A O 1
ATOM 1578 N N . ALA A 1 198 ? -9.711 -14.339 18.857 1.00 90.06 198 ALA A N 1
ATOM 1579 C CA . ALA A 1 198 ? -9.362 -14.192 20.266 1.00 90.06 198 ALA A CA 1
ATOM 1580 C C . ALA A 1 198 ? -8.665 -12.851 20.551 1.00 90.06 198 ALA A C 1
ATOM 1582 O O . ALA A 1 198 ? -9.025 -12.185 21.514 1.00 90.06 198 ALA A O 1
ATOM 1583 N N . GLU A 1 199 ? -7.723 -12.430 19.701 1.00 92.69 199 GLU A N 1
ATOM 1584 C CA . GLU A 1 199 ? -7.068 -11.119 19.823 1.00 92.69 199 GLU A CA 1
ATOM 1585 C C . GLU A 1 199 ? -8.031 -9.965 19.510 1.00 92.69 199 GLU A C 1
ATOM 1587 O O . GLU A 1 199 ? -8.048 -8.974 20.232 1.00 92.69 199 GLU A O 1
ATOM 1592 N N . GLN A 1 200 ? -8.907 -10.116 18.509 1.00 90.12 200 GLN A N 1
ATOM 1593 C CA . GLN A 1 200 ? -9.938 -9.117 18.197 1.00 90.12 200 GLN A CA 1
ATOM 1594 C C . GLN A 1 200 ? -10.884 -8.871 19.377 1.00 90.12 200 GLN A C 1
ATOM 1596 O O . GLN A 1 200 ? -11.259 -7.734 19.638 1.00 90.12 200 GLN A O 1
ATOM 1601 N N . ASN A 1 201 ? -11.255 -9.922 20.113 1.00 88.19 201 ASN A N 1
ATOM 1602 C CA . ASN A 1 201 ? -12.138 -9.799 21.274 1.00 88.19 201 ASN A CA 1
ATOM 1603 C C . ASN A 1 201 ? -11.495 -9.032 22.446 1.00 88.19 201 ASN A C 1
ATOM 1605 O O . ASN A 1 201 ? -12.217 -8.601 23.339 1.00 88.19 201 ASN A O 1
ATOM 1609 N N . LYS A 1 202 ? -10.166 -8.852 22.450 1.00 87.50 202 LYS A N 1
ATOM 1610 C CA . LYS A 1 202 ? -9.454 -8.025 23.439 1.00 87.50 202 LYS A CA 1
ATOM 1611 C C . LYS A 1 202 ? -9.482 -6.534 23.100 1.00 87.50 202 LYS A C 1
ATOM 1613 O O . LYS A 1 202 ? -9.083 -5.721 23.926 1.00 87.50 202 LYS A O 1
ATOM 1618 N N . LEU A 1 203 ? -9.924 -6.157 21.898 1.00 86.12 203 LEU A N 1
ATOM 1619 C CA . LEU A 1 203 ? -10.134 -4.758 21.537 1.00 86.12 203 LEU A CA 1
ATOM 1620 C C . LEU A 1 203 ? -11.400 -4.269 22.255 1.00 86.12 203 LEU A C 1
ATOM 1622 O O . LEU A 1 203 ? -12.490 -4.332 21.699 1.00 86.12 203 LEU A O 1
ATOM 1626 N N . GLU A 1 204 ? -11.296 -3.835 23.512 1.00 76.81 204 GLU A N 1
ATOM 1627 C CA . GLU A 1 204 ? -12.464 -3.472 24.339 1.00 76.81 204 GLU A CA 1
ATOM 1628 C C . GLU A 1 204 ? -13.277 -2.308 23.761 1.00 76.81 204 GLU A C 1
ATOM 1630 O O . GLU A 1 204 ? -14.495 -2.242 23.930 1.00 76.81 204 GLU A O 1
ATOM 1635 N N . MET A 1 205 ? -12.609 -1.430 23.020 1.00 78.62 205 MET A N 1
ATOM 1636 C CA . MET A 1 205 ? -13.171 -0.237 22.409 1.00 78.62 205 MET A CA 1
ATOM 1637 C C . MET A 1 205 ? -12.644 -0.056 20.999 1.00 78.62 205 MET A C 1
ATOM 1639 O O . MET A 1 205 ? -11.594 -0.595 20.636 1.00 78.62 205 MET A O 1
ATOM 1643 N N . ASP A 1 206 ? -13.387 0.710 20.206 1.00 83.06 206 ASP A N 1
ATOM 1644 C CA . ASP A 1 206 ? -12.880 1.128 18.913 1.00 83.06 206 ASP A CA 1
ATOM 1645 C C . ASP A 1 206 ? -11.755 2.151 19.078 1.00 83.06 206 ASP A C 1
ATOM 1647 O O . ASP A 1 206 ? -11.585 2.746 20.140 1.00 83.06 206 ASP A O 1
ATOM 1651 N N . GLY A 1 207 ? -10.935 2.313 18.050 1.00 85.44 207 GLY A N 1
ATOM 1652 C CA . GLY A 1 207 ? -9.714 3.089 18.158 1.00 85.44 207 GLY A CA 1
ATOM 1653 C C . GLY A 1 207 ? -8.957 3.193 16.849 1.00 85.44 207 GLY A C 1
ATOM 1654 O O . GLY A 1 207 ? -9.426 2.765 15.796 1.00 85.44 207 GLY A O 1
ATOM 1655 N N . LYS A 1 208 ? -7.764 3.775 16.907 1.00 90.69 208 LYS A N 1
ATOM 1656 C CA . LYS A 1 208 ? -6.894 3.950 15.744 1.00 90.69 208 LYS A CA 1
ATOM 1657 C C . LYS A 1 208 ? -5.715 2.995 15.830 1.00 90.69 208 LYS A C 1
ATOM 1659 O O . LYS A 1 208 ? -4.963 3.029 16.801 1.00 90.69 208 LYS A O 1
ATOM 1664 N N . LEU A 1 209 ? -5.498 2.207 14.782 1.00 94.38 209 LEU A N 1
ATOM 1665 C CA . LEU A 1 209 ? -4.227 1.518 14.571 1.00 94.38 209 LEU A CA 1
ATOM 1666 C C . LEU A 1 209 ? -3.284 2.456 13.817 1.00 94.38 209 LEU A C 1
ATOM 1668 O O . LEU A 1 209 ? -3.675 3.025 12.802 1.00 94.38 209 LEU A O 1
ATOM 1672 N N . SER A 1 210 ? -2.053 2.613 14.284 1.00 93.19 210 SER A N 1
ATOM 1673 C CA . SER A 1 210 ? -1.015 3.406 13.622 1.00 93.19 210 SER A CA 1
ATOM 1674 C C . SER A 1 210 ? 0.188 2.529 13.320 1.00 93.19 210 SER A C 1
ATOM 1676 O O . SER A 1 210 ? 0.545 1.658 14.107 1.00 93.19 210 SER A O 1
ATOM 1678 N N . ILE A 1 211 ? 0.810 2.754 12.169 1.00 94.44 211 ILE A N 1
ATOM 1679 C CA . ILE A 1 211 ? 1.971 2.004 11.705 1.00 94.44 211 ILE A CA 1
ATOM 1680 C C . ILE A 1 211 ? 3.023 3.019 11.302 1.00 94.44 211 ILE A C 1
ATOM 1682 O O . ILE A 1 211 ? 2.787 3.822 10.401 1.00 94.44 211 ILE A O 1
ATOM 1686 N N . THR A 1 212 ? 4.170 2.985 11.968 1.00 90.75 212 THR A N 1
ATOM 1687 C CA . THR A 1 212 ? 5.232 3.975 11.783 1.00 90.75 212 THR A CA 1
ATOM 1688 C C . THR A 1 212 ? 6.510 3.296 11.329 1.00 90.75 212 THR A C 1
ATOM 1690 O O . THR A 1 212 ? 7.004 2.378 11.985 1.00 90.75 212 THR A O 1
ATOM 1693 N N . ALA A 1 213 ? 7.062 3.760 10.212 1.00 85.62 213 ALA A N 1
ATOM 1694 C CA . ALA A 1 213 ? 8.331 3.281 9.690 1.00 85.62 213 ALA A CA 1
ATOM 1695 C C . ALA A 1 213 ? 9.506 3.763 10.551 1.00 85.62 213 ALA A C 1
ATOM 1697 O O . ALA A 1 213 ? 9.609 4.943 10.888 1.00 85.62 213 ALA A O 1
ATOM 1698 N N . GLY A 1 214 ? 10.450 2.871 10.837 1.00 77.38 214 GLY A N 1
ATOM 1699 C CA . GLY A 1 214 ? 11.753 3.247 11.371 1.00 77.38 214 GLY A CA 1
ATOM 1700 C C . GLY A 1 214 ? 12.632 3.899 10.298 1.00 77.38 214 GLY A C 1
ATOM 1701 O O . GLY A 1 214 ? 12.586 3.526 9.125 1.00 77.38 214 GLY A O 1
ATOM 1702 N N . GLY A 1 215 ? 13.459 4.871 10.696 1.00 66.81 215 GLY A N 1
ATOM 1703 C CA . GLY A 1 215 ? 14.521 5.420 9.840 1.00 66.81 215 GLY A CA 1
ATOM 1704 C C . GLY A 1 215 ? 14.048 6.166 8.583 1.00 66.81 215 GLY A C 1
ATOM 1705 O O . GLY A 1 215 ? 14.770 6.178 7.589 1.00 66.81 215 GLY A O 1
ATOM 1706 N N . GLY A 1 216 ? 12.846 6.759 8.598 1.00 56.75 216 GLY A N 1
ATOM 1707 C CA . GLY A 1 216 ? 12.331 7.580 7.490 1.00 56.75 216 GLY A CA 1
ATOM 1708 C C . GLY A 1 216 ? 11.853 6.791 6.263 1.00 56.75 216 GLY A C 1
ATOM 1709 O O . GLY A 1 216 ? 11.760 7.351 5.172 1.00 56.75 216 GLY A O 1
ATOM 1710 N N . GLY A 1 217 ? 11.572 5.491 6.412 1.00 69.06 217 GLY A N 1
ATOM 1711 C CA . GLY A 1 217 ? 10.948 4.689 5.357 1.00 69.06 217 GLY A CA 1
ATOM 1712 C C . GLY A 1 217 ? 9.542 5.183 4.992 1.00 69.06 217 GLY A C 1
ATOM 1713 O O . GLY A 1 217 ? 8.848 5.780 5.810 1.00 69.06 217 GLY A O 1
ATOM 1714 N N . THR A 1 218 ? 9.112 4.930 3.755 1.00 80.56 218 THR A N 1
ATOM 1715 C CA . THR A 1 218 ? 7.731 5.177 3.313 1.00 80.56 218 THR A CA 1
ATOM 1716 C C . THR A 1 218 ? 6.951 3.869 3.344 1.00 80.56 218 THR A C 1
ATOM 1718 O O . THR A 1 218 ? 7.400 2.871 2.779 1.00 80.56 218 THR A O 1
ATOM 1721 N N . LEU A 1 219 ? 5.793 3.881 4.001 1.00 89.00 219 LEU A N 1
ATOM 1722 C CA . LEU A 1 219 ? 4.843 2.773 4.034 1.00 89.00 219 LEU A CA 1
ATOM 1723 C C . LEU A 1 219 ? 3.598 3.148 3.241 1.00 89.00 219 LEU A C 1
ATOM 1725 O O . LEU A 1 219 ? 3.218 4.319 3.187 1.00 89.00 219 LEU A O 1
ATOM 1729 N N . VAL A 1 220 ? 2.940 2.139 2.679 1.00 95.75 220 VAL A N 1
ATOM 1730 C CA . VAL A 1 220 ? 1.606 2.282 2.097 1.00 95.75 220 VAL A CA 1
ATOM 1731 C C . VAL A 1 220 ? 0.680 1.280 2.773 1.00 95.75 220 VAL A C 1
ATOM 1733 O O . VAL A 1 220 ? 0.866 0.070 2.656 1.00 95.75 220 VAL A O 1
ATOM 1736 N N . LEU A 1 221 ? -0.298 1.785 3.521 1.00 96.50 221 LEU A N 1
ATOM 1737 C CA . LEU A 1 221 ? -1.359 0.981 4.117 1.00 96.50 221 LEU A CA 1
ATOM 1738 C C . LEU A 1 221 ? -2.491 0.836 3.112 1.00 96.50 221 LEU A C 1
ATOM 1740 O O . LEU A 1 221 ? -3.041 1.832 2.662 1.00 96.50 221 LEU A O 1
ATOM 1744 N N . ILE A 1 222 ? -2.859 -0.396 2.796 1.00 97.44 222 ILE A N 1
ATOM 1745 C CA . ILE A 1 222 ? -3.938 -0.707 1.865 1.00 97.44 222 ILE A CA 1
ATOM 1746 C C . ILE A 1 222 ? -5.072 -1.331 2.668 1.00 97.44 222 ILE A C 1
ATOM 1748 O O . ILE A 1 222 ? -4.971 -2.476 3.118 1.00 97.44 222 ILE A O 1
ATOM 1752 N N . LYS A 1 223 ? -6.153 -0.570 2.852 1.00 95.94 223 LYS A N 1
ATOM 1753 C CA . LYS A 1 223 ? -7.405 -1.040 3.455 1.00 95.94 223 LYS A CA 1
ATOM 1754 C C . LYS A 1 223 ? -8.296 -1.592 2.350 1.00 95.94 223 LYS A C 1
ATOM 1756 O O . LYS A 1 223 ? -8.537 -0.914 1.360 1.00 95.94 223 LYS A O 1
ATOM 1761 N N . CYS A 1 224 ? -8.812 -2.807 2.501 1.00 93.38 224 CYS A N 1
ATOM 1762 C CA . CYS A 1 224 ? -9.673 -3.411 1.485 1.00 93.38 224 CYS A CA 1
ATOM 1763 C C . CYS A 1 224 ? -10.812 -4.224 2.103 1.00 93.38 224 CYS A C 1
ATOM 1765 O O . CYS A 1 224 ? -10.619 -4.948 3.073 1.00 93.38 224 CYS A O 1
ATOM 1767 N N . ARG A 1 225 ? -12.015 -4.124 1.533 1.00 87.94 225 ARG A N 1
ATOM 1768 C CA . ARG A 1 225 ? -13.194 -4.920 1.947 1.00 87.94 225 ARG A CA 1
ATOM 1769 C C . ARG A 1 225 ? -13.599 -5.951 0.896 1.00 87.94 225 ARG A C 1
ATOM 1771 O O . ARG A 1 225 ? -14.286 -6.921 1.200 1.00 87.94 225 ARG A O 1
ATOM 1778 N N . SER A 1 226 ? -13.208 -5.716 -0.354 1.00 84.69 226 SER A N 1
ATOM 1779 C CA . SER A 1 226 ? -13.519 -6.559 -1.507 1.00 84.69 226 SER A CA 1
ATOM 1780 C C . SER A 1 226 ? -12.591 -6.181 -2.675 1.00 84.69 226 SER A C 1
ATOM 1782 O O . SER A 1 226 ? -11.386 -6.048 -2.486 1.00 84.69 226 SER A O 1
ATOM 1784 N N . LYS A 1 227 ? -13.138 -5.949 -3.876 1.00 76.62 227 LYS A N 1
ATOM 1785 C CA . LYS A 1 227 ? -12.411 -5.347 -5.005 1.00 76.62 227 LYS A CA 1
ATOM 1786 C C . LYS A 1 227 ? -12.012 -3.889 -4.740 1.00 76.62 227 LYS A C 1
ATOM 1788 O O . LYS A 1 227 ? -11.123 -3.392 -5.415 1.00 76.62 227 LYS A O 1
ATOM 1793 N N . GLN A 1 228 ? -12.677 -3.220 -3.796 1.00 80.56 228 GLN A N 1
ATOM 1794 C CA . GLN A 1 228 ? -12.345 -1.861 -3.370 1.00 80.56 228 GLN A CA 1
ATOM 1795 C C . GLN A 1 228 ? -11.170 -1.891 -2.387 1.00 80.56 228 GLN A C 1
ATOM 1797 O O . GLN A 1 228 ? -11.236 -2.582 -1.361 1.00 80.56 228 GLN A O 1
ATOM 1802 N N . ALA A 1 229 ? -10.118 -1.148 -2.726 1.00 90.25 229 ALA A N 1
ATOM 1803 C CA . ALA A 1 229 ? -8.912 -0.980 -1.933 1.00 90.25 229 ALA A CA 1
ATOM 1804 C C . ALA A 1 229 ? -8.517 0.502 -1.896 1.00 90.25 229 ALA A C 1
ATOM 1806 O O . ALA A 1 229 ? -8.528 1.173 -2.925 1.00 90.25 229 ALA A O 1
ATOM 1807 N N . GLU A 1 230 ? -8.171 0.988 -0.711 1.00 92.12 230 GLU A N 1
ATOM 1808 C CA . GLU A 1 230 ? -7.832 2.384 -0.439 1.00 92.12 230 GLU A CA 1
ATOM 1809 C C . GLU A 1 230 ? -6.392 2.444 0.090 1.00 92.12 230 GLU A C 1
ATOM 1811 O O . GLU A 1 230 ? -6.128 1.918 1.181 1.00 92.12 230 GLU A O 1
ATOM 1816 N N . PRO A 1 231 ? -5.442 3.014 -0.676 1.00 93.62 231 PRO A N 1
ATOM 1817 C CA . PRO A 1 231 ? -4.071 3.203 -0.227 1.00 93.62 231 PRO A CA 1
ATOM 1818 C C . PRO A 1 231 ? -3.917 4.505 0.574 1.00 93.62 231 PRO A C 1
ATOM 1820 O O . PRO A 1 231 ? -4.373 5.568 0.159 1.00 93.62 231 PRO A O 1
ATOM 1823 N N . THR A 1 232 ? -3.174 4.440 1.673 1.00 92.38 232 THR A N 1
ATOM 1824 C CA . THR A 1 232 ? -2.715 5.601 2.443 1.00 92.38 232 THR A CA 1
ATOM 1825 C C . THR A 1 232 ? -1.202 5.523 2.567 1.00 92.38 232 THR A C 1
ATOM 1827 O O . THR A 1 232 ? -0.682 4.559 3.127 1.00 92.38 232 THR A O 1
ATOM 1830 N N . GLN A 1 233 ? -0.487 6.526 2.059 1.00 90.50 233 GLN A N 1
ATOM 1831 C CA . GLN A 1 233 ? 0.976 6.567 2.055 1.00 90.50 233 GLN A CA 1
ATOM 1832 C C . GLN A 1 233 ? 1.513 7.543 3.104 1.00 90.50 233 GLN A C 1
ATOM 1834 O O . GLN A 1 233 ? 1.001 8.650 3.254 1.00 90.50 233 GLN A O 1
ATOM 1839 N N . GLY A 1 234 ? 2.592 7.168 3.788 1.00 82.31 234 GLY A N 1
ATOM 1840 C CA . GLY A 1 234 ? 3.285 8.062 4.709 1.00 82.31 234 GLY A CA 1
ATOM 1841 C C . GLY A 1 234 ? 4.395 7.378 5.497 1.00 82.31 234 GLY A C 1
ATOM 1842 O O . GLY A 1 234 ? 4.611 6.171 5.392 1.00 82.31 234 GLY A O 1
ATOM 1843 N N . VAL A 1 235 ? 5.103 8.163 6.310 1.00 81.50 235 VAL A N 1
ATOM 1844 C CA . VAL A 1 235 ? 6.016 7.628 7.339 1.00 81.50 235 VAL A CA 1
ATOM 1845 C C . VAL A 1 235 ? 5.210 6.968 8.457 1.00 81.50 235 VAL A C 1
ATOM 1847 O O . VAL A 1 235 ? 5.571 5.894 8.936 1.00 81.50 235 VAL A O 1
ATOM 1850 N N . THR A 1 236 ? 4.089 7.593 8.817 1.00 86.19 236 THR A N 1
ATOM 1851 C CA . THR A 1 236 ? 3.050 7.012 9.660 1.00 86.19 236 THR A CA 1
ATOM 1852 C C . THR A 1 236 ? 1.765 6.913 8.856 1.00 86.19 236 THR A C 1
ATOM 1854 O O . THR A 1 236 ? 1.313 7.892 8.265 1.00 86.19 236 THR A O 1
ATOM 1857 N N . VAL A 1 237 ? 1.175 5.726 8.854 1.00 90.00 237 VAL A N 1
ATOM 1858 C CA . VAL A 1 237 ? -0.115 5.421 8.230 1.00 90.00 237 VAL A CA 1
ATOM 1859 C C . VAL A 1 237 ? -1.052 4.895 9.306 1.00 90.00 237 VAL A C 1
ATOM 1861 O O . VAL A 1 237 ? -0.600 4.315 10.293 1.00 90.00 237 VAL A O 1
ATOM 1864 N N . SER A 1 238 ? -2.355 5.128 9.166 1.00 90.94 238 SER A N 1
ATOM 1865 C CA . SER A 1 238 ? -3.303 4.748 10.212 1.00 90.94 238 SER A CA 1
ATOM 1866 C C . SER A 1 238 ? -4.607 4.188 9.668 1.00 90.94 238 SER A C 1
ATOM 1868 O O . SER A 1 238 ? -5.049 4.551 8.580 1.00 90.94 238 SER A O 1
ATOM 1870 N N . ALA A 1 239 ? -5.206 3.297 10.452 1.00 91.69 239 ALA A N 1
ATOM 1871 C CA . ALA A 1 239 ? -6.549 2.783 10.268 1.00 91.69 239 ALA A CA 1
ATOM 1872 C C . ALA A 1 239 ? -7.418 3.286 11.434 1.00 91.69 239 ALA A C 1
ATOM 1874 O O . ALA A 1 239 ? -7.316 2.736 12.536 1.00 91.69 239 ALA A O 1
ATOM 1875 N N . PRO A 1 240 ? -8.225 4.344 11.236 1.00 89.75 240 PRO A N 1
ATOM 1876 C CA . PRO A 1 240 ? -9.237 4.731 12.211 1.00 89.75 240 PRO A CA 1
ATOM 1877 C C . PRO A 1 240 ? -10.337 3.667 12.274 1.00 89.75 240 PRO A C 1
ATOM 1879 O O . PRO A 1 240 ? -10.511 2.891 11.329 1.00 89.75 240 PRO A O 1
ATOM 1882 N N . GLU A 1 241 ? -11.077 3.654 13.380 1.00 90.62 241 GLU A N 1
ATOM 1883 C CA . GLU A 1 241 ? -12.161 2.696 13.625 1.00 90.62 241 GLU A CA 1
ATOM 1884 C C . GLU A 1 241 ? -11.701 1.236 13.428 1.00 90.62 241 GLU A C 1
ATOM 1886 O O . GLU A 1 241 ? -12.346 0.425 12.757 1.00 90.62 241 GLU A O 1
ATOM 1891 N N . PHE A 1 242 ? -10.503 0.902 13.927 1.00 92.31 242 PHE A N 1
ATOM 1892 C CA . PHE A 1 242 ? -9.830 -0.359 13.620 1.00 92.31 242 PHE A CA 1
ATOM 1893 C C . PHE A 1 242 ? -10.636 -1.584 14.062 1.00 92.31 242 PHE A C 1
ATOM 1895 O O . PHE A 1 242 ? -10.716 -2.568 13.329 1.00 92.31 242 PHE A O 1
ATOM 1902 N N . ARG A 1 243 ? -11.283 -1.540 15.230 1.00 90.25 243 ARG A N 1
ATOM 1903 C CA . ARG A 1 243 ? -12.098 -2.670 15.686 1.00 90.25 243 ARG A CA 1
ATOM 1904 C C . ARG A 1 243 ? -13.305 -2.849 14.771 1.00 90.25 243 ARG A C 1
ATOM 1906 O O . ARG A 1 243 ? -13.548 -3.949 14.277 1.00 90.25 243 ARG A O 1
ATOM 1913 N N . LYS A 1 244 ? -14.036 -1.763 14.520 1.00 89.69 244 LYS A N 1
ATOM 1914 C CA . LYS A 1 244 ? -15.248 -1.776 13.694 1.00 89.69 244 LYS A CA 1
ATOM 1915 C C . LYS A 1 244 ? -14.949 -2.205 12.260 1.00 89.69 244 LYS A C 1
ATOM 1917 O O . LYS A 1 244 ? -15.656 -3.022 11.683 1.00 89.69 244 LYS A O 1
ATOM 1922 N N . THR A 1 245 ? -13.851 -1.729 11.688 1.00 92.56 245 THR A N 1
ATOM 1923 C CA . THR A 1 245 ? -13.433 -2.120 10.336 1.00 92.56 245 THR A CA 1
ATOM 1924 C C . THR A 1 245 ? -13.085 -3.607 10.229 1.00 92.56 245 THR A C 1
ATOM 1926 O O . THR A 1 245 ? -13.432 -4.222 9.215 1.00 92.56 245 THR A O 1
ATOM 1929 N N . LEU A 1 246 ? -12.478 -4.215 11.258 1.00 91.44 246 LEU A N 1
ATOM 1930 C CA . LEU A 1 246 ? -12.294 -5.671 11.328 1.00 91.44 246 LEU A CA 1
ATOM 1931 C C . LEU A 1 246 ? -13.636 -6.419 11.413 1.00 91.44 246 LEU A C 1
ATOM 1933 O O . LEU A 1 246 ? -13.811 -7.428 10.727 1.00 91.44 246 LEU A O 1
ATOM 1937 N N . GLU A 1 247 ? -14.595 -5.921 12.201 1.00 89.19 247 GLU A N 1
ATOM 1938 C CA . GLU A 1 247 ? -15.962 -6.467 12.283 1.00 89.19 247 GLU A CA 1
ATOM 1939 C C . GLU A 1 247 ? -16.686 -6.389 10.922 1.00 89.19 247 GLU A C 1
ATOM 1941 O O . GLU A 1 247 ? -17.316 -7.359 10.490 1.00 89.19 247 GLU A O 1
ATOM 1946 N N . ASP A 1 248 ? -16.467 -5.304 10.173 1.00 90.31 248 ASP A N 1
ATOM 1947 C CA . ASP A 1 248 ? -16.941 -5.089 8.798 1.00 90.31 248 ASP A CA 1
ATOM 1948 C C . ASP A 1 248 ? -16.181 -5.902 7.731 1.00 90.31 248 ASP A C 1
ATOM 1950 O O . ASP A 1 248 ? -16.438 -5.763 6.525 1.00 90.31 248 ASP A O 1
ATOM 1954 N N . LYS A 1 249 ? -15.272 -6.784 8.170 1.00 91.25 249 LYS A N 1
ATOM 1955 C CA . LYS A 1 249 ? -14.462 -7.698 7.352 1.00 91.25 249 LYS A CA 1
ATOM 1956 C C . LYS A 1 249 ? -13.455 -6.997 6.438 1.00 91.25 249 LYS A C 1
ATOM 1958 O O . LYS A 1 249 ? -13.106 -7.542 5.386 1.00 91.25 249 LYS A O 1
ATOM 1963 N N . HIS A 1 250 ? -12.973 -5.817 6.823 1.00 94.25 250 HIS A N 1
ATOM 1964 C CA . HIS A 1 250 ? -11.833 -5.204 6.149 1.00 94.25 250 HIS A CA 1
ATOM 1965 C C . HIS A 1 250 ? -10.547 -5.991 6.424 1.00 94.25 250 HIS A C 1
ATOM 1967 O O . HIS A 1 250 ? -10.368 -6.609 7.473 1.00 94.25 250 HIS A O 1
ATOM 1973 N N . ARG A 1 251 ? -9.642 -5.948 5.451 1.00 95.88 251 ARG A N 1
ATOM 1974 C CA . ARG A 1 251 ? -8.301 -6.526 5.471 1.00 95.88 251 ARG A CA 1
ATOM 1975 C C . ARG A 1 251 ? -7.283 -5.424 5.222 1.00 95.88 251 ARG A C 1
ATOM 1977 O O . ARG A 1 251 ? -7.565 -4.461 4.504 1.00 95.88 251 ARG A O 1
ATOM 1984 N N . TYR A 1 252 ? -6.101 -5.593 5.801 1.00 97.56 252 TYR A N 1
ATOM 1985 C CA . TYR A 1 252 ? -5.039 -4.597 5.763 1.00 97.56 252 TYR A CA 1
ATOM 1986 C C . TYR A 1 252 ? -3.746 -5.220 5.254 1.00 97.56 252 TYR A C 1
ATOM 1988 O O . TYR A 1 252 ? -3.246 -6.188 5.830 1.00 97.56 252 TYR A O 1
ATOM 1996 N N . LEU A 1 253 ? -3.204 -4.647 4.185 1.00 97.88 253 LEU A N 1
ATOM 1997 C CA . LEU A 1 253 ? -1.850 -4.924 3.717 1.00 97.88 253 LEU A CA 1
ATOM 1998 C C . LEU A 1 253 ? -0.970 -3.706 3.993 1.00 97.88 253 LEU A C 1
ATOM 2000 O O . LEU A 1 253 ? -1.405 -2.571 3.815 1.00 97.88 253 LEU A O 1
ATOM 2004 N N . VAL A 1 254 ? 0.274 -3.939 4.385 1.00 97.69 254 VAL A N 1
ATOM 2005 C CA . VAL A 1 254 ? 1.317 -2.916 4.443 1.00 97.69 254 VAL A CA 1
ATOM 2006 C C . VAL A 1 254 ? 2.302 -3.208 3.328 1.00 97.69 254 VAL A C 1
ATOM 2008 O O . VAL A 1 254 ? 3.006 -4.217 3.354 1.00 97.69 254 VAL A O 1
ATOM 2011 N N . LEU A 1 255 ? 2.353 -2.325 2.342 1.00 97.31 255 LEU A N 1
ATOM 2012 C CA . LEU A 1 255 ? 3.384 -2.342 1.322 1.00 97.31 255 LEU A CA 1
ATOM 2013 C C . LEU A 1 255 ? 4.608 -1.586 1.854 1.00 97.31 255 LEU A C 1
ATOM 2015 O O . LEU A 1 255 ? 4.544 -0.403 2.198 1.00 97.31 255 LEU A O 1
ATOM 2019 N N . VAL A 1 256 ? 5.726 -2.304 1.928 1.00 95.00 256 VAL A N 1
ATOM 2020 C CA . VAL A 1 256 ? 7.016 -1.820 2.418 1.00 95.00 256 VAL A CA 1
ATOM 2021 C C . VAL A 1 256 ? 7.960 -1.711 1.230 1.00 95.00 256 VAL A C 1
ATOM 2023 O O . VAL A 1 256 ? 8.359 -2.727 0.663 1.00 95.00 256 VAL A O 1
ATOM 2026 N N . VAL A 1 257 ? 8.324 -0.488 0.848 1.00 93.38 257 VAL A N 1
ATOM 2027 C CA . VAL A 1 257 ? 9.148 -0.227 -0.342 1.00 93.38 257 VAL A CA 1
ATOM 2028 C C . VAL A 1 257 ? 10.525 0.274 0.066 1.00 93.38 257 VAL A C 1
ATOM 2030 O O . VAL A 1 257 ? 10.660 1.133 0.939 1.00 93.38 257 VAL A O 1
ATOM 2033 N N . ASN A 1 258 ? 11.565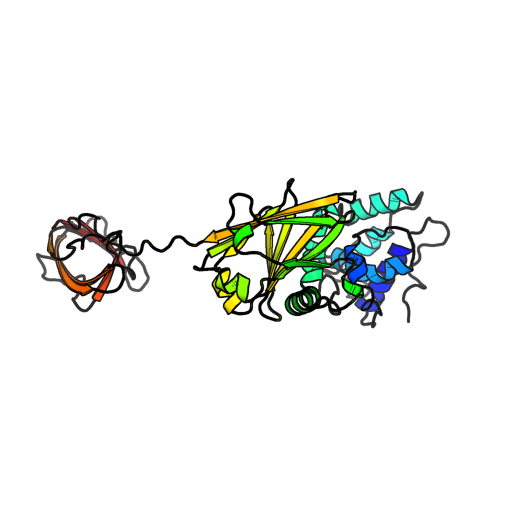 -0.237 -0.588 1.00 92.94 258 ASN A N 1
ATOM 2034 C CA . ASN A 1 258 ? 12.928 0.237 -0.407 1.00 92.94 258 ASN A CA 1
ATOM 2035 C C . ASN A 1 258 ? 13.352 1.134 -1.580 1.00 92.94 258 ASN A C 1
ATOM 2037 O O . ASN A 1 258 ? 13.795 0.622 -2.601 1.00 92.94 258 ASN A O 1
ATOM 2041 N N . PRO A 1 259 ? 13.321 2.470 -1.444 1.00 90.19 259 PRO A N 1
ATOM 2042 C CA . PRO A 1 259 ? 13.740 3.377 -2.513 1.00 90.19 259 PRO A CA 1
ATOM 2043 C C . PRO A 1 259 ? 15.272 3.506 -2.640 1.00 90.19 259 PRO A C 1
ATOM 2045 O O . PRO A 1 259 ? 15.758 4.458 -3.245 1.00 90.19 259 PRO A O 1
ATOM 2048 N N . SER A 1 260 ? 16.065 2.623 -2.025 1.00 91.38 260 SER A N 1
ATOM 2049 C CA . SER A 1 260 ? 17.530 2.715 -1.985 1.00 91.38 260 SER A CA 1
ATOM 2050 C C . SER A 1 260 ? 18.206 1.704 -2.922 1.00 91.38 260 SER A C 1
ATOM 2052 O O . SER A 1 260 ? 17.694 0.610 -3.138 1.00 91.38 260 SER A O 1
ATOM 2054 N N . LYS A 1 261 ? 19.419 2.040 -3.396 1.00 91.06 261 LYS A N 1
ATOM 2055 C CA . LYS A 1 261 ? 20.282 1.204 -4.269 1.00 91.06 261 LYS A CA 1
ATOM 2056 C C . LYS A 1 261 ? 20.799 -0.086 -3.622 1.00 91.06 261 LYS A C 1
ATOM 2058 O O . LYS A 1 261 ? 21.469 -0.873 -4.277 1.00 91.06 261 LYS A O 1
ATOM 2063 N N . LYS A 1 262 ? 20.565 -0.275 -2.325 1.00 92.44 262 LYS A N 1
ATOM 2064 C CA . LYS A 1 262 ? 21.026 -1.435 -1.561 1.00 92.44 262 LYS A CA 1
ATOM 2065 C C . LYS A 1 262 ? 19.852 -2.046 -0.830 1.00 92.44 262 LYS A C 1
ATOM 2067 O O . LYS A 1 262 ? 18.990 -1.320 -0.333 1.00 92.44 262 LYS A O 1
ATOM 2072 N N . GLU A 1 263 ? 19.858 -3.368 -0.751 1.00 94.06 263 GLU A N 1
ATOM 2073 C CA . GLU A 1 263 ? 18.973 -4.110 0.133 1.00 94.06 263 GLU A CA 1
ATOM 2074 C C . GLU A 1 263 ? 19.126 -3.608 1.573 1.00 94.06 263 GLU A C 1
ATOM 2076 O O . GLU A 1 263 ? 20.231 -3.283 2.020 1.00 94.06 263 GLU A O 1
ATOM 2081 N N . LYS A 1 264 ? 18.010 -3.530 2.299 1.00 92.19 264 LYS A N 1
ATOM 2082 C CA . LYS A 1 264 ? 18.018 -3.169 3.715 1.00 92.19 264 LYS A CA 1
ATOM 2083 C C . LYS A 1 264 ? 16.878 -3.836 4.468 1.00 92.19 264 LYS A C 1
ATOM 2085 O O . LYS A 1 264 ? 15.826 -4.132 3.904 1.00 92.19 264 LYS A O 1
ATOM 2090 N N . THR A 1 265 ? 17.079 -4.020 5.765 1.00 93.44 265 THR A N 1
ATOM 2091 C CA . THR A 1 265 ? 15.996 -4.382 6.677 1.00 93.44 265 THR A CA 1
ATOM 2092 C C . THR A 1 265 ? 15.209 -3.125 7.020 1.00 93.44 265 THR A C 1
ATOM 2094 O O . THR A 1 265 ? 15.779 -2.154 7.516 1.00 93.44 265 THR A O 1
ATOM 2097 N N . ILE A 1 266 ? 13.909 -3.134 6.734 1.00 91.00 266 ILE A N 1
ATOM 2098 C CA . ILE A 1 266 ? 12.987 -2.062 7.103 1.00 91.00 266 ILE A CA 1
ATOM 2099 C C . ILE A 1 266 ? 12.148 -2.557 8.271 1.00 91.00 266 ILE A C 1
ATOM 2101 O O . ILE A 1 266 ? 11.439 -3.559 8.155 1.00 91.00 266 ILE A O 1
ATOM 2105 N N . SER A 1 267 ? 12.245 -1.843 9.387 1.00 92.31 267 SER A N 1
ATOM 2106 C CA . SER A 1 267 ? 11.442 -2.080 10.579 1.00 92.31 267 SER A CA 1
ATOM 2107 C C . SER A 1 267 ? 10.304 -1.071 10.648 1.00 92.31 267 SER A C 1
ATOM 2109 O O . SER A 1 267 ? 10.494 0.100 10.317 1.00 92.31 267 SER A O 1
ATOM 2111 N N . PHE A 1 268 ? 9.139 -1.498 11.112 1.00 92.94 268 PHE A N 1
ATOM 2112 C CA . PHE A 1 268 ? 8.029 -0.614 11.445 1.00 92.94 268 PHE A CA 1
ATOM 2113 C C . PHE A 1 268 ? 7.370 -1.055 12.750 1.00 92.94 268 PHE A C 1
ATOM 2115 O O . PHE A 1 268 ? 7.426 -2.224 13.135 1.00 92.94 268 PHE A O 1
ATOM 2122 N N . MET A 1 269 ? 6.771 -0.094 13.443 1.00 93.88 269 MET A N 1
ATOM 2123 C CA . MET A 1 269 ? 6.085 -0.293 14.712 1.00 93.88 269 MET A CA 1
ATOM 2124 C C . MET A 1 269 ? 4.586 -0.130 14.508 1.00 93.88 269 MET A C 1
ATOM 2126 O O . MET A 1 269 ? 4.155 0.854 13.910 1.00 93.88 269 MET A O 1
ATOM 2130 N N . VAL A 1 270 ? 3.811 -1.077 15.026 1.00 95.44 270 VAL A N 1
ATOM 2131 C CA . VAL A 1 270 ? 2.352 -1.032 15.064 1.00 95.44 270 VAL A CA 1
ATOM 2132 C C . VAL A 1 270 ? 1.907 -0.674 16.476 1.00 95.44 270 VAL A C 1
ATOM 2134 O O . VAL A 1 270 ? 2.259 -1.365 17.434 1.00 95.44 270 VAL A O 1
ATOM 2137 N N . THR A 1 271 ? 1.125 0.393 16.605 1.00 92.69 271 THR A N 1
ATOM 2138 C CA . THR A 1 271 ? 0.556 0.846 17.876 1.00 92.69 271 THR A CA 1
ATOM 2139 C C . THR A 1 271 ? -0.951 1.016 17.768 1.00 92.69 271 THR A C 1
ATOM 2141 O O . THR A 1 271 ? -1.481 1.483 16.760 1.00 92.69 271 THR A O 1
ATOM 2144 N N . GLY A 1 272 ? -1.657 0.620 18.818 1.00 88.75 272 GLY A N 1
ATOM 2145 C CA . GLY A 1 272 ? -3.074 0.870 18.996 1.00 88.75 272 GLY A CA 1
ATOM 2146 C C . GLY A 1 272 ? -3.282 2.082 19.895 1.00 88.75 272 GLY A C 1
ATOM 2147 O O . GLY A 1 272 ? -2.624 2.235 20.920 1.00 88.75 272 GLY A O 1
ATOM 2148 N N . GLN A 1 273 ? -4.225 2.936 19.523 1.00 83.75 273 GLN A N 1
ATOM 2149 C CA . GLN A 1 273 ? -4.813 3.932 20.408 1.00 83.75 273 GLN A CA 1
ATOM 2150 C C . GLN A 1 273 ? -6.260 3.532 20.618 1.00 83.75 273 GLN A C 1
ATOM 2152 O O . GLN A 1 273 ? -7.014 3.436 19.651 1.00 83.75 273 GLN A O 1
ATOM 2157 N N . ILE A 1 274 ? -6.633 3.270 21.865 1.00 75.44 274 ILE A N 1
ATOM 2158 C CA . ILE A 1 274 ? -8.037 3.121 22.231 1.00 75.44 274 ILE A CA 1
ATOM 2159 C C . ILE A 1 274 ? -8.667 4.501 22.019 1.00 75.44 274 ILE A C 1
ATOM 2161 O O . ILE A 1 274 ? -8.070 5.500 22.428 1.00 75.44 274 ILE A O 1
ATOM 2165 N N . ALA A 1 275 ? -9.812 4.586 21.333 1.00 62.56 275 ALA A N 1
ATOM 2166 C CA . ALA A 1 275 ? -10.588 5.816 21.386 1.00 62.56 275 ALA A CA 1
ATOM 2167 C C . ALA A 1 275 ? -10.826 6.097 22.865 1.00 62.56 275 ALA A C 1
ATOM 2169 O O . ALA A 1 275 ? -11.197 5.179 23.602 1.00 62.56 275 ALA A O 1
ATOM 2170 N N . GLU A 1 276 ? -10.568 7.328 23.309 1.00 51.41 276 GLU A N 1
ATOM 2171 C CA . GLU A 1 276 ? -10.988 7.729 24.645 1.00 51.41 276 GLU A CA 1
ATOM 2172 C C . GLU A 1 276 ? -12.427 7.249 24.812 1.00 51.41 276 GLU A C 1
ATOM 2174 O O . GLU A 1 276 ? -13.249 7.443 23.905 1.00 51.41 276 GLU A O 1
ATOM 2179 N N . LYS A 1 277 ? -12.730 6.561 25.927 1.00 43.78 277 LYS A N 1
ATOM 2180 C CA . LYS A 1 277 ? -14.132 6.444 26.329 1.00 43.78 277 LYS A CA 1
ATOM 2181 C C . LYS A 1 277 ? -14.670 7.857 26.177 1.00 43.78 277 LYS A C 1
ATOM 2183 O O . LYS A 1 277 ? -14.073 8.733 26.809 1.00 43.78 277 LYS A O 1
ATOM 2188 N N . PRO A 1 278 ? -15.699 8.120 25.340 1.00 42.91 278 PRO A N 1
ATOM 2189 C CA . PRO A 1 278 ? -16.435 9.359 25.537 1.00 42.91 278 PRO A CA 1
ATOM 2190 C C . PRO A 1 278 ? -16.717 9.347 27.028 1.00 42.91 278 PRO A C 1
ATOM 2192 O O . PRO A 1 278 ? -17.228 8.317 27.465 1.00 42.91 278 PRO A O 1
ATOM 2195 N N . GLU A 1 279 ? -16.197 10.323 27.788 1.00 40.19 279 GLU A N 1
ATOM 2196 C CA . GLU A 1 279 ? -16.234 10.309 29.254 1.00 40.19 279 GLU A CA 1
ATOM 2197 C C . GLU A 1 279 ? -17.651 9.888 29.653 1.00 40.19 279 GLU A C 1
ATOM 2199 O O . GLU A 1 279 ? -18.587 10.679 29.576 1.00 40.19 279 GLU A O 1
ATOM 2204 N N . THR A 1 280 ? -17.842 8.605 29.965 1.00 41.44 280 THR A N 1
ATOM 2205 C CA . THR A 1 280 ? -19.111 8.115 30.464 1.00 41.44 280 THR A CA 1
ATOM 2206 C C . THR A 1 280 ? -19.076 8.575 31.896 1.00 41.44 280 THR A C 1
ATOM 2208 O O . THR A 1 280 ? -18.327 8.031 32.707 1.00 41.44 280 THR A O 1
ATOM 2211 N N . ASP A 1 281 ? -19.816 9.650 32.120 1.00 40.94 281 ASP A N 1
ATOM 2212 C CA . ASP A 1 281 ? -20.217 10.171 33.408 1.00 40.94 281 ASP A CA 1
ATOM 2213 C C . ASP A 1 281 ? -19.068 10.703 34.280 1.00 40.94 281 ASP A C 1
ATOM 2215 O O . ASP A 1 281 ? -18.891 10.310 35.432 1.00 40.94 281 ASP A O 1
ATOM 2219 N N . LYS A 1 282 ? -18.385 11.761 33.820 1.00 39.03 282 LYS A N 1
ATOM 2220 C CA . LYS A 1 282 ? -18.444 12.927 34.711 1.00 39.03 282 LYS A CA 1
ATOM 2221 C C . LYS A 1 282 ? -19.883 13.382 34.623 1.00 39.03 282 LYS A C 1
ATOM 2223 O O . LYS A 1 282 ? -20.339 13.663 33.519 1.00 39.03 282 LYS A O 1
ATOM 2228 N N . ALA A 1 283 ? -20.595 13.382 35.745 1.00 41.12 283 ALA A N 1
ATOM 2229 C CA . ALA A 1 283 ? -21.870 14.067 35.841 1.00 41.12 283 ALA A CA 1
ATOM 2230 C C . ALA A 1 283 ? -21.648 15.481 35.291 1.00 41.12 283 ALA A C 1
ATOM 2232 O O . ALA A 1 283 ? -21.036 16.319 35.950 1.00 41.12 283 ALA A O 1
ATOM 2233 N N . VAL A 1 284 ? -22.023 15.704 34.031 1.00 48.31 284 VAL A N 1
ATOM 2234 C CA . VAL A 1 284 ? -22.147 17.048 33.501 1.00 48.31 284 VAL A CA 1
ATOM 2235 C C . VAL A 1 284 ? -23.292 17.588 34.329 1.00 48.31 284 VAL A C 1
ATOM 2237 O O . VAL A 1 284 ? -24.405 17.077 34.212 1.00 48.31 284 VAL A O 1
ATOM 2240 N N . GLU A 1 285 ? -22.993 18.492 35.265 1.00 53.12 285 GLU A N 1
ATOM 2241 C CA . GLU A 1 285 ? -24.049 19.193 35.987 1.00 53.12 285 GLU A CA 1
ATOM 2242 C C . GLU A 1 285 ? -25.025 19.699 34.932 1.00 53.12 285 GLU A C 1
ATOM 2244 O O . GLU A 1 285 ? -24.609 20.357 33.975 1.00 53.12 285 GLU A O 1
ATOM 2249 N N . GLU A 1 286 ? -26.293 19.301 35.049 1.00 60.38 286 GLU A N 1
ATOM 2250 C CA . GLU A 1 286 ? -27.342 19.765 34.154 1.00 60.38 286 GLU A CA 1
ATOM 2251 C C . GLU A 1 286 ? -27.293 21.295 34.155 1.00 60.38 286 GLU A C 1
ATOM 2253 O O . GLU A 1 286 ? -27.654 21.938 35.142 1.00 60.38 286 GLU A O 1
ATOM 2258 N N . VAL A 1 287 ? -26.793 21.896 33.072 1.00 66.12 287 VAL A N 1
ATOM 2259 C CA . VAL A 1 287 ? -26.743 23.352 32.969 1.00 66.12 287 VAL A CA 1
ATOM 2260 C C . VAL A 1 287 ? -28.164 23.814 32.653 1.00 66.12 287 VAL A C 1
ATOM 2262 O O . VAL A 1 287 ? -28.727 23.417 31.624 1.00 66.12 287 VAL A O 1
ATOM 2265 N N . PRO A 1 288 ? -28.795 24.644 33.502 1.00 72.00 288 PRO A N 1
ATOM 2266 C CA . PRO A 1 288 ? -30.181 25.033 33.312 1.00 72.00 288 PRO A CA 1
ATOM 2267 C C . PRO A 1 288 ? -30.286 26.130 32.242 1.00 72.00 288 PRO A C 1
ATOM 2269 O O . PRO A 1 288 ? -30.533 27.295 32.559 1.00 72.00 288 PRO A O 1
ATOM 2272 N N . TYR A 1 289 ? -30.161 25.757 30.963 1.00 86.44 289 TYR A N 1
ATOM 2273 C CA . TYR A 1 289 ? -30.421 26.641 29.812 1.00 86.44 289 TYR A CA 1
ATOM 2274 C C . TYR A 1 289 ? -31.886 27.088 29.715 1.00 86.44 289 TYR A C 1
ATOM 2276 O O . TYR A 1 289 ? -32.226 27.966 28.933 1.00 86.44 289 TYR A O 1
ATOM 2284 N N . SER A 1 290 ? -32.785 26.489 30.502 1.00 88.81 290 SER A N 1
ATOM 2285 C CA . SER A 1 290 ? -34.157 26.986 30.612 1.00 88.81 290 SER A CA 1
ATOM 2286 C C . SER A 1 290 ? -34.187 28.336 31.304 1.00 88.81 290 SER A C 1
ATOM 2288 O O . SER A 1 290 ? -33.558 28.520 32.345 1.00 88.81 290 SER A O 1
ATOM 2290 N N . GLY A 1 291 ? -34.960 29.266 30.768 1.00 90.06 291 GLY A N 1
ATOM 2291 C CA . GLY A 1 291 ? -35.043 30.614 31.299 1.00 90.06 291 GLY A CA 1
ATOM 2292 C C . GLY A 1 291 ? -35.659 31.5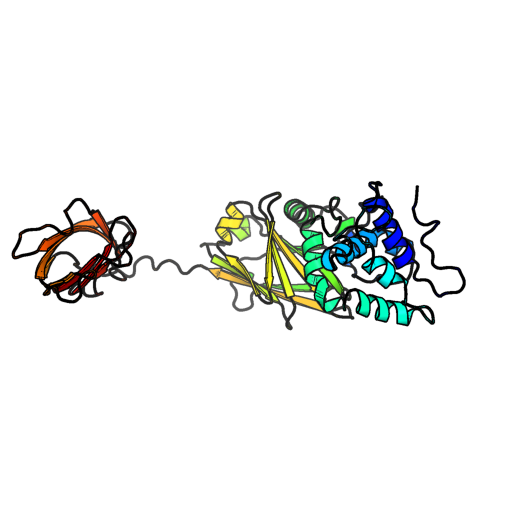83 30.311 1.00 90.06 291 GLY A C 1
ATOM 2293 O O . GLY A 1 291 ? -35.963 31.233 29.170 1.00 90.06 291 GLY A O 1
ATOM 2294 N N . THR A 1 292 ? -35.827 32.811 30.780 1.00 94.00 292 THR A N 1
ATOM 2295 C CA . THR A 1 292 ? -36.237 33.941 29.955 1.00 94.00 292 THR A CA 1
ATOM 2296 C C . THR A 1 292 ? -35.019 34.818 29.759 1.00 94.00 292 THR A C 1
ATOM 2298 O O . THR A 1 292 ? -34.548 35.414 30.714 1.00 94.00 292 THR A O 1
ATOM 2301 N N . TYR A 1 293 ? -34.532 34.895 28.531 1.00 94.31 293 TYR A N 1
ATOM 2302 C CA . TYR A 1 293 ? -33.403 35.725 28.153 1.00 94.31 293 TYR A CA 1
ATOM 2303 C C . TYR A 1 293 ? -33.919 37.029 27.559 1.00 94.31 293 TYR A C 1
ATOM 2305 O O . TYR A 1 293 ? -34.793 37.016 26.687 1.00 94.31 293 TYR A O 1
ATOM 2313 N N . ARG A 1 294 ? -33.371 38.152 28.011 1.00 95.19 294 ARG A N 1
ATOM 2314 C CA . ARG A 1 294 ? -33.630 39.481 27.461 1.00 95.19 294 ARG A CA 1
ATOM 2315 C C . ARG A 1 294 ? -32.397 39.967 26.728 1.00 95.19 294 ARG A C 1
ATOM 2317 O O . ARG A 1 294 ? -31.285 39.833 27.227 1.00 95.19 294 ARG A O 1
ATOM 2324 N N . GLY A 1 295 ? -32.590 40.550 25.559 1.00 93.56 295 GLY A N 1
ATOM 2325 C CA . GLY A 1 295 ? -31.485 41.152 24.833 1.00 93.56 295 GLY A CA 1
ATOM 2326 C C . GLY A 1 295 ? -31.950 41.860 23.585 1.00 93.56 295 GLY A C 1
ATOM 2327 O O . GLY A 1 295 ? -33.019 42.472 23.586 1.00 93.56 295 GLY A O 1
ATOM 2328 N N . ILE A 1 296 ? -31.135 41.792 22.540 1.00 93.81 296 ILE A N 1
ATOM 2329 C CA . ILE A 1 296 ? -31.339 42.556 21.313 1.00 93.81 296 ILE A CA 1
ATOM 2330 C C . ILE A 1 296 ? -31.296 41.665 20.076 1.00 93.81 296 ILE A C 1
ATOM 2332 O O . ILE A 1 296 ? -30.602 40.644 20.045 1.00 93.81 296 ILE A O 1
ATOM 2336 N N . VAL A 1 297 ? -32.035 42.082 19.053 1.00 92.62 297 VAL A N 1
ATOM 2337 C CA . VAL A 1 297 ? -31.885 41.610 17.681 1.00 92.62 297 VAL A CA 1
ATOM 2338 C C . VAL A 1 297 ? -31.364 42.741 16.804 1.00 92.62 297 VAL A C 1
ATOM 2340 O O . VAL A 1 297 ? -31.915 43.841 16.811 1.00 92.62 297 VAL A O 1
ATOM 2343 N N . THR A 1 298 ? -30.338 42.432 16.022 1.00 90.88 298 THR A N 1
ATOM 2344 C CA . THR A 1 298 ? -29.724 43.318 15.033 1.00 90.88 298 THR A CA 1
ATOM 2345 C C . THR A 1 298 ? -30.055 42.802 13.640 1.00 90.88 298 THR A C 1
ATOM 2347 O O . THR A 1 298 ? -29.848 41.617 13.350 1.00 90.88 298 THR A O 1
ATOM 2350 N N . ASN A 1 299 ? -30.564 43.669 12.766 1.00 86.81 299 ASN A N 1
ATOM 2351 C CA . ASN A 1 299 ? -30.743 43.340 11.355 1.00 86.81 299 ASN A CA 1
ATOM 2352 C C . ASN A 1 299 ? -29.378 43.369 10.652 1.00 86.81 299 ASN A C 1
ATOM 2354 O O . ASN A 1 299 ? -28.661 44.357 10.730 1.00 86.81 299 ASN A O 1
ATOM 2358 N N . LEU A 1 300 ? -29.006 42.281 9.976 1.00 87.19 300 LEU A N 1
ATOM 2359 C CA . LEU A 1 300 ? -27.709 42.159 9.296 1.00 87.19 300 LEU A CA 1
ATOM 2360 C C . LEU A 1 300 ? -27.760 42.552 7.812 1.00 87.19 300 LEU A C 1
ATOM 2362 O O . LEU A 1 300 ? -26.748 42.465 7.122 1.00 87.19 300 LEU A O 1
ATOM 2366 N N . GLN A 1 301 ? -28.935 42.920 7.296 1.00 84.12 301 GLN A N 1
ATOM 2367 C CA . GLN A 1 301 ? -29.133 43.272 5.884 1.00 84.12 301 GLN A CA 1
ATOM 2368 C C . GLN A 1 301 ? -29.261 44.779 5.652 1.00 84.12 301 GLN A C 1
ATOM 2370 O O . GLN A 1 301 ? -29.240 45.219 4.502 1.00 84.12 301 GLN A O 1
ATOM 2375 N N . ILE A 1 302 ? -29.430 45.561 6.721 1.00 83.00 302 ILE A N 1
ATOM 2376 C CA . ILE A 1 302 ? -29.635 47.009 6.674 1.00 83.00 302 ILE A CA 1
ATOM 2377 C C . ILE A 1 302 ? -28.800 47.637 7.794 1.00 83.00 302 ILE A C 1
ATOM 2379 O O . ILE A 1 302 ? -29.175 47.550 8.958 1.00 83.00 302 ILE A O 1
ATOM 2383 N N . ASP A 1 303 ? -27.682 48.273 7.433 1.00 71.69 303 ASP A N 1
ATOM 2384 C CA . ASP A 1 303 ? -26.669 48.765 8.386 1.00 71.69 303 ASP A CA 1
ATOM 2385 C C . ASP A 1 303 ? -27.164 49.882 9.332 1.00 71.69 303 ASP A C 1
ATOM 2387 O O . ASP A 1 303 ? -26.572 50.092 10.388 1.00 71.69 303 ASP A O 1
ATOM 2391 N N . ASP A 1 304 ? -28.250 50.584 8.985 1.00 79.62 304 ASP A N 1
ATOM 2392 C CA . ASP A 1 304 ? -28.768 51.742 9.735 1.00 79.62 304 ASP A CA 1
ATOM 2393 C C . ASP A 1 304 ? -30.081 51.458 10.506 1.00 79.62 304 ASP A C 1
ATOM 2395 O O . ASP A 1 304 ? -30.717 52.388 11.014 1.00 79.62 304 ASP A O 1
ATOM 2399 N N . GLU A 1 305 ? -30.534 50.199 10.591 1.00 82.88 305 GLU A N 1
ATOM 2400 C CA . GLU A 1 305 ? -31.696 49.853 11.424 1.00 82.88 305 GLU A CA 1
ATOM 2401 C C . GLU A 1 305 ? -31.312 49.759 12.912 1.00 82.88 305 GLU A C 1
ATOM 2403 O O . GLU A 1 305 ? -30.318 49.117 13.251 1.00 82.88 305 GLU A O 1
ATOM 2408 N N . PRO A 1 306 ? -32.090 50.373 13.827 1.00 86.25 306 PRO A N 1
ATOM 2409 C CA . PRO A 1 306 ? -31.811 50.280 15.252 1.00 86.25 306 PRO A CA 1
ATOM 2410 C C . PRO A 1 306 ? -32.027 48.853 15.768 1.00 86.25 306 PRO A C 1
ATOM 2412 O O . PRO A 1 306 ? -32.972 48.170 15.367 1.00 86.25 306 PRO A O 1
ATOM 2415 N N . ASP A 1 307 ? -31.193 48.444 16.722 1.00 90.06 307 ASP A N 1
ATOM 2416 C CA . ASP A 1 307 ? -31.380 47.197 17.462 1.00 90.06 307 ASP A CA 1
ATOM 2417 C C . ASP A 1 307 ? -32.739 47.185 18.175 1.00 90.06 307 ASP A C 1
ATOM 2419 O O . ASP A 1 307 ? -33.127 48.155 18.834 1.00 90.06 307 ASP A O 1
ATOM 2423 N N . LEU A 1 308 ? -33.456 46.064 18.079 1.00 91.56 308 LEU A N 1
ATOM 2424 C CA . LEU A 1 308 ? -34.761 45.892 18.718 1.00 91.56 308 LEU A CA 1
ATOM 2425 C C . LEU A 1 308 ? -34.645 44.989 19.943 1.00 91.56 308 LEU A C 1
ATOM 2427 O O . LEU A 1 308 ? -33.950 43.975 19.918 1.00 91.56 308 LEU A O 1
ATOM 2431 N N . ALA A 1 309 ? -35.376 45.318 21.007 1.00 93.31 309 ALA A N 1
ATOM 2432 C CA . ALA A 1 309 ? -35.449 44.467 22.188 1.00 93.31 309 ALA A CA 1
ATOM 2433 C C . ALA A 1 309 ? -36.164 43.142 21.877 1.00 93.31 309 ALA A C 1
ATOM 2435 O O . ALA A 1 309 ? -37.201 43.113 21.202 1.00 93.31 309 ALA A O 1
ATOM 2436 N N . VAL A 1 310 ? -35.625 42.044 22.403 1.00 93.44 310 VAL A N 1
ATOM 2437 C CA . VAL A 1 310 ? -36.200 40.703 22.267 1.00 93.44 310 VAL A CA 1
ATOM 2438 C C . VAL A 1 310 ? -36.277 39.975 23.598 1.00 93.44 310 VAL A C 1
ATOM 2440 O O . VAL A 1 310 ? -35.385 40.064 24.446 1.00 93.44 310 VAL A O 1
ATOM 2443 N N . THR A 1 311 ? -37.311 39.150 23.715 1.00 94.38 311 THR A N 1
ATOM 2444 C CA . THR A 1 311 ? -37.473 38.166 24.777 1.00 94.38 311 THR A CA 1
ATOM 2445 C C . THR A 1 311 ? -37.399 36.764 24.179 1.00 94.38 311 THR A C 1
ATOM 2447 O O . THR A 1 311 ? -38.189 36.400 23.302 1.00 94.38 311 THR A O 1
ATOM 2450 N N . THR A 1 312 ? -36.463 35.954 24.677 1.00 91.94 312 THR A N 1
ATOM 2451 C CA . THR A 1 312 ? -36.293 34.551 24.282 1.00 91.94 312 THR A CA 1
ATOM 2452 C C . THR A 1 312 ? -36.600 33.627 25.451 1.00 91.94 312 THR A C 1
ATOM 2454 O O . THR A 1 312 ? -35.912 33.646 26.465 1.00 91.94 312 THR A O 1
ATOM 2457 N N . ILE A 1 313 ? -37.637 32.805 25.321 1.00 91.31 313 ILE A N 1
ATOM 2458 C CA . ILE A 1 313 ? -38.043 31.824 26.328 1.00 91.31 313 ILE A CA 1
ATOM 2459 C C . ILE A 1 313 ? -37.524 30.454 25.905 1.00 91.31 313 ILE A C 1
ATOM 2461 O O . ILE A 1 313 ? -37.861 29.957 24.829 1.00 91.31 313 ILE A O 1
ATOM 2465 N N . VAL A 1 314 ? -36.728 29.838 26.775 1.00 90.44 314 VAL A N 1
ATOM 2466 C CA . VAL A 1 314 ? -36.171 28.498 26.594 1.00 90.44 314 VAL A CA 1
ATOM 2467 C C . VAL A 1 314 ? -36.796 27.573 27.629 1.00 90.44 314 VAL A C 1
ATOM 2469 O O . VAL A 1 314 ? -36.737 27.833 28.831 1.00 90.44 314 VAL A O 1
ATOM 2472 N N . THR A 1 315 ? -37.428 26.496 27.171 1.00 89.06 315 THR A N 1
ATOM 2473 C CA . THR A 1 315 ? -38.142 25.531 28.017 1.00 89.06 315 THR A CA 1
ATOM 2474 C C . THR A 1 315 ? -37.582 24.136 27.801 1.00 89.06 315 THR A C 1
ATOM 2476 O O . THR A 1 315 ? -37.597 23.633 26.682 1.00 89.06 315 THR A O 1
ATOM 2479 N N . PHE A 1 316 ? -37.092 23.509 28.866 1.00 87.69 316 PHE A N 1
ATOM 2480 C CA . PHE A 1 316 ? -36.651 22.118 28.849 1.00 87.69 316 PHE A CA 1
ATOM 2481 C C . PHE A 1 316 ? -37.828 21.162 28.618 1.00 87.69 316 PHE A C 1
ATOM 2483 O O . PHE A 1 316 ? -38.909 21.358 29.172 1.00 87.69 316 PHE A O 1
ATOM 2490 N N . ILE A 1 317 ? -37.602 20.137 27.795 1.00 85.81 317 ILE A N 1
ATOM 2491 C CA . ILE A 1 317 ? -38.594 19.122 27.428 1.00 85.81 317 ILE A CA 1
ATOM 2492 C C . ILE A 1 317 ? -38.206 17.773 28.039 1.00 85.81 317 ILE A C 1
ATOM 2494 O O . ILE A 1 317 ? -38.941 17.244 28.869 1.00 85.81 317 ILE A O 1
ATOM 2498 N N . GLU A 1 318 ? -37.064 17.214 27.632 1.00 82.81 318 GLU A N 1
ATOM 2499 C CA . GLU A 1 318 ? -36.600 15.896 28.077 1.00 82.81 318 GLU A CA 1
ATOM 2500 C C . GLU A 1 318 ? -35.079 15.734 27.952 1.00 82.81 318 GLU A C 1
ATOM 2502 O O . GLU A 1 318 ? -34.418 16.423 27.169 1.00 82.81 318 GLU A O 1
ATOM 2507 N N . ASN A 1 319 ? -34.528 14.782 28.706 1.00 81.88 319 ASN A N 1
ATOM 2508 C CA . ASN A 1 319 ? -33.130 14.369 28.597 1.00 81.88 319 ASN A CA 1
ATOM 2509 C C . ASN A 1 319 ? -32.921 13.514 27.339 1.00 81.88 319 ASN A C 1
ATOM 2511 O O . ASN A 1 319 ? -33.730 12.639 27.042 1.00 81.88 319 ASN A O 1
ATOM 2515 N N . SER A 1 320 ? -31.823 13.736 26.609 1.00 77.06 320 SER A N 1
ATOM 2516 C CA . SER A 1 320 ? -31.568 13.065 25.327 1.00 77.06 320 SER A CA 1
ATOM 2517 C C . SER A 1 320 ? -30.068 12.848 25.073 1.00 77.06 320 SER A C 1
ATOM 2519 O O . SER A 1 320 ? -29.444 13.574 24.311 1.00 77.06 320 SER A O 1
ATOM 2521 N N . GLY A 1 321 ? -29.451 11.810 25.641 1.00 75.31 321 GLY A N 1
ATOM 2522 C CA . GLY A 1 321 ? -28.013 11.560 25.436 1.00 75.31 321 GLY A CA 1
ATOM 2523 C C . GLY A 1 321 ? -27.139 12.594 26.172 1.00 75.31 321 GLY A C 1
ATOM 2524 O O . GLY A 1 321 ? -27.418 12.857 27.336 1.00 75.31 321 GLY A O 1
ATOM 2525 N N . PRO A 1 322 ? -26.091 13.189 25.558 1.00 77.19 322 PRO A N 1
ATOM 2526 C CA . PRO A 1 322 ? -25.157 14.104 26.240 1.00 77.19 322 PRO A CA 1
ATOM 2527 C C . PRO A 1 322 ? -25.700 15.545 26.411 1.00 77.19 322 PRO A C 1
ATOM 2529 O O . PRO A 1 322 ? -24.942 16.519 26.368 1.00 77.19 322 PRO A O 1
ATOM 2532 N N . GLY A 1 323 ? -27.018 15.706 26.512 1.00 82.88 323 GLY A N 1
ATOM 2533 C CA . GLY A 1 323 ? -27.705 16.996 26.528 1.00 82.88 323 GLY A CA 1
ATOM 2534 C C . GLY A 1 323 ? -29.217 16.851 26.704 1.00 82.88 323 GLY A C 1
ATOM 2535 O O . GLY A 1 323 ? -29.714 15.778 27.055 1.00 82.88 323 GLY A O 1
ATOM 2536 N N . GLY A 1 324 ? -29.956 17.916 26.394 1.00 87.00 324 GLY A N 1
ATOM 2537 C CA . GLY A 1 324 ? -31.414 17.966 26.534 1.00 87.00 324 GLY A CA 1
ATOM 2538 C C . GLY A 1 324 ? -32.125 18.475 25.283 1.00 87.00 324 GLY A C 1
ATOM 2539 O O . GLY A 1 324 ? -31.542 19.185 24.462 1.00 87.00 324 GLY A O 1
ATOM 2540 N N . GLN A 1 325 ? -33.399 18.116 25.147 1.00 87.88 325 GLN A N 1
ATOM 2541 C CA . GLN A 1 325 ? -34.323 18.727 24.195 1.00 87.88 325 GLN A CA 1
ATOM 2542 C C . GLN A 1 325 ? -34.953 19.969 24.822 1.00 87.88 325 GLN A C 1
ATOM 2544 O O . GLN A 1 325 ? -35.459 19.915 25.945 1.00 87.88 325 GLN A O 1
ATOM 2549 N N . TYR A 1 326 ? -34.954 21.077 24.083 1.00 88.19 326 TYR A N 1
ATOM 2550 C CA . TYR A 1 326 ? -35.523 22.348 24.523 1.00 88.19 326 TYR A CA 1
ATOM 2551 C C . TYR A 1 326 ? -36.435 22.936 23.446 1.00 88.19 326 TYR A C 1
ATOM 2553 O O . TYR A 1 326 ? -36.152 22.830 22.255 1.00 88.19 326 TYR A O 1
ATOM 2561 N N . SER A 1 327 ? -37.507 23.597 23.874 1.00 87.81 327 SER A N 1
ATOM 2562 C CA . SER A 1 327 ? -38.322 24.482 23.042 1.00 87.81 327 SER A CA 1
ATOM 2563 C C . SER A 1 327 ? -37.818 25.911 23.208 1.00 87.81 327 SER A C 1
ATOM 2565 O O . SER A 1 327 ? -37.762 26.415 24.331 1.00 87.81 327 SER A O 1
ATOM 2567 N N . ILE A 1 328 ? -37.510 26.578 22.096 1.00 88.88 328 ILE A N 1
ATOM 2568 C CA . ILE A 1 328 ? -37.036 27.967 22.074 1.00 88.88 328 ILE A CA 1
ATOM 2569 C C . ILE A 1 328 ? -38.071 28.842 21.365 1.00 88.88 328 ILE A C 1
ATOM 2571 O O . ILE A 1 328 ? -38.524 28.523 20.265 1.00 88.88 328 ILE A O 1
ATOM 2575 N N . GLN A 1 329 ? -38.449 29.952 21.996 1.00 89.69 329 GLN A N 1
ATOM 2576 C CA . GLN A 1 329 ? -39.344 30.958 21.428 1.00 89.69 329 GLN A CA 1
ATOM 2577 C C . GLN A 1 329 ? -38.698 32.330 21.545 1.00 89.69 329 GLN A C 1
ATOM 2579 O O . GLN A 1 329 ? -38.446 32.778 22.655 1.00 89.69 329 GLN A O 1
ATOM 2584 N N . CYS A 1 330 ? -38.455 33.003 20.424 1.00 89.31 330 CYS A N 1
ATOM 2585 C CA . CYS A 1 330 ? -37.862 34.340 20.395 1.00 89.31 330 CYS A CA 1
ATOM 2586 C C . CYS A 1 330 ? -38.870 35.332 19.819 1.00 89.31 330 CYS A C 1
ATOM 2588 O O . CYS A 1 330 ? -39.374 35.122 18.713 1.00 89.31 330 CYS A O 1
ATOM 2590 N N . THR A 1 331 ? -39.173 36.391 20.568 1.00 91.62 331 THR A N 1
ATOM 2591 C CA . THR A 1 331 ? -40.176 37.399 20.212 1.00 91.62 331 THR A CA 1
ATOM 2592 C C . THR A 1 331 ? -39.578 38.794 20.324 1.00 91.62 331 THR A C 1
ATOM 2594 O O . THR A 1 331 ? -38.923 39.100 21.314 1.00 91.62 331 THR A O 1
ATOM 2597 N N . VAL A 1 332 ? -39.819 39.639 19.322 1.00 92.50 332 VAL A N 1
ATOM 2598 C CA . VAL A 1 332 ? -39.503 41.072 19.373 1.00 92.50 332 VAL A CA 1
ATOM 2599 C C . VAL A 1 332 ? -40.513 41.768 20.275 1.00 92.50 332 VAL A C 1
ATOM 2601 O O . VAL A 1 332 ? -41.714 41.701 20.009 1.00 92.50 332 VAL A O 1
ATOM 2604 N N . ASP A 1 333 ? -40.032 42.440 21.317 1.00 91.38 333 ASP A N 1
ATOM 2605 C CA . ASP A 1 333 ? -40.862 42.937 22.418 1.00 91.38 333 ASP A CA 1
ATOM 2606 C C . ASP A 1 333 ? -41.890 43.976 21.950 1.00 91.38 333 ASP A C 1
ATOM 2608 O O . ASP A 1 333 ? -43.064 43.897 22.310 1.00 91.38 333 ASP A O 1
ATOM 2612 N N . GLU A 1 334 ? -41.477 44.921 21.102 1.00 87.88 334 GLU A N 1
ATOM 2613 C CA . GLU A 1 334 ? -42.344 46.020 20.655 1.00 87.88 334 GLU A CA 1
ATOM 2614 C C . GLU A 1 334 ? -43.447 45.570 19.692 1.00 87.88 334 GLU A C 1
ATOM 2616 O O . GLU A 1 334 ? -44.565 46.084 19.725 1.00 87.88 334 GLU A O 1
ATOM 2621 N N . THR A 1 335 ? -43.137 44.617 18.811 1.00 88.56 335 THR A N 1
ATOM 2622 C CA . THR A 1 335 ? -44.036 44.216 17.715 1.00 88.56 335 THR A CA 1
ATOM 2623 C C . THR A 1 335 ? -44.778 42.914 17.996 1.00 88.56 335 THR A C 1
ATOM 2625 O O . THR A 1 335 ? -45.725 42.579 17.287 1.00 88.56 335 THR A O 1
ATOM 2628 N N . GLY A 1 336 ? -44.330 42.136 18.985 1.00 86.31 336 GLY A N 1
ATOM 2629 C CA . GLY A 1 336 ? -44.791 40.768 19.211 1.00 86.31 336 GLY A CA 1
ATOM 2630 C C . GLY A 1 336 ? -44.414 39.797 18.084 1.00 86.31 336 GLY A C 1
ATOM 2631 O O . GLY A 1 336 ? -44.906 38.666 18.060 1.00 86.31 336 GLY A O 1
ATOM 2632 N N . LYS A 1 337 ? -43.567 40.209 17.128 1.00 87.31 337 LYS A N 1
ATOM 2633 C CA . LYS A 1 337 ? -43.145 39.364 16.008 1.00 87.31 337 LYS A CA 1
ATOM 2634 C C . LYS A 1 337 ? -42.284 38.219 16.532 1.00 87.31 337 LYS A C 1
ATOM 2636 O O . LYS A 1 337 ? -41.234 38.449 17.129 1.00 87.31 337 LYS A O 1
ATOM 2641 N N . LYS A 1 338 ? -42.697 36.981 16.262 1.00 87.31 338 LYS A N 1
ATOM 2642 C CA . LYS A 1 338 ? -41.898 35.791 16.572 1.00 87.31 338 LYS A CA 1
ATOM 2643 C C . LYS A 1 338 ? -40.798 35.621 15.527 1.00 87.31 338 LYS A C 1
ATOM 2645 O O . LYS A 1 338 ? -41.092 35.477 14.343 1.00 87.31 338 LYS A O 1
ATOM 2650 N N . LEU A 1 339 ? -39.546 35.639 15.970 1.00 85.12 339 LEU A N 1
ATOM 2651 C CA . LEU A 1 339 ? -38.372 35.322 15.153 1.00 85.12 339 LEU A CA 1
ATOM 2652 C C . LEU A 1 339 ? -38.104 33.814 15.135 1.00 85.12 339 LEU A C 1
ATOM 2654 O O . LEU A 1 339 ? -37.669 33.274 14.124 1.00 85.12 339 LEU A O 1
ATOM 2658 N N . ILE A 1 340 ? -38.409 33.136 16.247 1.00 80.12 340 ILE A N 1
ATOM 2659 C CA . ILE A 1 340 ? -38.321 31.680 16.408 1.00 80.12 340 ILE A CA 1
ATOM 2660 C C . ILE A 1 340 ? -39.608 31.222 17.103 1.00 80.12 340 ILE A C 1
ATOM 2662 O O . ILE A 1 340 ? -39.951 31.748 18.163 1.00 80.12 340 ILE A O 1
ATOM 2666 N N . GLU A 1 341 ? -40.335 30.263 16.522 1.00 67.50 341 GLU A N 1
ATOM 2667 C CA . GLU A 1 341 ? -41.600 29.751 17.071 1.00 67.50 341 GLU A CA 1
ATOM 2668 C C . GLU A 1 341 ? -41.467 28.300 17.572 1.00 67.50 341 GLU A C 1
ATOM 2670 O O . GLU A 1 341 ? -40.789 27.475 16.958 1.00 67.50 341 GLU A O 1
ATOM 2675 N N . GLY A 1 342 ? -42.148 28.001 18.691 1.00 51.53 342 GLY A N 1
ATOM 2676 C CA . GLY A 1 342 ? -42.030 26.820 19.568 1.00 51.53 342 GLY A CA 1
ATOM 2677 C C . GLY A 1 342 ? -42.372 25.440 18.987 1.00 51.53 342 GLY A C 1
ATOM 2678 O O . GLY A 1 342 ? -42.904 24.592 19.695 1.00 51.53 342 GLY A O 1
ATOM 2679 N N . LYS A 1 343 ? -42.070 25.201 17.710 1.00 50.47 343 LYS A N 1
ATOM 2680 C CA . LYS A 1 343 ? -41.844 23.863 17.139 1.00 50.47 343 LYS A CA 1
ATOM 2681 C C . LYS A 1 343 ? -40.361 23.566 16.890 1.00 50.47 343 LYS A C 1
ATOM 2683 O O . LYS A 1 343 ? -40.031 22.476 16.432 1.00 50.47 343 LYS A O 1
ATOM 2688 N N . TYR A 1 344 ? -39.472 24.505 17.207 1.00 57.91 344 TYR A N 1
ATOM 2689 C CA . TYR A 1 344 ? -38.029 24.286 17.254 1.00 57.91 344 TYR A CA 1
ATOM 2690 C C . TYR A 1 344 ? -37.663 23.495 18.520 1.00 57.91 344 TYR A C 1
ATOM 2692 O O . TYR A 1 344 ? -37.122 24.048 19.475 1.00 57.91 344 TYR A O 1
ATOM 2700 N N . ASN A 1 345 ? -37.982 22.197 18.538 1.00 72.75 345 ASN A N 1
ATOM 2701 C CA . ASN A 1 345 ? -37.357 21.276 19.482 1.00 72.75 345 ASN A CA 1
ATOM 2702 C C . ASN A 1 345 ? -35.902 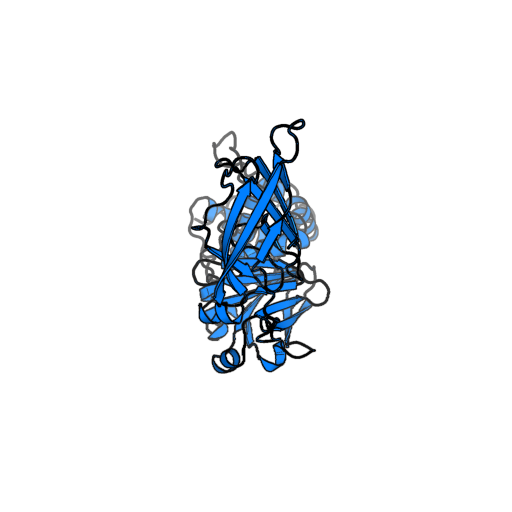21.135 19.051 1.00 72.75 345 ASN A C 1
ATOM 2704 O O . ASN A 1 345 ? -35.615 20.590 17.983 1.00 72.75 345 ASN A O 1
ATOM 2708 N N . LYS A 1 346 ? -35.001 21.710 19.837 1.00 81.31 346 LYS A N 1
ATOM 2709 C CA . LYS A 1 346 ? -33.576 21.710 19.552 1.00 81.31 346 LYS A CA 1
ATOM 2710 C C . LYS A 1 346 ? -32.848 20.944 20.634 1.00 81.31 346 LYS A C 1
ATOM 2712 O O . LYS A 1 346 ? -33.057 21.159 21.828 1.00 81.31 346 LYS A O 1
ATOM 2717 N N . PHE A 1 347 ? -31.964 20.067 20.183 1.00 86.00 347 PHE A N 1
ATOM 2718 C CA . PHE A 1 347 ? -31.018 19.417 21.062 1.00 86.00 347 PHE A CA 1
ATOM 2719 C C . PHE A 1 347 ? -29.896 20.397 21.414 1.00 86.00 347 PHE A C 1
ATOM 2721 O O . PHE A 1 347 ? -29.182 20.852 20.516 1.00 86.00 347 PHE A O 1
ATOM 2728 N N . ILE A 1 348 ? -29.731 20.683 22.707 1.00 86.62 348 ILE A N 1
ATOM 2729 C CA . ILE A 1 348 ? -28.619 21.479 23.238 1.00 86.62 348 ILE A CA 1
ATOM 2730 C C . ILE A 1 348 ? -27.667 20.543 23.974 1.00 86.62 348 ILE A C 1
ATOM 2732 O O . ILE A 1 348 ? -28.067 19.838 24.907 1.00 86.62 348 ILE A O 1
ATOM 2736 N N . ARG A 1 349 ? -26.393 20.549 23.580 1.00 85.44 349 ARG A N 1
ATOM 2737 C CA . ARG A 1 349 ? -25.353 19.754 24.242 1.00 85.44 349 ARG A CA 1
ATOM 2738 C C . ARG A 1 349 ? -24.864 20.469 25.507 1.00 85.44 349 ARG A C 1
ATOM 2740 O O . ARG A 1 349 ? -24.346 21.578 25.420 1.00 85.44 349 ARG A O 1
ATOM 2747 N N . TRP A 1 350 ? -24.958 19.827 26.675 1.00 83.44 350 TRP A N 1
ATOM 2748 C CA . TRP A 1 350 ? -24.609 20.466 27.958 1.00 83.44 350 TRP A CA 1
ATOM 2749 C C . TRP A 1 350 ? -23.125 20.815 28.106 1.00 83.44 350 TRP A C 1
ATOM 2751 O O . TRP A 1 350 ? -22.782 21.764 28.800 1.00 83.44 350 TRP A O 1
ATOM 2761 N N . SER A 1 351 ? -22.226 20.097 27.428 1.00 79.19 351 SER A N 1
ATOM 2762 C CA . SER A 1 351 ? -20.783 20.342 27.556 1.00 79.19 351 SER A CA 1
ATOM 2763 C C . SER A 1 351 ? -20.305 21.651 26.916 1.00 79.19 351 SER A C 1
ATOM 2765 O O . SER A 1 351 ? -19.223 22.139 27.246 1.00 79.19 351 SER A O 1
ATOM 2767 N N . ASN A 1 352 ? -21.068 22.212 25.975 1.00 81.75 352 ASN A N 1
ATOM 2768 C CA . ASN A 1 352 ? -20.640 23.389 25.218 1.00 81.75 352 ASN A CA 1
ATOM 2769 C C . ASN A 1 352 ? -21.768 24.351 24.816 1.00 81.75 352 ASN A C 1
ATOM 2771 O O . ASN A 1 352 ? -21.482 25.322 24.123 1.00 81.75 352 ASN A O 1
ATOM 2775 N N . GLY A 1 353 ? -23.020 24.086 25.201 1.00 82.75 353 GLY A N 1
ATOM 2776 C CA . GLY A 1 353 ? -24.164 24.946 24.898 1.00 82.75 353 GLY A CA 1
ATOM 2777 C C . GLY A 1 353 ? -24.533 25.037 23.415 1.00 82.75 353 GLY A C 1
ATOM 2778 O O . GLY A 1 353 ? -25.349 25.883 23.057 1.00 82.75 353 GLY A O 1
ATOM 2779 N N . LYS A 1 354 ? -23.951 24.206 22.539 1.00 85.19 354 LYS A N 1
ATOM 2780 C CA . LYS A 1 354 ? -24.231 24.237 21.096 1.00 85.19 354 LYS A CA 1
ATOM 2781 C C . LYS A 1 354 ? -25.539 23.536 20.751 1.00 85.19 354 LYS A C 1
ATOM 2783 O O . LYS A 1 354 ? -25.842 22.467 21.294 1.00 85.19 354 LYS A O 1
ATOM 2788 N N . VAL A 1 355 ? -26.260 24.104 19.788 1.00 82.81 355 VAL A N 1
ATOM 2789 C CA . VAL A 1 355 ? -27.458 23.514 19.186 1.00 82.81 355 VAL A CA 1
ATOM 2790 C C . VAL A 1 355 ? -27.057 22.643 17.986 1.00 82.81 355 VAL A C 1
ATOM 2792 O O . VAL A 1 355 ? -26.475 23.137 17.030 1.00 82.81 355 VAL A O 1
ATOM 2795 N N . ASN A 1 356 ? -27.361 21.337 18.008 1.00 70.38 356 ASN A N 1
ATOM 2796 C CA . ASN A 1 356 ? -26.834 20.370 17.016 1.00 70.38 356 ASN A CA 1
ATOM 2797 C C . ASN A 1 356 ? -27.183 20.673 15.543 1.00 70.38 356 ASN A C 1
ATOM 2799 O O . ASN A 1 356 ? -26.435 20.278 14.656 1.00 70.38 356 ASN A O 1
ATOM 2803 N N . ASP A 1 357 ? -28.320 21.318 15.287 1.00 66.31 357 ASP A N 1
ATOM 2804 C CA . ASP A 1 357 ? -28.814 21.598 13.931 1.00 66.31 357 ASP A CA 1
ATOM 2805 C C . ASP A 1 357 ? -28.617 23.072 13.529 1.00 66.31 357 ASP A C 1
ATOM 2807 O O . ASP A 1 357 ? -29.233 23.528 12.565 1.00 66.31 357 ASP A O 1
ATOM 2811 N N . ASP A 1 358 ? -27.869 23.841 14.327 1.00 68.56 358 ASP A N 1
ATOM 2812 C CA . ASP A 1 358 ? -27.632 25.270 14.123 1.00 68.56 358 ASP A CA 1
ATOM 2813 C C . ASP A 1 358 ? -26.353 25.702 14.863 1.00 68.56 358 ASP A C 1
ATOM 2815 O O . ASP A 1 358 ? -26.394 26.119 16.022 1.00 68.56 358 ASP A O 1
ATOM 2819 N N . ASP A 1 359 ? -25.198 25.562 14.202 1.00 61.22 359 ASP A N 1
ATOM 2820 C CA . ASP A 1 359 ? -23.886 25.911 14.773 1.00 61.22 359 ASP A CA 1
ATOM 2821 C C . ASP A 1 359 ? -23.764 27.399 15.148 1.00 61.22 359 ASP A C 1
ATOM 2823 O O . ASP A 1 359 ? -22.886 27.759 15.939 1.00 61.22 359 ASP A O 1
ATOM 2827 N N . ASP A 1 360 ? -24.644 28.247 14.608 1.00 77.25 360 ASP A N 1
ATOM 2828 C CA . ASP A 1 360 ? -24.686 29.678 14.881 1.00 77.25 360 ASP A CA 1
ATOM 2829 C C . ASP A 1 360 ? -25.520 30.014 16.133 1.00 77.25 360 ASP A C 1
ATOM 2831 O O . ASP A 1 360 ? -25.510 31.171 16.557 1.00 77.25 360 ASP A O 1
ATOM 2835 N N . PHE A 1 361 ? -26.204 29.035 16.751 1.00 85.06 361 PHE A N 1
ATOM 2836 C CA . PHE A 1 361 ? -26.914 29.179 18.028 1.00 85.06 361 PHE A CA 1
ATOM 2837 C C . PHE A 1 361 ? -26.124 28.518 19.166 1.00 85.06 361 PHE A C 1
ATOM 2839 O O . PHE A 1 361 ? -26.036 27.290 19.283 1.00 85.06 361 PHE A O 1
ATOM 2846 N N . VAL A 1 362 ? -25.588 29.347 20.064 1.00 87.94 362 VAL A N 1
ATOM 2847 C CA . VAL A 1 362 ? -24.727 28.903 21.166 1.00 87.94 362 VAL A CA 1
ATOM 2848 C C . VAL A 1 362 ? -25.124 29.563 22.484 1.00 87.94 362 VAL A C 1
ATOM 2850 O O . VAL A 1 362 ? -25.268 30.782 22.564 1.00 87.94 362 VAL A O 1
ATOM 2853 N N . PHE A 1 363 ? -25.255 28.752 23.533 1.00 89.44 363 PHE A N 1
ATOM 2854 C CA . PHE A 1 363 ? -25.362 29.201 24.921 1.00 89.44 363 PHE A CA 1
ATOM 2855 C C . PHE A 1 363 ? -23.982 29.258 25.581 1.00 89.44 363 PHE A C 1
ATOM 2857 O O . PHE A 1 363 ? -23.117 28.420 25.317 1.00 89.44 363 PHE A O 1
ATOM 2864 N N . SER A 1 364 ? -23.776 30.211 26.490 1.00 87.94 364 SER A N 1
ATOM 2865 C CA . SER A 1 364 ? -22.603 30.204 27.365 1.00 87.94 364 SER A CA 1
ATOM 2866 C C . SER A 1 364 ? -22.610 28.966 28.263 1.00 87.94 364 SER A C 1
ATOM 2868 O O . SER A 1 364 ? -23.661 28.416 28.591 1.00 87.94 364 SER A O 1
ATOM 2870 N N . GLN A 1 365 ? -21.432 28.520 28.702 1.00 82.06 365 GLN A N 1
ATOM 2871 C CA . GLN A 1 365 ? -21.311 27.317 29.537 1.00 82.06 365 GLN A CA 1
ATOM 2872 C C . GLN A 1 365 ? -22.046 27.420 30.880 1.00 82.06 365 GLN A C 1
ATOM 2874 O O . GLN A 1 365 ? -22.463 26.402 31.416 1.00 82.06 365 GLN A O 1
ATOM 2879 N N . ASP A 1 366 ? -22.235 28.628 31.408 1.00 82.19 366 ASP A N 1
ATOM 2880 C CA . ASP A 1 366 ? -23.008 28.876 32.630 1.00 82.19 366 ASP A CA 1
ATOM 2881 C C . ASP A 1 366 ? -24.518 29.056 32.375 1.00 82.19 366 ASP A C 1
ATOM 2883 O O . ASP A 1 366 ? -25.287 29.278 33.310 1.00 82.19 366 ASP A O 1
ATOM 2887 N N . GLY A 1 367 ? -24.946 28.982 31.110 1.00 86.06 367 GLY A N 1
ATOM 2888 C CA . GLY A 1 367 ? -26.329 29.134 30.675 1.00 86.06 367 GLY A CA 1
ATOM 2889 C C . GLY A 1 367 ? -26.917 30.530 30.879 1.00 86.06 367 GLY A C 1
ATOM 2890 O O . GLY A 1 367 ? -28.136 30.677 30.785 1.00 86.06 367 GLY A O 1
ATOM 2891 N N . LYS A 1 368 ? -26.100 31.550 31.165 1.00 88.88 368 LYS A N 1
ATOM 2892 C CA . LYS A 1 368 ? -26.575 32.925 31.391 1.00 88.88 368 LYS A CA 1
ATOM 2893 C C . LYS A 1 368 ? -26.722 33.738 30.119 1.00 88.88 368 LYS A C 1
ATOM 2895 O O . LYS A 1 368 ? -27.540 34.645 30.092 1.00 88.88 368 LYS A O 1
ATOM 2900 N N . LEU A 1 369 ? -25.962 33.414 29.080 1.00 90.75 369 LEU A N 1
ATOM 2901 C CA . LEU A 1 369 ? -25.947 34.143 27.820 1.00 90.75 369 LEU A CA 1
ATOM 2902 C C . LEU A 1 369 ? -26.265 33.202 26.663 1.00 90.75 369 LEU A C 1
ATOM 2904 O O . LEU A 1 369 ? -25.970 32.006 26.720 1.00 90.75 369 LEU A O 1
ATOM 2908 N N . PHE A 1 370 ? -26.804 33.753 25.585 1.00 91.00 370 PHE A N 1
ATOM 2909 C CA . PHE A 1 370 ? -26.819 33.083 24.293 1.00 91.00 370 PHE A CA 1
ATOM 2910 C C . PHE A 1 370 ? -26.599 34.077 23.155 1.00 91.00 370 PHE A C 1
ATOM 2912 O O . PHE A 1 370 ? -26.869 35.274 23.283 1.00 91.00 370 PHE A O 1
ATOM 2919 N N . SER A 1 371 ? -26.144 33.545 22.028 1.00 91.31 371 SER A N 1
ATOM 2920 C CA . SER A 1 371 ? -26.102 34.238 20.747 1.00 91.31 371 SER A CA 1
ATOM 2921 C C . SER A 1 371 ? -26.630 33.320 19.653 1.00 91.31 371 SER A C 1
ATOM 2923 O O . SER A 1 371 ? -26.329 32.126 19.670 1.00 91.31 371 SER A O 1
ATOM 2925 N N . ALA A 1 372 ? -27.388 33.868 18.708 1.00 89.56 372 ALA A N 1
ATOM 2926 C CA . ALA A 1 372 ? -27.898 33.145 17.550 1.00 89.56 372 ALA A CA 1
ATOM 2927 C C . ALA A 1 372 ? -27.809 34.006 16.288 1.00 89.56 372 ALA A C 1
ATOM 2929 O O . ALA A 1 372 ? -28.209 35.166 16.317 1.00 89.56 372 ALA A O 1
ATOM 2930 N N . THR A 1 373 ? -27.351 33.449 15.167 1.00 88.88 373 THR A N 1
ATOM 2931 C CA . THR A 1 373 ? -27.520 34.084 13.849 1.00 88.88 373 THR A CA 1
ATOM 2932 C C . THR A 1 373 ? -28.543 33.304 13.049 1.00 88.88 373 THR A C 1
ATOM 2934 O O . THR A 1 373 ? -28.330 32.144 12.718 1.00 88.88 373 THR A O 1
ATOM 2937 N N . LEU A 1 374 ? -29.657 33.943 12.707 1.00 86.06 374 LEU A N 1
ATOM 2938 C CA . LEU A 1 374 ? -30.639 33.330 11.824 1.00 86.06 374 LEU A CA 1
ATOM 2939 C C . LEU A 1 374 ? -30.258 33.603 10.364 1.00 86.06 374 LEU A C 1
ATOM 2941 O O . LEU A 1 374 ? -29.632 34.618 10.038 1.00 86.06 374 LEU A O 1
ATOM 2945 N N . ARG A 1 375 ? -30.667 32.709 9.467 1.00 85.44 375 ARG A N 1
ATOM 2946 C CA . ARG A 1 375 ? -30.398 32.796 8.026 1.00 85.44 375 ARG A CA 1
ATOM 2947 C C . ARG A 1 375 ? -31.692 32.666 7.226 1.00 85.44 375 ARG A C 1
ATOM 2949 O O . ARG A 1 375 ? -32.618 31.971 7.642 1.00 85.44 375 ARG A O 1
ATOM 2956 N N . ASN A 1 376 ? -31.732 33.319 6.071 1.00 79.62 376 ASN A N 1
ATOM 2957 C CA . ASN A 1 376 ? -32.780 33.153 5.068 1.00 79.62 376 ASN A CA 1
ATOM 2958 C C . ASN A 1 376 ? -32.684 31.774 4.383 1.00 79.62 376 ASN A C 1
ATOM 2960 O O . ASN A 1 376 ? -31.708 31.043 4.546 1.00 79.62 376 ASN A O 1
ATOM 2964 N N . LEU A 1 377 ? -33.692 31.423 3.572 1.00 77.12 377 LEU A N 1
ATOM 2965 C CA . LEU A 1 377 ? -33.753 30.147 2.834 1.00 77.12 377 LEU A CA 1
ATOM 2966 C C . LEU A 1 377 ? -32.574 29.920 1.871 1.00 77.12 377 LEU A C 1
ATOM 2968 O O . LEU A 1 377 ? -32.280 28.781 1.523 1.00 77.12 377 LEU A O 1
ATOM 2972 N N . ASP A 1 378 ? -31.918 30.991 1.433 1.00 82.56 378 ASP A N 1
ATOM 2973 C CA . ASP A 1 378 ? -30.734 30.971 0.571 1.00 82.56 378 ASP A CA 1
ATOM 2974 C C . ASP A 1 378 ? -29.413 30.822 1.356 1.00 82.56 378 ASP A C 1
ATOM 2976 O O . ASP A 1 378 ? -28.344 30.749 0.754 1.00 82.56 378 ASP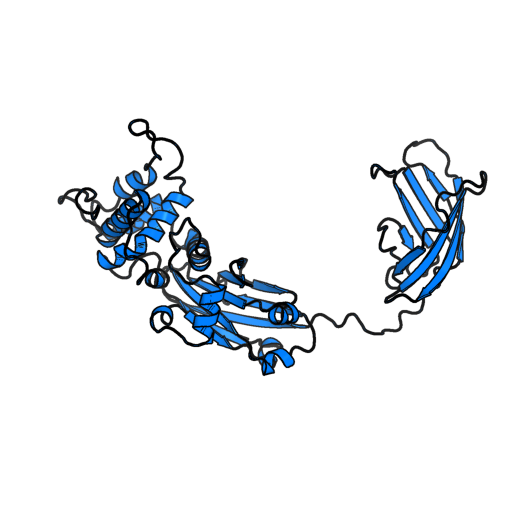 A O 1
ATOM 2980 N N . GLY A 1 379 ? -29.474 30.755 2.693 1.00 79.25 379 GLY A N 1
ATOM 2981 C CA . GLY A 1 379 ? -28.322 30.645 3.593 1.00 79.25 379 GLY A CA 1
ATOM 2982 C C . GLY A 1 379 ? -27.707 31.986 4.015 1.00 79.25 379 GLY A C 1
ATOM 2983 O O . GLY A 1 379 ? -26.781 32.000 4.838 1.00 79.25 379 GLY A O 1
ATOM 2984 N N . THR A 1 380 ? -28.222 33.110 3.507 1.00 85.56 380 THR A N 1
ATOM 2985 C CA . THR A 1 380 ? -27.726 34.453 3.832 1.00 85.56 380 THR A CA 1
ATOM 2986 C C . THR A 1 380 ? -28.140 34.842 5.259 1.00 85.56 380 THR A C 1
ATOM 2988 O O . THR A 1 380 ? -29.331 34.761 5.573 1.00 85.56 380 THR A O 1
ATOM 2991 N N . PRO A 1 381 ? -27.218 35.274 6.145 1.00 85.25 381 PRO A N 1
ATOM 2992 C CA . PRO A 1 381 ? -27.568 35.819 7.458 1.00 85.25 381 PRO A CA 1
ATOM 2993 C C . PRO A 1 381 ? -28.540 36.993 7.328 1.00 85.25 381 PRO A C 1
ATOM 2995 O O . PRO A 1 381 ? -28.352 37.862 6.476 1.00 85.25 381 PRO A O 1
ATOM 2998 N N . TRP A 1 382 ? -29.579 37.017 8.161 1.00 84.44 382 TRP A N 1
ATOM 2999 C CA . TRP A 1 382 ? -30.549 38.122 8.152 1.00 84.44 382 TRP A CA 1
ATOM 3000 C C . TRP A 1 382 ? -30.676 38.836 9.494 1.00 84.44 382 TRP A C 1
ATOM 3002 O O . TRP A 1 382 ? -30.846 40.049 9.506 1.00 84.44 382 TRP A O 1
ATOM 3012 N N . VAL A 1 383 ? -30.524 38.131 10.620 1.00 87.88 383 VAL A N 1
ATOM 3013 C CA . VAL A 1 383 ? -30.531 38.747 11.949 1.00 87.88 383 VAL A CA 1
ATOM 3014 C C . VAL A 1 383 ? -29.535 38.065 12.874 1.00 87.88 383 VAL A C 1
ATOM 3016 O O . VAL A 1 383 ? -29.365 36.844 12.817 1.00 87.88 383 VAL A O 1
ATOM 3019 N N . SER A 1 384 ? -28.923 38.857 13.747 1.00 90.88 384 SER A N 1
ATOM 3020 C CA . SER A 1 384 ? -28.169 38.383 14.906 1.00 90.88 384 SER A CA 1
ATOM 3021 C C . SER A 1 384 ? -28.984 38.644 16.165 1.00 90.88 384 SER A C 1
ATOM 3023 O O . SER A 1 384 ? -29.588 39.703 16.301 1.00 90.88 384 SER A O 1
ATOM 3025 N N . ILE A 1 385 ? -29.021 37.681 17.074 1.00 91.62 385 ILE A N 1
ATOM 3026 C CA . ILE A 1 385 ? -29.759 37.731 18.331 1.00 91.62 385 ILE A CA 1
ATOM 3027 C C . ILE A 1 385 ? -28.764 37.494 19.459 1.00 91.62 385 ILE A C 1
ATOM 3029 O O . ILE A 1 385 ? -27.959 36.565 19.397 1.00 91.62 385 ILE A O 1
ATOM 3033 N N . SER A 1 386 ? -28.857 38.290 20.516 1.00 92.31 386 SER A N 1
ATOM 3034 C CA . SER A 1 386 ? -28.153 38.039 21.772 1.00 92.31 386 SER A CA 1
ATOM 3035 C C . SER A 1 386 ? -29.111 38.182 22.943 1.00 92.31 386 SER A C 1
ATOM 3037 O O . SER A 1 386 ? -30.073 38.949 22.871 1.00 92.31 386 SER A O 1
ATOM 3039 N N . GLY A 1 387 ? -28.870 37.448 24.026 1.00 90.81 387 GLY A N 1
ATOM 3040 C CA . GLY A 1 387 ? -29.658 37.620 25.238 1.00 90.81 387 GLY A CA 1
ATOM 3041 C C . GLY A 1 387 ? -28.986 37.108 26.498 1.00 90.81 387 GLY A C 1
ATOM 3042 O O . GLY A 1 387 ? -28.168 36.191 26.459 1.00 90.81 387 GLY A O 1
ATOM 3043 N N . GLU A 1 388 ? -29.382 37.715 27.611 1.00 92.69 388 GLU A N 1
ATOM 3044 C CA . GLU A 1 388 ? -28.938 37.424 28.970 1.00 92.69 388 GLU A CA 1
ATOM 3045 C C . GLU A 1 388 ? -30.138 37.028 29.841 1.00 92.69 388 GLU A C 1
ATOM 3047 O O . GLU A 1 388 ? -31.218 37.611 29.724 1.00 92.69 388 GLU A O 1
ATOM 3052 N N . LYS A 1 389 ? -29.959 35.987 30.655 1.00 89.12 389 LYS A N 1
ATOM 3053 C CA . LYS A 1 389 ? -30.986 35.362 31.499 1.00 89.12 389 LYS A CA 1
ATOM 3054 C C . LYS A 1 389 ? -31.275 36.124 32.787 1.00 89.12 389 LYS A C 1
ATOM 3056 O O . LYS A 1 389 ? -30.303 36.493 33.482 1.00 89.12 389 LYS A O 1
#

pLDDT: mean 82.65, std 13.53, range [39.03, 97.88]

Foldseek 3Di:
DQQLPPQDDDPLFDDQLLQSLLVSLLVCVVVPHDQPLLLPLLVCQQALDDPDRDNVNNSSNVLVVLLLCVVVVCQPAADPPPRGGNNPLVCQLVVDAGRPHPVRNQVSCCVSRNALLVCLVVSVVCLQLVNVSRVNVSDDHNLRVLVCQVVVHDPSNVVAEHEDEDALVQQADPQFDKDKDWGFASHKHKYWYDYDPVRLVVLPAFWKKKKAKPPFFKKWKWKDQDNDIDIDIDNMDMDGRVSVSVVSVIIIMIMGGHSHRGIDMIMMGIHIDGDPPPPPDPPLPQQCLFDKWWDWKDFPPDPPDDIFIKIKGWAFDADDPQFTWIFIWIAGPPPRDTPGDRVPRFTAHLCWQATPVANQWGAHNNSFKIKHFDADPVRHTTMIDITGD

Radius of gyration: 31.77 Å; chains: 1; bounding box: 74×73×76 Å

Secondary structure (DSSP, 8-state):
--GGGT-PPPTTS---HHHHHHHHHHHHHHTTPPP-GGGTGGGGGG-SS-SS--HHHHHTTHHHHHHHHHHTTTT-SB-TTTSSB-THHHHHHHHSS-SS-THHHHHHHHHHH--GGGTHHHHHHHHHHT-GGGT-TTSPPHHHHHHHHHTT--TTTTTTEEEEE--HHHHTSTT-EEEEEEE-TT-EEEEEEE--HHHHTT--S-EEEEEEEGGG--EEEEEESSS-EEEEEESEEEESSHHHHHHTT-EEEEEEE--SSS-EEEEEEEEEEE-------S--------EEEEEEEEESS-TTPPPEEEEEEEEEEEE-SSEEEEEEEEEETTT--EEE-TT-EEEEETTT-EETTEEEEEE-TTSSEEEEEEE-TTS-EEEEEEEE-